Protein AF-E5GBI5-F1 (afdb_monomer_lite)

Secondary structure (DSSP, 8-state):
----PPPPEEEEEEEEPPBTT-S--HHHHHHHHHHHHHHHH---TTEEEEEEEEES--GGGTHHHHHHHHHHHHTT--TT-EEEEEEE---TT-SSEEEE-EEES----SS-BTTS----SS-SSGGG-STTPEEE-SS-HHHHHHHHHHTT--EEEE--TT--S--HHHHHHHHHHTT------TT-------------SS--EEEEGGGGT---EEEEE-HHHHHHHHHHHHTSTTEEEEE-TT-EEE--SEEEE-PPPTT-EEEE-SEEE----GGGS-TTSTTEEEEEES-BS-EEESS-EEE--THHHHHHSTTT-TTS------EEEEEES-EEEEEES-EEES-SS-SEEEES-EEEEEES-EEE--TT-TT--SEEEES-EEEEEES-EEE-SS-SEEE-TTEEEEEEEEEEE-SBS-EEEEEE-GGG-EEEEEEEEEEEEEEESBSEEEEEEE-TT-EEEEEEEEEEEEEEEEESEEEEEETT---SSSPPPP-S---EEEEEEEEEEEEEESSSEEEEEE-BTTB-EEEEEEEEEEEEETTS--EEEEESEEEEEEEEEES--GGGT---------------------------------

Sequence (610 aa):
MGSEGPSGVTIHVTGFKKFHGVAENPTEAIVSDLKAFVEEKGLPAGVTLGSCTVLDAAGDGALPVLHKVLESGISNVTETNKVVWLHLGVNSGSTRFAIEWQAVNEATFRYADELGWQPQKLPIVSEDGEISMIRKTSCSALVILEKLKAKSFNVILSTDAGTFVSDSDIDMIEELESFDIEEEDDDVVYSYTVPAWRSERGSKILMNVDSFDAVGDGVTDDTMAFRKAWETACSTSKSVLLVPKEKRYLVNATTFKGPCKDGMVIQIEGTIVAPDEPELWDPKFPRQWLEFTKLNAATFQGDGVIDGSGEKWWAESCKKNKSRPCKGAPTAFTIDSSSNIRVKGLTIQNSQQMHFTIARSETVRITEVRVSAPGDSPNTDGIHITQSTNVVVQNSKISTGDDCISIVNASSGIKMKGISCGPGHGISIGSLGKDNSTGIVTKVVLDTAFLRETTNGVRIKTWQGGSGYVRSVRFENVRMEDVENPIIIDQFYCDSPTTCETQTSAVKISQIMYRNISGTTTSKNAMKFACSDSVPCSNIILSNVNLEKTDGTVETYCHAAQGFGYGIVHPSADCLTSSDNNFAALDQTQVLELETVQLPTEQHIVHTEL

InterPro domains:
  IPR000743 Glycoside hydrolase, family 28 [PF00295] (236-558)
  IPR000743 Glycoside hydrolase, family 28 [PS00502] (418-431)
  IPR006626 Parallel beta-helix repeat [SM00710] (361-387)
  IPR006626 Parallel beta-helix repeat [SM00710] (388-409)
  IPR006626 Parallel beta-helix repeat [SM00710] (411-431)
  IPR006626 Parallel beta-helix repeat [SM00710] (470-491)
  IPR006626 Parallel beta-helix repeat [SM00710] (537-558)
  IPR011050 Pectin lyase fold/virulence factor [SSF51126] (203-577)
  IPR012334 Pectin lyase fold [G3DSA:2.160.20.10] (196-608)
  IPR036440 Peptidase C15, pyroglutamyl peptidase I-like superfamily [G3DSA:3.40.630.20] (9-168)
  IPR036440 Peptidase C15, pyroglutamyl peptidase I-like superfamily [SSF53182] (10-167)

Foldseek 3Di:
DDPPDAQAEEEEEEEEDDFVPGPDDVSVVCLVCVVVVCVVPPDPPRYHYDYRYYAQADQPSRVVVVVVSVCSQPVPDDPRHHYHYHYDFADPPDPAAEQEFKAFQEAAEPTHGNVRDGDDLDGSDVVQDHRGDMDGDPDDSVVVQVVCVVVVGRYYYDDDHHPGYDDPLVVLVCLLVVLDDPPPPPVVPPDDPDDPDDDDDAPEAEQELVVQVFPQAQPDASANSLQVSLVVQQADANYEYEDDAPGEGEYAADEREDAGHYNYEYEAREEYEYDQDLVPHDPVQFAARYEYAAYEQYEYDYQYEQYQNQPVLQCQACVNPVVHDHDHHYARYEYEHYENYEYPNYEFENRNAEGYEYYLYEQYEAENYEYDDPLCRPRHEYYEYYLYEQYEHEQYEAEYVEEPYEAWANYESYYYENYEYDAYAEHEYDQYCPPLEEGEYESAEYEAYEYENYQEHYEYHYDANYEEAYASEEYENYEYEAHAAYAYYYQHDDPDPDRDDHHLDTHAYESYEYEQYEYEHPYLENAEAHAHLNRAYEAYEYENHYYAYPVRRYHHYHDSAAHDYDDDDPPDDVVNHDPDPDDDDDDDDDDDDDDDDDDDDDDDDDDDDD

pLDDT: mean 83.25, std 20.66, range [22.0, 98.88]

Structure (mmCIF, N/CA/C/O backbone):
data_AF-E5GBI5-F1
#
_entry.id   AF-E5GBI5-F1
#
loop_
_atom_site.group_PDB
_atom_site.id
_atom_site.type_symbol
_atom_site.label_atom_id
_atom_site.label_alt_id
_atom_site.label_comp_id
_atom_site.label_asym_id
_atom_site.label_entity_id
_atom_site.label_seq_id
_atom_site.pdbx_PDB_ins_code
_atom_site.Cartn_x
_atom_site.Cartn_y
_atom_site.Cartn_z
_atom_site.occupancy
_atom_site.B_iso_or_equiv
_atom_site.auth_seq_id
_atom_site.auth_comp_id
_atom_site.auth_asym_id
_atom_site.auth_atom_id
_atom_site.pdbx_PDB_model_num
ATOM 1 N N . MET A 1 1 ? 75.011 -2.127 18.292 1.00 38.94 1 MET A N 1
ATOM 2 C CA . MET A 1 1 ? 73.750 -2.645 17.731 1.00 38.94 1 MET A CA 1
ATOM 3 C C . MET A 1 1 ? 72.882 -1.440 17.431 1.00 38.94 1 MET A C 1
ATOM 5 O O . MET A 1 1 ? 72.286 -0.897 18.350 1.00 38.94 1 MET A O 1
ATOM 9 N N . GLY A 1 2 ? 72.981 -0.913 16.209 1.00 43.03 2 GLY A N 1
ATOM 10 C CA . GLY A 1 2 ? 72.195 0.244 15.785 1.00 43.03 2 GLY A CA 1
ATOM 11 C C . GLY A 1 2 ? 70.780 -0.219 15.474 1.00 43.03 2 GLY A C 1
ATOM 12 O O . GLY A 1 2 ? 70.613 -1.160 14.706 1.00 43.03 2 GLY A O 1
ATOM 13 N N . SER A 1 3 ? 69.781 0.384 16.112 1.00 46.09 3 SER A N 1
ATOM 14 C CA . SER A 1 3 ? 68.392 0.216 15.700 1.00 46.09 3 SER A CA 1
ATOM 15 C C . SER A 1 3 ? 68.229 0.918 14.357 1.00 46.09 3 SER A C 1
ATOM 17 O O . SER A 1 3 ? 68.363 2.143 14.300 1.00 46.09 3 SER A O 1
ATOM 19 N N . GLU A 1 4 ? 67.972 0.167 13.291 1.00 54.66 4 GLU A N 1
ATOM 20 C CA . GLU A 1 4 ? 67.434 0.743 12.061 1.00 54.66 4 GLU A CA 1
ATOM 21 C C . GLU A 1 4 ? 66.151 1.488 12.446 1.00 54.66 4 GLU A C 1
ATOM 23 O O . GLU A 1 4 ? 65.199 0.898 12.962 1.00 54.66 4 GLU A O 1
ATOM 28 N N . GLY A 1 5 ? 66.178 2.816 12.321 1.00 57.22 5 GLY A N 1
ATOM 29 C CA . GLY A 1 5 ? 64.979 3.628 12.479 1.00 57.22 5 GLY A CA 1
ATOM 30 C C . GLY A 1 5 ? 63.943 3.235 11.420 1.00 57.22 5 GLY A C 1
ATOM 31 O O . GLY A 1 5 ? 64.307 2.640 10.404 1.00 57.22 5 GLY A O 1
ATOM 32 N N . PRO A 1 6 ? 62.654 3.540 11.639 1.00 57.00 6 PRO A N 1
ATOM 33 C CA . PRO A 1 6 ? 61.615 3.228 10.664 1.00 57.00 6 PRO A CA 1
ATOM 34 C C . PRO A 1 6 ? 61.964 3.819 9.290 1.00 57.00 6 PRO A C 1
ATOM 36 O O . PRO A 1 6 ? 62.414 4.962 9.202 1.00 57.00 6 PRO A O 1
ATOM 39 N N . SER A 1 7 ? 61.749 3.031 8.231 1.00 67.56 7 SER A N 1
ATOM 40 C CA . SER A 1 7 ? 61.857 3.465 6.832 1.00 67.56 7 SER A CA 1
ATOM 41 C C . SER A 1 7 ? 61.073 4.760 6.624 1.00 67.56 7 SER A C 1
ATOM 43 O O . SER A 1 7 ? 59.889 4.801 6.978 1.00 67.56 7 SER A O 1
ATOM 45 N N . GLY A 1 8 ? 61.704 5.793 6.062 1.00 81.81 8 GLY A N 1
ATOM 46 C CA . GLY A 1 8 ? 61.036 7.065 5.794 1.00 81.81 8 GLY A CA 1
ATOM 47 C C . GLY A 1 8 ? 59.902 6.884 4.785 1.00 81.81 8 GLY A C 1
ATOM 48 O O . GLY A 1 8 ? 60.042 6.126 3.828 1.00 81.81 8 GLY A O 1
ATOM 49 N N . VAL A 1 9 ? 58.770 7.552 4.999 1.00 86.94 9 VAL A N 1
ATOM 50 C CA . VAL A 1 9 ? 57.625 7.562 4.083 1.00 86.94 9 VAL A CA 1
ATOM 51 C C . VAL A 1 9 ? 57.414 8.979 3.574 1.00 86.94 9 VAL A C 1
ATOM 53 O O . VAL A 1 9 ? 57.094 9.868 4.359 1.00 86.94 9 VAL A O 1
ATOM 56 N N . THR A 1 10 ? 57.535 9.179 2.267 1.00 87.69 10 THR A N 1
ATOM 57 C CA . THR A 1 10 ? 57.199 10.449 1.616 1.00 87.69 10 THR A CA 1
ATOM 58 C C . THR A 1 10 ? 55.831 10.329 0.959 1.00 87.69 10 THR A C 1
ATOM 60 O O . THR A 1 10 ? 55.611 9.419 0.161 1.00 87.69 10 THR A O 1
ATOM 63 N N . ILE A 1 11 ? 54.912 11.241 1.275 1.00 88.44 11 ILE A N 1
ATOM 64 C CA . ILE A 1 11 ? 53.566 11.280 0.694 1.00 88.44 11 ILE A CA 1
ATOM 65 C C . ILE A 1 11 ? 53.479 12.447 -0.283 1.00 88.44 11 ILE A C 1
ATOM 67 O O . ILE A 1 11 ? 53.705 13.592 0.103 1.00 88.44 11 ILE A O 1
ATOM 71 N N . HIS A 1 12 ? 53.122 12.170 -1.528 1.00 88.81 12 HIS A N 1
ATOM 72 C CA . HIS A 1 12 ? 52.817 13.183 -2.532 1.00 88.81 12 HIS A CA 1
ATOM 73 C C . HIS A 1 12 ? 51.314 13.204 -2.785 1.00 88.81 12 HIS A C 1
ATOM 75 O O . HIS A 1 12 ? 50.696 12.152 -2.944 1.00 88.81 12 HIS A O 1
ATOM 81 N N . VAL A 1 13 ? 50.731 14.399 -2.817 1.00 90.75 13 VAL A N 1
ATOM 82 C CA . VAL A 1 13 ? 49.287 14.600 -2.901 1.00 90.75 13 VAL A CA 1
ATOM 83 C C . VAL A 1 13 ? 48.934 15.336 -4.184 1.00 90.75 13 VAL A C 1
ATOM 85 O O . VAL A 1 13 ? 49.523 16.367 -4.511 1.00 90.75 13 VAL A O 1
ATOM 88 N N . THR A 1 14 ? 47.954 14.812 -4.907 1.00 88.44 14 THR A N 1
ATOM 89 C CA . THR A 1 14 ? 47.381 15.460 -6.086 1.00 88.44 14 THR A CA 1
ATOM 90 C C . THR A 1 14 ? 45.874 15.606 -5.941 1.00 88.44 14 THR A C 1
ATOM 92 O O . THR A 1 14 ? 45.250 14.898 -5.154 1.00 88.44 14 THR A O 1
ATOM 95 N N . GLY A 1 15 ? 45.284 16.525 -6.693 1.00 87.19 15 GLY A N 1
ATOM 96 C CA . GLY A 1 15 ? 43.836 16.677 -6.795 1.00 87.19 15 GLY A CA 1
ATOM 97 C C . GLY A 1 15 ? 43.475 17.544 -7.989 1.00 87.19 15 GLY A C 1
ATOM 98 O O . GLY A 1 15 ? 44.351 18.177 -8.582 1.00 87.19 15 GLY A O 1
ATOM 99 N N . PHE A 1 16 ? 42.200 17.567 -8.355 1.00 83.56 16 PHE A N 1
ATOM 100 C CA . PHE A 1 16 ? 41.739 18.392 -9.465 1.00 83.56 16 PHE A CA 1
ATOM 101 C C . PHE A 1 16 ? 41.456 19.823 -9.030 1.00 83.56 16 PHE A C 1
ATOM 103 O O . PHE A 1 16 ? 41.075 20.091 -7.885 1.00 83.56 16 PHE A O 1
ATOM 110 N N . LYS A 1 17 ? 41.611 20.731 -9.986 1.00 85.12 17 LYS A N 1
ATOM 111 C CA . LYS A 1 17 ? 41.018 22.062 -9.944 1.00 85.12 17 LYS A CA 1
ATOM 112 C C . LYS A 1 17 ? 39.493 21.979 -10.028 1.00 85.12 17 LYS A C 1
ATOM 114 O O . LYS A 1 17 ? 38.930 20.906 -10.253 1.00 85.12 17 LYS A O 1
ATOM 119 N N . LYS A 1 18 ? 38.797 23.099 -9.834 1.00 81.44 18 LYS A N 1
ATOM 120 C CA . LYS A 1 18 ? 37.369 23.213 -10.178 1.00 81.44 18 LYS A CA 1
ATOM 121 C C . LYS A 1 18 ? 37.047 22.709 -11.596 1.00 81.44 18 LYS A C 1
ATOM 123 O O . LYS A 1 18 ? 37.918 22.656 -12.448 1.00 81.44 18 LYS A O 1
ATOM 128 N N . PHE A 1 19 ? 35.796 22.303 -11.808 1.00 78.25 19 PHE A N 1
ATOM 129 C CA . PHE A 1 19 ? 35.249 21.903 -13.110 1.00 78.25 19 PHE A CA 1
ATOM 130 C C . PHE A 1 19 ? 34.297 22.993 -13.617 1.00 78.25 19 PHE A C 1
ATOM 132 O O . PHE A 1 19 ? 33.725 23.746 -12.820 1.00 78.25 19 PHE A O 1
ATOM 139 N N . HIS A 1 20 ? 34.060 23.059 -14.928 1.00 71.75 20 HIS A N 1
ATOM 140 C CA . HIS A 1 20 ? 33.128 24.034 -15.491 1.00 71.75 20 HIS A CA 1
ATOM 141 C C . HIS A 1 20 ? 31.719 23.872 -14.901 1.00 71.75 20 HIS A C 1
ATOM 143 O O . HIS A 1 20 ? 31.133 22.794 -14.923 1.00 71.75 20 HIS A O 1
ATOM 149 N N . GLY A 1 21 ? 31.151 24.969 -14.390 1.00 65.94 21 GLY A N 1
ATOM 150 C CA . GLY A 1 21 ? 29.827 24.963 -13.754 1.00 65.94 21 GLY A CA 1
ATOM 151 C C . GLY A 1 21 ? 29.819 24.504 -12.291 1.00 65.94 21 GLY A C 1
ATOM 152 O O . GLY A 1 21 ? 28.767 24.549 -11.657 1.00 65.94 21 GLY A O 1
ATOM 153 N N . VAL A 1 22 ? 30.976 24.137 -11.728 1.00 69.25 22 VAL A N 1
ATOM 154 C CA . VAL A 1 22 ? 31.142 23.796 -10.311 1.00 69.25 22 VAL A CA 1
ATOM 155 C C . VAL A 1 22 ? 31.800 24.975 -9.595 1.00 69.25 22 VAL A C 1
ATOM 157 O O . VAL A 1 22 ? 32.955 25.310 -9.850 1.00 69.25 22 VAL A O 1
ATOM 160 N N . ALA A 1 23 ? 31.045 25.639 -8.716 1.00 67.81 23 ALA A N 1
ATOM 161 C CA . ALA A 1 23 ? 31.492 26.872 -8.062 1.00 67.81 23 ALA A CA 1
ATOM 162 C C . ALA A 1 23 ? 32.687 26.658 -7.115 1.00 67.81 23 ALA A C 1
ATOM 164 O O . ALA A 1 23 ? 33.546 27.531 -7.018 1.00 67.81 23 ALA A O 1
ATOM 165 N N . GLU A 1 24 ? 32.751 25.501 -6.452 1.00 74.38 24 GLU A N 1
ATOM 166 C CA . GLU A 1 24 ? 33.803 25.144 -5.499 1.00 74.38 24 GLU A CA 1
ATOM 167 C C . GLU A 1 24 ? 34.201 23.677 -5.679 1.00 74.38 24 GLU A C 1
ATOM 169 O O . GLU A 1 24 ? 33.336 22.802 -5.730 1.00 74.38 24 GLU A O 1
ATOM 174 N N . ASN A 1 25 ? 35.507 23.399 -5.744 1.00 79.12 25 ASN A N 1
ATOM 175 C CA . ASN A 1 25 ? 36.026 22.038 -5.672 1.00 79.12 25 ASN A CA 1
ATOM 176 C C . ASN A 1 25 ? 36.867 21.863 -4.392 1.00 79.12 25 ASN A C 1
ATOM 178 O O . ASN A 1 25 ? 37.960 22.429 -4.298 1.00 79.12 25 ASN A O 1
ATOM 182 N N . PRO A 1 26 ? 36.399 21.074 -3.406 1.00 79.38 26 PRO A N 1
ATOM 183 C CA . PRO A 1 26 ? 37.121 20.863 -2.157 1.00 79.38 26 PRO A CA 1
ATOM 184 C C . PRO A 1 26 ? 38.496 20.213 -2.353 1.00 79.38 26 PRO A C 1
ATOM 186 O O . PRO A 1 26 ? 39.360 20.406 -1.504 1.00 79.38 26 PRO A O 1
ATOM 189 N N . THR A 1 27 ? 38.748 19.482 -3.448 1.00 84.81 27 THR A N 1
ATOM 190 C CA . THR A 1 27 ? 40.076 18.890 -3.686 1.00 84.81 27 THR A CA 1
ATOM 191 C C . THR A 1 27 ? 41.126 19.955 -3.948 1.00 84.81 27 THR A C 1
ATOM 193 O O . THR A 1 27 ? 42.237 19.839 -3.441 1.00 84.81 27 THR A O 1
ATOM 196 N N . GLU A 1 28 ? 40.772 21.014 -4.677 1.00 88.19 28 GLU A N 1
ATOM 197 C CA . GLU A 1 28 ? 41.658 22.155 -4.917 1.00 88.19 28 GLU A CA 1
ATOM 198 C C . GLU A 1 28 ? 42.033 22.818 -3.589 1.00 88.19 28 GLU A C 1
ATOM 200 O O . GLU A 1 28 ? 43.215 22.941 -3.277 1.00 88.19 28 GLU A O 1
ATOM 205 N N . ALA A 1 29 ? 41.032 23.138 -2.761 1.00 87.12 29 ALA A N 1
ATOM 206 C CA . ALA A 1 29 ? 41.246 23.754 -1.453 1.00 87.12 29 ALA A CA 1
ATOM 207 C C . ALA A 1 29 ? 42.113 22.877 -0.534 1.00 87.12 29 ALA A C 1
ATOM 209 O O . ALA A 1 29 ? 43.117 23.339 0.006 1.00 87.12 29 ALA A O 1
ATOM 210 N N . ILE A 1 30 ? 41.779 21.587 -0.405 1.00 88.38 30 ILE A N 1
ATOM 211 C CA . ILE A 1 30 ? 42.531 20.658 0.446 1.00 88.38 30 ILE A CA 1
ATOM 212 C C . ILE A 1 30 ? 43.986 20.569 -0.018 1.00 88.38 30 ILE A C 1
ATOM 214 O O . ILE A 1 30 ? 44.887 20.694 0.806 1.00 88.38 30 ILE A O 1
ATOM 218 N N . VAL A 1 31 ? 44.240 20.367 -1.314 1.00 91.06 31 VAL A N 1
ATOM 219 C CA . VAL A 1 31 ? 45.608 20.204 -1.830 1.00 91.06 31 VAL A CA 1
ATOM 220 C C . VAL A 1 31 ? 46.416 21.493 -1.687 1.00 91.06 31 VAL A C 1
ATOM 222 O O . VAL A 1 31 ? 47.585 21.429 -1.298 1.00 91.06 31 VAL A O 1
ATOM 225 N N . SER A 1 32 ? 45.814 22.654 -1.955 1.00 92.25 32 SER A N 1
ATOM 226 C CA . SER A 1 32 ? 46.475 23.954 -1.816 1.00 92.25 32 SER A CA 1
ATOM 227 C C . SER A 1 32 ? 46.850 24.277 -0.368 1.00 92.25 32 SER A C 1
ATOM 229 O O . SER A 1 32 ? 47.956 24.766 -0.124 1.00 92.25 32 SER A O 1
ATOM 231 N N . ASP A 1 33 ? 45.986 23.943 0.591 1.00 93.38 33 ASP A N 1
ATOM 232 C CA . ASP A 1 33 ? 46.171 24.318 1.997 1.00 93.38 33 ASP A CA 1
ATOM 233 C C . ASP A 1 33 ? 46.928 23.261 2.821 1.00 93.38 33 ASP A C 1
ATOM 235 O O . ASP A 1 33 ? 47.468 23.566 3.892 1.00 93.38 33 ASP A O 1
ATOM 239 N N . LEU A 1 34 ? 47.032 22.020 2.325 1.00 92.12 34 LEU A N 1
ATOM 240 C CA . LEU A 1 34 ? 47.599 20.889 3.069 1.00 92.12 34 LEU A CA 1
ATOM 241 C C . LEU A 1 34 ? 49.022 21.146 3.568 1.00 92.12 34 LEU A C 1
ATOM 243 O O . LEU A 1 34 ? 49.372 20.725 4.671 1.00 92.12 34 LEU A O 1
ATOM 247 N N . LYS A 1 35 ? 49.848 21.845 2.782 1.00 92.00 35 LYS A N 1
ATOM 248 C CA . LYS A 1 35 ? 51.231 22.141 3.171 1.00 92.00 35 LYS A CA 1
ATOM 249 C C . LYS A 1 35 ? 51.289 23.020 4.421 1.00 92.00 35 LYS A C 1
ATOM 251 O O . LYS A 1 35 ? 51.979 22.667 5.374 1.00 92.00 35 LYS A O 1
ATOM 256 N N . ALA A 1 36 ? 50.532 24.116 4.437 1.00 92.38 36 ALA A N 1
ATOM 257 C CA . ALA A 1 36 ? 50.467 25.018 5.584 1.00 92.38 36 ALA A CA 1
ATOM 258 C C . ALA A 1 36 ? 49.881 24.309 6.816 1.00 92.38 36 ALA A C 1
ATOM 260 O O . ALA A 1 36 ? 50.402 24.440 7.922 1.00 92.38 36 ALA A O 1
ATOM 261 N N . PHE A 1 37 ? 48.845 23.487 6.613 1.00 91.81 37 PHE A N 1
ATOM 262 C CA . PHE A 1 37 ? 48.250 22.684 7.680 1.00 91.81 37 PHE A CA 1
ATOM 263 C C . PHE A 1 37 ? 49.256 21.706 8.309 1.00 91.81 37 PHE A C 1
ATOM 265 O O . PHE A 1 37 ? 49.336 21.582 9.532 1.00 91.81 37 PHE A O 1
ATOM 272 N N . VAL A 1 38 ? 50.048 21.020 7.481 1.00 91.75 38 VAL A N 1
ATOM 273 C CA . VAL A 1 38 ? 51.084 20.082 7.931 1.00 91.75 38 VAL A CA 1
ATOM 274 C C . VAL A 1 38 ? 52.228 20.794 8.653 1.00 91.75 38 VAL A C 1
ATOM 276 O O . VAL A 1 38 ? 52.718 20.278 9.657 1.00 91.75 38 VAL A O 1
ATOM 279 N N . GLU A 1 39 ? 52.635 21.976 8.192 1.00 90.25 39 GLU A N 1
ATOM 280 C CA . GLU A 1 39 ? 53.645 22.796 8.872 1.00 90.25 39 GLU A CA 1
ATOM 281 C C . GLU A 1 39 ? 53.180 23.231 10.274 1.00 90.25 39 GLU A C 1
ATOM 283 O O . GLU A 1 39 ? 53.985 23.255 11.205 1.00 90.25 39 GLU A O 1
ATOM 288 N N . GLU A 1 40 ? 51.883 23.503 10.455 1.00 92.88 40 GLU A N 1
ATOM 289 C CA . GLU A 1 40 ? 51.303 23.866 11.754 1.00 92.88 40 GLU A CA 1
ATOM 290 C C . GLU A 1 40 ? 51.126 22.659 12.693 1.00 92.88 40 GLU A C 1
ATOM 292 O O . GLU A 1 40 ? 51.448 22.734 13.881 1.00 92.88 40 GLU A O 1
ATOM 297 N N . LYS A 1 41 ? 50.574 21.547 12.191 1.00 88.75 41 LYS A N 1
ATOM 298 C CA . LYS A 1 41 ? 50.209 20.383 13.022 1.00 88.75 41 LYS A CA 1
ATOM 299 C C . LYS A 1 41 ? 51.343 19.379 13.219 1.00 88.75 41 LYS A C 1
ATOM 301 O O . LYS A 1 41 ? 51.306 18.614 14.185 1.00 88.75 41 LYS A O 1
ATOM 306 N N . GLY A 1 42 ? 52.337 19.389 12.335 1.00 88.25 42 GLY A N 1
ATOM 307 C CA . GLY A 1 42 ? 53.405 18.398 12.280 1.00 88.25 42 GLY A CA 1
ATOM 308 C C . GLY A 1 42 ? 52.943 17.040 11.738 1.00 88.25 42 GLY A C 1
ATOM 309 O O . GLY A 1 42 ? 51.756 16.712 11.711 1.00 88.25 42 GLY A O 1
ATOM 310 N N . LEU A 1 43 ? 53.910 16.224 11.313 1.00 87.31 43 LEU A N 1
ATOM 311 C CA . LEU A 1 43 ? 53.692 14.843 10.874 1.00 87.31 43 LEU A CA 1
ATOM 312 C C . LEU A 1 43 ? 54.273 13.841 11.879 1.00 87.31 43 LEU A C 1
ATOM 314 O O . LEU A 1 43 ? 55.192 14.179 12.631 1.00 87.31 43 LEU A O 1
ATOM 318 N N . PRO A 1 44 ? 53.773 12.591 11.891 1.00 85.81 44 PRO A N 1
ATOM 319 C CA . PRO A 1 44 ? 54.403 11.507 12.633 1.00 85.81 44 PRO A CA 1
ATOM 320 C C . PRO A 1 44 ? 55.882 11.336 12.258 1.00 85.81 44 PRO A C 1
ATOM 322 O O . PRO A 1 44 ? 56.277 11.552 11.112 1.00 85.81 44 PRO A O 1
ATOM 325 N N . ALA A 1 45 ? 56.698 10.899 13.219 1.00 84.31 45 ALA A N 1
ATOM 326 C CA . ALA A 1 45 ? 58.118 10.655 12.987 1.00 84.31 45 ALA A CA 1
ATOM 327 C C . ALA A 1 45 ? 58.330 9.653 11.837 1.00 84.31 45 ALA A C 1
ATOM 329 O O . ALA A 1 45 ? 57.743 8.571 11.834 1.00 84.31 45 ALA A O 1
ATOM 330 N N . GLY A 1 46 ? 59.183 10.021 10.878 1.00 84.00 46 GLY A N 1
ATOM 331 C CA . GLY A 1 46 ? 59.459 9.215 9.688 1.00 84.00 46 GLY A CA 1
ATOM 332 C C . GLY A 1 46 ? 58.489 9.432 8.523 1.00 84.00 46 GLY A C 1
ATOM 333 O O . GLY A 1 46 ? 58.653 8.762 7.512 1.00 84.00 46 GLY A O 1
ATOM 334 N N . VAL A 1 47 ? 57.521 10.353 8.624 1.00 87.94 47 VAL A N 1
ATOM 335 C CA . VAL A 1 47 ? 56.632 10.733 7.512 1.00 87.94 47 VAL A CA 1
ATOM 336 C C . VAL A 1 47 ? 56.931 12.159 7.056 1.00 87.94 47 VAL A C 1
ATOM 338 O O . VAL A 1 47 ? 57.010 13.074 7.875 1.00 87.94 47 VAL A O 1
ATOM 341 N N . THR A 1 48 ? 57.061 12.359 5.749 1.00 89.75 48 THR A N 1
ATOM 342 C CA . THR A 1 48 ? 57.275 13.666 5.122 1.00 89.75 48 THR A CA 1
ATOM 343 C C . THR A 1 48 ? 56.216 13.933 4.057 1.00 89.75 48 THR A C 1
ATOM 345 O O . THR A 1 48 ? 55.808 13.041 3.315 1.00 89.75 48 THR A O 1
ATOM 348 N N . LEU A 1 49 ? 55.761 15.184 3.974 1.00 90.38 49 LEU A N 1
ATOM 349 C CA . LEU A 1 49 ? 54.952 15.657 2.854 1.00 90.38 49 LEU A CA 1
ATOM 350 C C . LEU A 1 49 ? 55.902 16.062 1.722 1.00 90.38 49 LEU A C 1
ATOM 352 O O . LEU A 1 49 ? 56.767 16.914 1.920 1.00 90.38 49 LEU A O 1
ATOM 356 N N . GLY A 1 50 ? 55.757 15.420 0.566 1.00 88.19 50 GLY A N 1
ATOM 357 C CA . GLY A 1 50 ? 56.495 15.717 -0.655 1.00 88.19 50 GLY A CA 1
ATOM 358 C C . GLY A 1 50 ? 55.877 16.905 -1.389 1.00 88.19 50 GLY A C 1
ATOM 359 O O . GLY A 1 50 ? 55.999 18.053 -0.963 1.00 88.19 50 GLY A O 1
ATOM 360 N N . SER A 1 51 ? 55.214 16.635 -2.513 1.00 89.31 51 SER A N 1
ATOM 361 C CA . SER A 1 51 ? 54.519 17.652 -3.308 1.00 89.31 51 SER A CA 1
ATOM 362 C C . SER A 1 51 ? 53.018 17.670 -3.027 1.00 89.31 51 SER A C 1
ATOM 364 O O . SER A 1 51 ? 52.415 16.626 -2.799 1.00 89.31 51 SER A O 1
ATOM 366 N N . CYS A 1 52 ? 52.419 18.857 -3.117 1.00 92.12 52 CYS A N 1
ATOM 367 C CA . CYS A 1 52 ? 50.980 19.047 -3.272 1.00 92.12 52 CYS A CA 1
ATOM 368 C C . CYS A 1 52 ? 50.751 19.689 -4.641 1.00 92.12 52 CYS A C 1
ATOM 370 O O . CYS A 1 52 ? 51.285 20.770 -4.899 1.00 92.12 52 CYS A O 1
ATOM 372 N N . THR A 1 53 ? 50.036 19.022 -5.544 1.00 91.94 53 THR A N 1
ATOM 373 C CA . THR A 1 53 ? 49.858 19.505 -6.922 1.00 91.94 53 THR A CA 1
ATOM 374 C C . THR A 1 53 ? 48.400 19.456 -7.346 1.00 91.94 53 THR A C 1
ATOM 376 O O . THR A 1 53 ? 47.782 18.395 -7.358 1.00 91.94 53 THR A O 1
ATOM 379 N N . VAL A 1 54 ? 47.865 20.616 -7.720 1.00 90.38 54 VAL A N 1
ATOM 380 C CA . VAL A 1 54 ? 46.536 20.739 -8.321 1.00 90.38 54 VAL A CA 1
ATOM 381 C C . VAL A 1 54 ? 46.670 20.572 -9.834 1.00 90.38 54 VAL A C 1
ATOM 383 O O . VAL A 1 54 ? 47.527 21.205 -10.450 1.00 90.38 54 VAL A O 1
ATOM 386 N N . LEU A 1 55 ? 45.851 19.701 -10.417 1.00 86.69 55 LEU A N 1
ATOM 387 C CA . LEU A 1 55 ? 45.796 19.438 -11.851 1.00 86.69 55 LEU A CA 1
ATOM 388 C C . LEU A 1 55 ? 44.704 20.306 -12.486 1.00 86.69 55 LEU A C 1
ATOM 390 O O . LEU A 1 55 ? 43.541 20.229 -12.090 1.00 86.69 55 LEU A O 1
ATOM 394 N N . ASP A 1 56 ? 45.084 21.127 -13.469 1.00 82.00 56 ASP A N 1
ATOM 395 C CA . ASP A 1 56 ? 44.166 22.013 -14.205 1.00 82.00 56 ASP A CA 1
ATOM 396 C C . ASP A 1 56 ? 43.323 21.269 -15.265 1.00 82.00 56 ASP A C 1
ATOM 398 O O . ASP A 1 56 ? 42.364 21.831 -15.789 1.00 82.00 56 ASP A O 1
ATOM 402 N N . ALA A 1 57 ? 43.697 20.029 -15.594 1.00 77.12 57 ALA A N 1
ATOM 403 C CA . ALA A 1 57 ? 43.085 19.204 -16.631 1.00 77.12 57 ALA A CA 1
ATOM 404 C C . ALA A 1 57 ? 42.994 17.737 -16.190 1.00 77.12 57 ALA A C 1
ATOM 406 O O . ALA A 1 57 ? 43.707 17.323 -15.270 1.00 77.12 57 ALA A O 1
ATOM 407 N N . ALA A 1 58 ? 42.155 16.957 -16.868 1.00 73.44 58 ALA A N 1
ATOM 408 C CA . ALA A 1 58 ? 41.996 15.516 -16.693 1.00 73.44 58 ALA A CA 1
ATOM 409 C C . ALA A 1 58 ? 42.373 14.735 -17.975 1.00 73.44 58 ALA A C 1
ATOM 411 O O . ALA A 1 58 ? 42.692 15.323 -19.011 1.00 73.44 58 ALA A O 1
ATOM 412 N N . GLY A 1 59 ? 42.415 13.398 -17.883 1.00 69.50 59 GLY A N 1
ATOM 413 C CA . GLY A 1 59 ? 42.790 12.515 -18.998 1.00 69.50 59 GLY A CA 1
ATOM 414 C C . GLY A 1 59 ? 44.167 12.829 -19.589 1.00 69.50 59 GLY A C 1
ATOM 415 O O . GLY A 1 59 ? 45.111 13.133 -18.856 1.00 69.50 59 GLY A O 1
ATOM 416 N N . ASP A 1 60 ? 44.268 12.817 -20.921 1.00 67.25 60 ASP A N 1
ATOM 417 C CA . ASP A 1 60 ? 45.513 13.102 -21.651 1.00 67.25 60 ASP A CA 1
ATOM 418 C C . ASP A 1 60 ? 46.108 14.478 -21.322 1.00 67.25 60 ASP A C 1
ATOM 420 O O . ASP A 1 60 ? 47.329 14.646 -21.279 1.00 67.25 60 ASP A O 1
ATOM 424 N N . GLY A 1 61 ? 45.254 15.468 -21.037 1.00 72.06 61 GLY A N 1
ATOM 425 C CA . GLY A 1 61 ? 45.682 16.815 -20.660 1.00 72.06 61 GLY A CA 1
ATOM 426 C C . GLY A 1 61 ? 46.438 16.859 -19.328 1.00 72.06 61 GLY A C 1
ATOM 427 O O . GLY A 1 61 ? 47.267 17.747 -19.118 1.00 72.06 61 GLY A O 1
ATOM 428 N N . ALA A 1 62 ? 46.201 15.883 -18.445 1.00 77.81 62 ALA A N 1
ATOM 429 C CA . ALA A 1 62 ? 46.865 15.768 -17.149 1.00 77.81 62 ALA A CA 1
ATOM 430 C C . ALA A 1 62 ? 48.219 15.046 -17.223 1.00 77.81 62 ALA A C 1
ATOM 432 O O . ALA A 1 62 ? 49.080 15.284 -16.369 1.00 77.81 62 ALA A O 1
ATOM 433 N N . LEU A 1 63 ? 48.425 14.185 -18.230 1.00 74.50 63 LEU A N 1
ATOM 434 C CA . LEU A 1 63 ? 49.580 13.282 -18.321 1.00 74.50 63 LEU A CA 1
ATOM 435 C C . LEU A 1 63 ? 50.935 13.992 -18.183 1.00 74.50 63 LEU A C 1
ATOM 437 O O . LEU A 1 63 ? 51.747 13.539 -17.374 1.00 74.50 63 LEU A O 1
ATOM 441 N N . PRO A 1 64 ? 51.214 15.123 -18.869 1.00 80.69 64 PRO A N 1
ATOM 442 C CA . PRO A 1 64 ? 52.527 15.764 -18.775 1.00 80.69 64 PRO A CA 1
ATOM 443 C C . PRO A 1 64 ? 52.849 16.266 -17.362 1.00 80.69 64 PRO A C 1
ATOM 445 O O . PRO A 1 64 ? 53.989 16.180 -16.903 1.00 80.69 64 PRO A O 1
ATOM 448 N N . VAL A 1 65 ? 51.843 16.798 -16.662 1.00 81.88 65 VAL A N 1
ATOM 449 C CA . VAL A 1 65 ? 51.996 17.305 -15.293 1.00 81.88 65 VAL A CA 1
ATOM 450 C C . VAL A 1 65 ? 52.103 16.141 -14.317 1.00 81.88 65 VAL A C 1
ATOM 452 O O . VAL A 1 65 ? 52.963 16.169 -13.438 1.00 81.88 65 VAL A O 1
ATOM 455 N N . LEU A 1 66 ? 51.286 15.102 -14.499 1.00 79.50 66 LEU A N 1
ATOM 456 C CA . LEU A 1 66 ? 51.303 13.915 -13.656 1.00 79.50 66 LEU A CA 1
ATOM 457 C C . LEU A 1 66 ? 52.639 13.173 -13.766 1.00 79.50 66 LEU A C 1
ATOM 459 O O . LEU A 1 66 ? 53.247 12.892 -12.740 1.00 79.50 66 LEU A O 1
ATOM 463 N N . HIS A 1 67 ? 53.158 12.948 -14.975 1.00 81.88 67 HIS A N 1
ATOM 464 C CA . HIS A 1 67 ? 54.479 12.342 -15.179 1.00 81.88 67 HIS A CA 1
ATOM 465 C C . HIS A 1 67 ? 55.576 13.143 -14.483 1.00 81.88 67 HIS A C 1
ATOM 467 O O . HIS A 1 67 ? 56.378 12.580 -13.745 1.00 81.88 67 HIS A O 1
ATOM 473 N N . LYS A 1 68 ? 55.562 14.472 -14.620 1.00 82.81 68 LYS A N 1
ATOM 474 C CA . LYS A 1 68 ? 56.521 15.342 -13.933 1.00 82.81 68 LYS A CA 1
ATOM 475 C C . LYS A 1 68 ? 56.428 15.222 -12.409 1.00 82.81 68 LYS A C 1
ATOM 477 O O . LYS A 1 68 ? 57.454 15.219 -11.729 1.00 82.81 68 LYS A O 1
ATOM 482 N N . VAL A 1 69 ? 55.213 15.144 -11.864 1.00 81.19 69 VAL A N 1
ATOM 483 C CA . VAL A 1 69 ? 54.979 14.940 -10.428 1.00 81.19 69 VAL A CA 1
ATOM 484 C C . VAL A 1 69 ? 55.535 13.584 -9.997 1.00 81.19 69 VAL A C 1
ATOM 486 O O . VAL A 1 69 ? 56.345 13.547 -9.071 1.00 81.19 69 VAL A O 1
ATOM 489 N N . LEU A 1 70 ? 55.192 12.509 -10.711 1.00 81.06 70 LEU A N 1
ATOM 490 C CA . LEU A 1 70 ? 55.657 11.149 -10.441 1.00 81.06 70 LEU A CA 1
ATOM 491 C C . LEU A 1 70 ? 57.191 11.052 -10.487 1.00 81.06 70 LEU A C 1
ATOM 493 O O . LEU A 1 70 ? 57.812 10.625 -9.517 1.00 81.06 70 LEU A O 1
ATOM 497 N N . GLU A 1 71 ? 57.827 11.545 -11.549 1.00 82.94 71 GLU A N 1
ATOM 498 C CA . GLU A 1 71 ? 59.289 11.568 -11.702 1.00 82.94 71 GLU A CA 1
ATOM 499 C C . GLU A 1 71 ? 59.986 12.370 -10.589 1.00 82.94 71 GLU A C 1
ATOM 501 O O . GLU A 1 71 ? 61.042 11.973 -10.079 1.00 82.94 71 GLU A O 1
ATOM 506 N N . SER A 1 72 ? 59.386 13.484 -10.156 1.00 78.31 72 SER A N 1
ATOM 507 C CA . SER A 1 72 ? 59.936 14.313 -9.077 1.00 78.31 72 SER A CA 1
ATOM 508 C C . SER A 1 72 ? 59.914 13.629 -7.704 1.00 78.31 72 SER A C 1
ATOM 510 O O . SER A 1 72 ? 60.756 13.931 -6.860 1.00 78.31 72 SER A O 1
ATOM 512 N N . GLY A 1 73 ? 58.989 12.689 -7.475 1.00 73.25 73 GLY A N 1
ATOM 513 C CA . GLY A 1 73 ? 58.912 11.939 -6.217 1.00 73.25 73 GLY A CA 1
ATOM 514 C C . GLY A 1 73 ? 59.870 10.754 -6.139 1.00 73.25 73 GLY A C 1
ATOM 515 O O . GLY A 1 73 ? 60.177 10.296 -5.042 1.00 73.25 73 GLY A O 1
ATOM 516 N N . ILE A 1 74 ? 60.376 10.276 -7.281 1.00 73.75 74 ILE A N 1
ATOM 517 C CA . ILE A 1 74 ? 61.218 9.070 -7.358 1.00 73.75 74 ILE A CA 1
ATOM 518 C C . ILE A 1 74 ? 62.711 9.426 -7.495 1.00 73.75 74 ILE A C 1
ATOM 520 O O . ILE A 1 74 ? 63.587 8.654 -7.110 1.00 73.75 74 ILE A O 1
ATOM 524 N N . SER A 1 75 ? 63.024 10.634 -7.968 1.00 63.97 75 SER A N 1
ATOM 525 C CA . SER A 1 75 ? 64.388 11.084 -8.294 1.00 63.97 75 SER A CA 1
ATOM 526 C C . SER A 1 75 ? 65.352 11.229 -7.097 1.00 63.97 75 SER A C 1
ATOM 528 O O . SER A 1 75 ? 66.552 11.370 -7.315 1.00 63.97 75 SER A O 1
ATOM 530 N N . ASN A 1 76 ? 64.872 11.126 -5.848 1.00 58.25 76 ASN A N 1
ATOM 531 C CA . ASN A 1 76 ? 65.679 11.185 -4.613 1.00 58.25 76 ASN A CA 1
ATOM 532 C C . ASN A 1 76 ? 65.444 9.997 -3.647 1.00 58.25 76 ASN A C 1
ATOM 534 O O . ASN A 1 76 ? 65.741 10.093 -2.453 1.00 58.25 76 ASN A O 1
ATOM 538 N N . VAL A 1 77 ? 64.886 8.879 -4.123 1.00 60.19 77 VAL A N 1
ATOM 539 C CA . VAL A 1 77 ? 64.530 7.735 -3.264 1.00 60.19 77 VAL A CA 1
ATOM 540 C C . VAL A 1 77 ? 65.740 6.820 -3.039 1.00 60.19 77 VAL A C 1
ATOM 542 O O . VAL A 1 77 ? 66.266 6.222 -3.972 1.00 60.19 77 VAL A O 1
ATOM 545 N N . THR A 1 78 ? 66.183 6.687 -1.787 1.00 60.06 78 THR A N 1
ATOM 546 C CA . THR A 1 78 ? 67.108 5.623 -1.353 1.00 60.06 78 THR A CA 1
ATOM 547 C C . THR A 1 78 ? 66.335 4.320 -1.116 1.00 60.06 78 THR A C 1
ATOM 549 O O . THR A 1 78 ? 65.160 4.384 -0.765 1.00 60.06 78 THR A O 1
ATOM 552 N N . GLU A 1 79 ? 66.974 3.143 -1.218 1.00 59.09 79 GLU A N 1
ATOM 553 C CA . GLU A 1 79 ? 66.333 1.810 -1.048 1.00 59.09 79 GLU A CA 1
ATOM 554 C C . GLU A 1 79 ? 65.520 1.636 0.257 1.00 59.09 79 GLU A C 1
ATOM 556 O O . GLU A 1 79 ? 64.690 0.739 0.374 1.00 59.09 79 GLU A O 1
ATOM 561 N N . THR A 1 80 ? 65.738 2.504 1.244 1.00 59.78 80 THR A N 1
ATOM 562 C CA . THR A 1 80 ? 65.090 2.498 2.558 1.00 59.78 80 THR A CA 1
ATOM 563 C C . THR A 1 80 ? 63.867 3.417 2.689 1.00 59.78 80 THR A C 1
ATOM 565 O O . THR A 1 80 ? 63.238 3.401 3.748 1.00 59.78 80 THR A O 1
ATOM 568 N N . ASN A 1 81 ? 63.505 4.205 1.667 1.00 71.75 81 ASN A N 1
ATOM 569 C CA . ASN A 1 81 ? 62.386 5.156 1.721 1.00 71.75 81 ASN A CA 1
ATOM 570 C C . ASN A 1 81 ? 61.205 4.707 0.846 1.00 71.75 81 ASN A C 1
ATOM 572 O O . ASN A 1 81 ? 61.375 4.368 -0.322 1.00 71.75 81 ASN A O 1
ATOM 576 N N . LYS A 1 82 ? 59.989 4.735 1.401 1.00 83.50 82 LYS A N 1
ATOM 577 C CA . LYS A 1 82 ? 58.740 4.442 0.684 1.00 83.50 82 LYS A CA 1
ATOM 578 C C . LYS A 1 82 ? 58.112 5.731 0.166 1.00 83.50 82 LYS A C 1
ATOM 580 O O . LYS A 1 82 ? 58.030 6.714 0.897 1.00 83.50 82 LYS A O 1
ATOM 585 N N . VAL A 1 83 ? 57.609 5.699 -1.062 1.00 85.19 83 VAL A N 1
ATOM 586 C CA . VAL A 1 83 ? 56.837 6.798 -1.652 1.00 85.19 83 VAL A CA 1
ATOM 587 C C . VAL A 1 83 ? 55.377 6.377 -1.745 1.00 85.19 83 VAL A C 1
ATOM 589 O O . VAL A 1 83 ? 55.083 5.279 -2.211 1.00 85.19 83 VAL A O 1
ATOM 592 N N . VAL A 1 84 ? 54.473 7.234 -1.276 1.00 85.94 84 VAL A N 1
ATOM 593 C CA . VAL A 1 84 ? 53.022 7.048 -1.369 1.00 85.94 84 VAL A CA 1
ATOM 594 C C . VAL A 1 84 ? 52.442 8.180 -2.200 1.00 85.94 84 VAL A C 1
ATOM 596 O O . VAL A 1 84 ? 52.663 9.354 -1.901 1.00 85.94 84 VAL A O 1
ATOM 599 N N . TRP A 1 85 ? 51.671 7.819 -3.218 1.00 84.56 85 TRP A N 1
ATOM 600 C CA . TRP A 1 85 ? 50.901 8.755 -4.024 1.00 84.56 85 TRP A CA 1
ATOM 601 C C . TRP A 1 85 ? 49.458 8.750 -3.537 1.00 84.56 85 TRP A C 1
ATOM 603 O O . TRP A 1 85 ? 48.827 7.700 -3.456 1.00 84.56 85 TRP A O 1
ATOM 613 N N . LEU A 1 86 ? 48.951 9.925 -3.179 1.00 86.31 86 LEU A N 1
ATOM 614 C CA . LEU A 1 86 ? 47.569 10.130 -2.775 1.00 86.31 86 LEU A CA 1
ATOM 615 C C . LEU A 1 86 ? 46.905 11.060 -3.784 1.00 86.31 86 LEU A C 1
ATOM 617 O O . LEU A 1 86 ? 47.309 12.212 -3.932 1.00 86.31 86 LEU A O 1
ATOM 621 N N . HIS A 1 87 ? 45.876 10.572 -4.460 1.00 84.81 87 HIS A N 1
ATOM 622 C CA . HIS A 1 87 ? 45.032 11.403 -5.305 1.00 84.81 87 HIS A CA 1
ATOM 623 C C . HIS A 1 87 ? 43.710 11.693 -4.592 1.00 84.81 87 HIS A C 1
ATOM 625 O O . HIS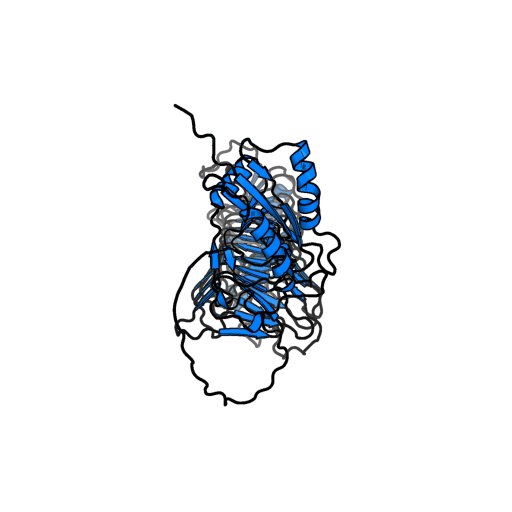 A 1 87 ? 43.082 10.785 -4.049 1.00 84.81 87 HIS A O 1
ATOM 631 N N . LEU A 1 88 ? 43.303 12.961 -4.568 1.00 84.81 88 LEU A N 1
ATOM 632 C CA . LEU A 1 88 ? 42.031 13.409 -4.017 1.00 84.81 88 LEU A CA 1
ATOM 633 C C . LEU A 1 88 ? 41.065 13.715 -5.162 1.00 84.81 88 LEU A C 1
ATOM 635 O O . LEU A 1 88 ? 41.235 14.703 -5.878 1.00 84.81 88 LEU A O 1
ATOM 639 N N . GLY A 1 89 ? 40.044 12.872 -5.296 1.00 77.12 89 GLY A N 1
ATOM 640 C CA . GLY A 1 89 ? 38.893 13.114 -6.161 1.00 77.12 89 GLY A CA 1
ATOM 641 C C . GLY A 1 89 ? 37.754 13.820 -5.420 1.00 77.12 89 GLY A C 1
ATOM 642 O O . GLY A 1 89 ? 37.718 13.859 -4.187 1.00 77.12 89 GLY A O 1
ATOM 643 N N . VAL A 1 90 ? 36.815 14.393 -6.177 1.00 71.12 90 VAL A N 1
ATOM 644 C CA . VAL A 1 90 ? 35.626 15.066 -5.635 1.00 71.12 90 VAL A CA 1
ATOM 645 C C . VAL A 1 90 ? 34.351 14.325 -6.018 1.00 71.12 90 VAL A C 1
ATOM 647 O O . VAL A 1 90 ? 34.062 14.101 -7.192 1.00 71.12 90 VAL A O 1
ATOM 650 N N . ASN A 1 91 ? 33.556 13.986 -5.007 1.00 67.12 91 ASN A N 1
ATOM 651 C CA . ASN A 1 91 ? 32.185 13.527 -5.170 1.00 67.12 91 ASN A CA 1
ATOM 652 C C . ASN A 1 91 ? 31.260 14.582 -4.549 1.00 67.12 91 ASN A C 1
ATOM 654 O O . ASN A 1 91 ? 31.252 14.758 -3.332 1.00 67.12 91 ASN A O 1
ATOM 658 N N . SER A 1 92 ? 30.504 15.300 -5.385 1.00 55.09 92 SER A N 1
ATOM 659 C CA . SER A 1 92 ? 29.662 16.422 -4.949 1.00 55.09 92 SER A CA 1
ATOM 660 C C . SER A 1 92 ? 28.473 16.015 -4.070 1.00 55.09 92 SER A C 1
ATOM 662 O O . SER A 1 92 ? 27.871 16.896 -3.468 1.00 55.09 92 SER A O 1
ATOM 664 N N . GLY A 1 93 ? 28.134 14.721 -4.004 1.00 54.69 93 GLY A N 1
ATOM 665 C CA . GLY A 1 93 ? 27.073 14.177 -3.145 1.00 54.69 93 GLY A CA 1
ATOM 666 C C . GLY A 1 93 ? 27.590 13.495 -1.874 1.00 54.69 93 GLY A C 1
ATOM 667 O O . GLY A 1 93 ? 26.805 13.080 -1.030 1.00 54.69 93 GLY A O 1
ATOM 668 N N . SER A 1 94 ? 28.908 13.362 -1.695 1.00 58.91 94 SER A N 1
ATOM 669 C CA . SER A 1 94 ? 29.436 12.644 -0.535 1.00 58.91 94 SER A CA 1
ATOM 670 C C . SER A 1 94 ? 29.483 13.522 0.716 1.00 58.91 94 SER A C 1
ATOM 672 O O . SER A 1 94 ? 30.132 14.565 0.748 1.00 58.91 94 SER A O 1
ATOM 674 N N . THR A 1 95 ? 28.881 13.041 1.804 1.00 63.97 95 THR A N 1
ATOM 675 C CA . THR A 1 95 ? 28.982 13.635 3.153 1.00 63.97 95 THR A CA 1
ATOM 676 C C . THR A 1 95 ? 30.145 13.064 3.979 1.00 63.97 95 THR A C 1
ATOM 678 O O . THR A 1 95 ? 30.320 13.396 5.156 1.00 63.97 95 THR A O 1
ATOM 681 N N . ARG A 1 96 ? 30.938 12.170 3.377 1.00 73.38 96 ARG A N 1
ATOM 682 C CA . ARG A 1 96 ? 31.989 11.375 4.029 1.00 73.38 96 ARG A CA 1
ATOM 683 C C . ARG A 1 96 ? 33.192 11.154 3.118 1.00 73.38 96 ARG A C 1
ATOM 685 O O . ARG A 1 96 ? 33.104 11.291 1.902 1.00 73.38 96 ARG A O 1
ATOM 692 N N . PHE A 1 97 ? 34.326 10.777 3.698 1.00 80.31 97 PHE A N 1
ATOM 693 C CA . PHE A 1 97 ? 35.482 10.371 2.898 1.00 80.31 97 PHE A CA 1
ATOM 694 C C . PHE A 1 97 ? 35.293 8.935 2.401 1.00 80.31 97 PHE A C 1
ATOM 696 O O . PHE A 1 97 ? 34.923 8.048 3.171 1.00 80.31 97 PHE A O 1
ATOM 703 N N . ALA A 1 98 ? 35.569 8.695 1.125 1.00 79.62 98 ALA A N 1
ATOM 704 C CA . ALA A 1 98 ? 35.609 7.358 0.552 1.00 79.62 98 ALA A CA 1
ATOM 705 C C . ALA A 1 98 ? 37.063 6.968 0.270 1.00 79.62 98 ALA A C 1
ATOM 707 O O . ALA A 1 98 ? 37.846 7.783 -0.216 1.00 79.62 98 ALA A O 1
ATOM 708 N N . ILE A 1 99 ? 37.432 5.737 0.618 1.00 82.94 99 ILE A N 1
ATOM 709 C CA . ILE A 1 99 ? 38.725 5.150 0.265 1.00 82.94 99 ILE A CA 1
ATOM 710 C C . ILE A 1 99 ? 38.485 4.221 -0.913 1.00 82.94 99 ILE A C 1
ATOM 712 O O . ILE A 1 99 ? 37.817 3.196 -0.757 1.00 82.94 99 ILE A O 1
ATOM 716 N N . GLU A 1 100 ? 39.050 4.571 -2.062 1.00 77.06 100 GLU A N 1
ATOM 717 C CA . GLU A 1 100 ? 39.022 3.710 -3.237 1.00 77.06 100 GLU A CA 1
ATOM 718 C C . GLU A 1 100 ? 39.936 2.503 -3.040 1.00 77.06 100 GLU A C 1
ATOM 720 O O . GLU A 1 100 ? 41.103 2.623 -2.658 1.00 77.06 100 GLU A O 1
ATOM 725 N N . TRP A 1 101 ? 39.387 1.316 -3.283 1.00 74.31 101 TRP A N 1
ATOM 726 C CA . TRP A 1 101 ? 40.147 0.062 -3.258 1.00 74.31 101 TRP A CA 1
ATOM 727 C C . TRP A 1 101 ? 40.468 -0.473 -4.661 1.00 74.31 101 TRP A C 1
ATOM 729 O O . TRP A 1 101 ? 41.306 -1.370 -4.800 1.00 74.31 101 TRP A O 1
ATOM 739 N N . GLN A 1 102 ? 39.794 0.066 -5.681 1.00 71.75 102 GLN A N 1
ATOM 740 C CA . GLN A 1 102 ? 39.855 -0.348 -7.076 1.00 71.75 102 GLN A CA 1
ATOM 741 C C . GLN A 1 102 ? 39.866 0.878 -7.991 1.00 71.75 102 GLN A C 1
ATOM 743 O O . GLN A 1 102 ? 39.317 1.916 -7.638 1.00 71.75 102 GLN A O 1
ATOM 748 N N . ALA A 1 103 ? 40.461 0.717 -9.167 1.00 73.25 103 ALA A N 1
ATOM 749 C CA . ALA A 1 103 ? 40.439 1.682 -10.259 1.00 73.25 103 ALA A CA 1
ATOM 750 C C . ALA A 1 103 ? 40.201 0.951 -11.587 1.00 73.25 103 ALA A C 1
ATOM 752 O O . ALA A 1 103 ? 40.532 -0.232 -11.700 1.00 73.25 103 ALA A O 1
ATOM 753 N N . VAL A 1 104 ? 39.615 1.631 -12.569 1.00 69.69 104 VAL A N 1
ATOM 754 C CA . VAL A 1 104 ? 39.363 1.110 -13.922 1.00 69.69 104 VAL A CA 1
ATOM 755 C C . VAL A 1 104 ? 40.011 2.023 -14.951 1.00 69.69 104 VAL A C 1
ATOM 757 O O . VAL A 1 104 ? 40.290 3.188 -14.669 1.00 69.69 104 VAL A O 1
ATOM 760 N N . ASN A 1 105 ? 40.228 1.505 -16.158 1.00 73.81 105 ASN A N 1
ATOM 761 C CA . ASN A 1 105 ? 40.774 2.259 -17.287 1.00 73.81 105 ASN A CA 1
ATOM 762 C C . ASN A 1 105 ? 39.714 3.180 -17.939 1.00 73.81 105 ASN A C 1
ATOM 764 O O . ASN A 1 105 ? 39.584 3.243 -19.163 1.00 73.81 105 ASN A O 1
ATOM 768 N N . GLU A 1 106 ? 38.926 3.859 -17.104 1.00 69.12 106 GLU A N 1
ATOM 769 C CA . GLU A 1 106 ? 37.816 4.742 -17.455 1.00 69.12 106 GLU A CA 1
ATOM 770 C C . GLU A 1 106 ? 37.644 5.811 -16.363 1.00 69.12 106 GLU A C 1
ATOM 772 O O . GLU A 1 106 ? 37.813 5.557 -15.170 1.00 69.12 106 GLU A O 1
ATOM 777 N N . ALA A 1 107 ? 37.286 7.024 -16.775 1.00 63.59 107 ALA A N 1
ATOM 778 C CA . ALA A 1 107 ? 36.868 8.093 -15.882 1.00 63.59 107 ALA A CA 1
ATOM 779 C C . ALA A 1 107 ? 35.654 8.760 -16.516 1.00 63.59 107 ALA A C 1
ATOM 781 O O . ALA A 1 107 ? 35.732 9.191 -17.664 1.00 63.59 107 ALA A O 1
ATOM 782 N N . THR A 1 108 ? 34.545 8.858 -15.784 1.00 59.84 108 THR A N 1
ATOM 783 C CA . THR A 1 108 ? 33.316 9.475 -16.296 1.00 59.84 108 THR A CA 1
ATOM 784 C C . THR A 1 108 ? 33.028 10.757 -15.526 1.00 59.84 108 THR A C 1
ATOM 786 O O . THR A 1 108 ? 32.483 10.726 -14.428 1.00 59.84 108 THR A O 1
ATOM 789 N N . PHE A 1 109 ? 33.382 11.903 -16.114 1.00 63.03 109 PHE A N 1
ATOM 790 C CA . PHE A 1 109 ? 33.084 13.224 -15.559 1.00 63.03 109 PHE A CA 1
ATOM 791 C C . PHE A 1 109 ? 31.790 13.785 -16.167 1.00 63.03 109 PHE A C 1
ATOM 793 O O . PHE A 1 109 ? 31.651 13.896 -17.391 1.00 63.03 109 PHE A O 1
ATOM 800 N N . ARG A 1 110 ? 30.845 14.210 -15.318 1.00 60.28 110 ARG A N 1
ATOM 801 C CA . ARG A 1 110 ? 29.610 14.881 -15.775 1.00 60.28 110 ARG A CA 1
ATOM 802 C C . ARG A 1 110 ? 29.850 16.295 -16.304 1.00 60.28 110 ARG A C 1
ATOM 804 O O . ARG A 1 110 ? 29.093 16.758 -17.155 1.00 60.28 110 ARG A O 1
ATOM 811 N N . TYR A 1 111 ? 30.888 16.968 -15.815 1.00 66.88 111 TYR A N 1
ATOM 812 C CA . TYR A 1 111 ? 31.281 18.307 -16.246 1.00 66.88 111 TYR A CA 1
ATOM 813 C C . TYR A 1 111 ? 32.669 18.272 -16.878 1.00 66.88 111 TYR A C 1
ATOM 815 O O . TYR A 1 111 ? 33.529 17.505 -16.449 1.00 66.88 111 TYR A O 1
ATOM 823 N N . ALA A 1 112 ? 32.884 19.118 -17.883 1.00 72.50 112 ALA A N 1
ATOM 824 C CA . ALA A 1 112 ? 34.205 19.306 -18.462 1.00 72.50 112 ALA A CA 1
ATOM 825 C C . ALA A 1 112 ? 35.169 19.927 -17.437 1.00 72.50 112 ALA A C 1
ATOM 827 O O . ALA A 1 112 ? 34.766 20.769 -16.625 1.00 72.50 112 ALA A O 1
ATOM 828 N N . ASP A 1 113 ? 36.442 19.545 -17.499 1.00 73.25 113 ASP A N 1
ATOM 829 C CA . ASP A 1 113 ? 37.512 20.207 -16.749 1.00 73.25 113 ASP A CA 1
ATOM 830 C C . ASP A 1 113 ? 37.701 21.670 -17.200 1.00 73.25 113 ASP A C 1
ATOM 832 O O . ASP A 1 113 ? 37.051 22.128 -18.142 1.00 73.25 113 ASP A O 1
ATOM 836 N N . GLU A 1 114 ? 38.588 22.429 -16.552 1.00 76.75 114 GLU A N 1
ATOM 837 C CA . GLU A 1 114 ? 38.811 23.857 -16.859 1.00 76.75 114 GLU A CA 1
ATOM 838 C C . GLU A 1 114 ? 39.398 24.113 -18.252 1.00 76.75 114 GLU A C 1
ATOM 840 O O . GLU A 1 114 ? 39.352 25.246 -18.734 1.00 76.75 114 GLU A O 1
ATOM 845 N N . LEU A 1 115 ? 39.917 23.086 -18.927 1.00 78.19 115 LEU A N 1
ATOM 846 C CA . LEU A 1 115 ? 40.366 23.179 -20.316 1.00 78.19 115 LEU A CA 1
ATOM 847 C C . LEU A 1 115 ? 39.286 22.737 -21.316 1.00 78.19 115 LEU A C 1
ATOM 849 O O . LEU A 1 115 ? 39.514 22.781 -22.525 1.00 78.19 115 LEU A O 1
ATOM 853 N N . GLY A 1 116 ? 38.092 22.387 -20.830 1.00 71.94 116 GLY A N 1
ATOM 854 C CA . GLY A 1 116 ? 36.941 22.010 -21.643 1.00 71.94 116 GLY A CA 1
ATOM 855 C C . GLY A 1 116 ? 36.943 20.543 -22.073 1.00 71.94 116 GLY A C 1
ATOM 856 O O . GLY A 1 116 ? 36.136 20.170 -22.925 1.00 71.94 116 GLY A O 1
ATOM 857 N N . TRP A 1 117 ? 37.819 19.711 -21.506 1.00 68.88 117 TRP A N 1
ATOM 858 C CA . TRP A 1 117 ? 37.862 18.283 -21.790 1.00 68.88 117 TRP A CA 1
ATOM 859 C C . TRP A 1 117 ? 36.845 17.532 -20.925 1.00 68.88 117 TRP A C 1
ATOM 861 O O . TRP A 1 117 ? 36.774 17.707 -19.709 1.00 68.88 117 TRP A O 1
ATOM 871 N N . GLN A 1 118 ? 36.039 16.695 -21.576 1.00 69.19 118 GLN A N 1
ATOM 872 C CA . GLN A 1 118 ? 35.064 15.811 -20.949 1.00 69.19 118 GLN A CA 1
ATOM 873 C C . GLN A 1 118 ? 35.264 14.403 -21.524 1.00 69.19 118 GLN A C 1
ATOM 875 O O . GLN A 1 118 ? 35.371 14.266 -22.747 1.00 69.19 118 GLN A O 1
ATOM 880 N N . PRO A 1 119 ? 35.327 13.361 -20.684 1.00 65.12 119 PRO A N 1
ATOM 881 C CA . PRO A 1 119 ? 35.677 12.029 -21.130 1.00 65.12 119 PRO A CA 1
ATOM 882 C C . PRO A 1 119 ? 34.587 11.441 -22.023 1.00 65.12 119 PRO A C 1
ATOM 884 O O . PRO A 1 119 ? 33.389 11.658 -21.836 1.00 65.12 119 PRO A O 1
ATOM 887 N N . GLN A 1 120 ? 35.045 10.682 -23.010 1.00 60.41 120 GLN A N 1
ATOM 888 C CA . GLN A 1 120 ? 34.234 9.866 -23.905 1.00 60.41 120 GLN A CA 1
ATOM 889 C C . GLN A 1 120 ? 34.551 8.401 -23.593 1.00 60.41 120 GLN A C 1
ATOM 891 O O . GLN A 1 120 ? 35.668 8.130 -23.169 1.00 60.41 120 GLN A O 1
ATOM 896 N N . LYS A 1 121 ? 33.591 7.482 -23.787 1.00 65.00 121 LYS A N 1
ATOM 897 C CA . LYS A 1 121 ? 33.682 6.032 -23.490 1.00 65.00 121 LYS A CA 1
ATOM 898 C C . LYS A 1 121 ? 34.806 5.317 -24.268 1.00 65.00 121 LYS A C 1
ATOM 900 O O . LYS A 1 121 ? 34.544 4.527 -25.172 1.00 65.00 121 LYS A O 1
ATOM 905 N N . LEU A 1 122 ? 36.051 5.633 -23.948 1.00 65.88 122 LEU A N 1
ATOM 906 C CA . LEU A 1 122 ? 37.278 5.155 -24.566 1.00 65.88 122 LEU A CA 1
ATOM 907 C C . LEU A 1 122 ? 38.285 4.838 -23.446 1.00 65.88 122 LEU A C 1
ATOM 909 O O . LEU A 1 122 ? 38.283 5.540 -22.433 1.00 65.88 122 LEU A O 1
ATOM 913 N N . PRO A 1 123 ? 39.144 3.816 -23.614 1.00 67.25 123 PRO A N 1
ATOM 914 C CA . PRO A 1 123 ? 40.221 3.530 -22.666 1.00 67.25 123 PRO A CA 1
ATOM 915 C C . PRO A 1 123 ? 41.129 4.747 -22.461 1.00 67.25 123 PRO A C 1
ATOM 917 O O . PRO A 1 123 ? 41.549 5.360 -23.443 1.00 67.25 123 PRO A O 1
ATOM 920 N N . ILE A 1 124 ? 41.454 5.074 -21.204 1.00 65.75 124 ILE A N 1
ATOM 921 C CA . ILE A 1 124 ? 42.358 6.194 -20.875 1.00 65.75 124 ILE A CA 1
ATOM 922 C C . ILE A 1 124 ? 43.785 5.880 -21.340 1.00 65.75 124 ILE A C 1
ATOM 924 O O . ILE A 1 124 ? 44.431 6.711 -21.967 1.00 65.75 124 ILE A O 1
ATOM 928 N N . VAL A 1 125 ? 44.271 4.670 -21.057 1.00 69.56 125 VAL A N 1
ATOM 929 C CA . VAL A 1 125 ? 45.569 4.165 -21.522 1.00 69.56 125 VAL A CA 1
ATOM 930 C C . VAL A 1 125 ? 45.301 2.942 -22.385 1.00 69.56 125 VAL A C 1
ATOM 932 O O . VAL A 1 125 ? 44.886 1.896 -21.892 1.00 69.56 125 VAL A O 1
ATOM 935 N N . SER A 1 126 ? 45.490 3.065 -23.695 1.00 71.62 126 SER A N 1
ATOM 936 C CA . SER A 1 126 ? 45.133 1.993 -24.637 1.00 71.62 126 SER A CA 1
ATOM 937 C C . SER A 1 126 ? 45.960 0.720 -24.414 1.00 71.62 126 SER A C 1
ATOM 939 O O . SER A 1 126 ? 45.475 -0.389 -24.628 1.00 71.62 126 SER A O 1
ATOM 941 N N . GLU A 1 127 ? 47.196 0.868 -23.938 1.00 76.75 127 GLU A N 1
ATOM 942 C CA . GLU A 1 127 ? 48.110 -0.227 -23.605 1.00 76.75 127 GLU A CA 1
ATOM 943 C C . GLU A 1 127 ? 47.671 -1.022 -22.362 1.00 76.75 127 GLU A C 1
ATOM 945 O O . GLU A 1 127 ? 48.077 -2.173 -22.200 1.00 76.75 127 GLU A O 1
ATOM 950 N N . ASP A 1 128 ? 46.816 -0.435 -21.518 1.00 69.62 128 ASP A N 1
ATOM 951 C CA . ASP A 1 128 ? 46.274 -1.046 -20.300 1.00 69.62 128 ASP A CA 1
ATOM 952 C C . ASP A 1 128 ? 45.036 -1.921 -20.561 1.00 69.62 128 ASP A C 1
ATOM 954 O O . ASP A 1 128 ? 44.493 -2.509 -19.629 1.00 69.62 128 ASP A O 1
ATOM 958 N N . GLY A 1 129 ? 44.611 -2.066 -21.819 1.00 75.50 129 GLY A N 1
ATOM 959 C CA . GLY A 1 129 ? 43.530 -2.967 -22.218 1.00 75.50 129 GLY A CA 1
ATOM 960 C C . GLY A 1 129 ? 42.133 -2.342 -22.158 1.00 75.50 129 GLY A C 1
ATOM 961 O O . GLY A 1 129 ? 41.962 -1.132 -22.293 1.00 75.50 129 GLY A O 1
ATOM 962 N N . GLU A 1 130 ? 41.109 -3.191 -22.029 1.00 74.69 130 GLU A N 1
ATOM 963 C CA . GLU A 1 130 ? 39.698 -2.781 -22.066 1.00 74.69 130 GLU A CA 1
ATOM 964 C C . GLU A 1 130 ? 39.322 -1.829 -20.916 1.00 74.69 130 GLU A C 1
ATOM 966 O O . GLU A 1 130 ? 39.894 -1.885 -19.827 1.00 74.69 130 GLU A O 1
ATOM 971 N N . ILE A 1 131 ? 38.293 -1.002 -21.141 1.00 67.94 131 ILE A N 1
ATOM 972 C CA . ILE A 1 131 ? 37.771 -0.019 -20.170 1.00 67.94 131 ILE A CA 1
ATOM 973 C C . ILE A 1 131 ? 37.432 -0.633 -18.800 1.00 67.94 131 ILE A C 1
ATOM 975 O O . ILE A 1 131 ? 37.601 0.013 -17.773 1.00 67.94 131 ILE A O 1
ATOM 979 N N . SER A 1 132 ? 37.020 -1.905 -18.764 1.00 64.56 132 SER A N 1
ATOM 980 C CA . SER A 1 132 ? 36.631 -2.625 -17.546 1.00 64.56 132 SER A CA 1
ATOM 981 C C . SER A 1 132 ? 37.793 -3.308 -16.818 1.00 64.56 132 SER A C 1
ATOM 983 O O . SER A 1 132 ? 37.561 -4.092 -15.894 1.00 64.56 132 SER A O 1
ATOM 985 N N . MET A 1 133 ? 39.043 -3.092 -17.235 1.00 72.06 133 MET A N 1
ATOM 986 C CA . MET A 1 133 ? 40.189 -3.687 -16.555 1.00 72.06 133 MET A CA 1
ATOM 987 C C . MET A 1 133 ? 40.394 -3.038 -15.183 1.00 72.06 133 MET A C 1
ATOM 989 O O . MET A 1 133 ? 40.656 -1.845 -15.080 1.00 72.06 133 MET A O 1
ATOM 993 N N . ILE A 1 134 ? 40.288 -3.847 -14.125 1.00 69.31 134 ILE A N 1
ATOM 994 C CA . ILE A 1 134 ? 40.354 -3.378 -12.738 1.00 69.31 134 ILE A CA 1
ATOM 995 C C . ILE A 1 134 ? 41.775 -3.504 -12.181 1.00 69.31 134 ILE A C 1
ATOM 997 O O . ILE A 1 134 ? 42.350 -4.597 -12.136 1.00 69.31 134 ILE A O 1
ATOM 1001 N N . ARG A 1 135 ? 42.295 -2.403 -11.640 1.00 70.81 135 ARG A N 1
ATOM 1002 C CA . ARG A 1 135 ? 43.498 -2.348 -10.804 1.00 70.81 135 ARG A CA 1
ATOM 1003 C C . ARG A 1 135 ? 43.110 -2.213 -9.331 1.00 70.81 135 ARG A C 1
ATOM 1005 O O . ARG A 1 135 ? 42.005 -1.795 -8.996 1.00 70.81 135 ARG A O 1
ATOM 1012 N N . LYS A 1 136 ? 43.999 -2.635 -8.433 1.00 73.94 136 LYS A N 1
ATOM 1013 C CA . LYS A 1 136 ? 43.828 -2.514 -6.977 1.00 73.94 136 LYS A CA 1
ATOM 1014 C C . LYS A 1 136 ? 44.991 -1.728 -6.414 1.00 73.94 136 LYS A C 1
ATOM 1016 O O . LYS A 1 136 ? 46.113 -1.919 -6.867 1.00 73.94 136 LYS A O 1
ATOM 1021 N N . THR A 1 137 ? 44.719 -0.919 -5.399 1.00 74.38 137 THR A N 1
ATOM 1022 C CA . THR A 1 137 ? 45.776 -0.198 -4.691 1.00 74.38 137 THR A CA 1
ATOM 1023 C C . THR A 1 137 ? 46.746 -1.160 -3.996 1.00 74.38 137 THR A C 1
ATOM 1025 O O . THR A 1 137 ? 46.353 -2.157 -3.382 1.00 74.38 137 THR A O 1
ATOM 1028 N N . SER A 1 138 ? 48.030 -0.821 -4.053 1.00 73.94 138 SER A N 1
ATOM 1029 C CA . SER A 1 138 ? 49.109 -1.456 -3.294 1.00 73.94 138 SER A CA 1
ATOM 1030 C C . SER A 1 138 ? 49.026 -1.192 -1.784 1.00 73.94 138 SER A C 1
ATOM 1032 O O . SER A 1 138 ? 49.592 -1.946 -0.984 1.00 73.94 138 SER A O 1
ATOM 1034 N N . CYS A 1 139 ? 48.308 -0.147 -1.361 1.00 75.19 139 CYS A N 1
ATOM 1035 C CA . CYS A 1 139 ? 48.050 0.148 0.045 1.00 75.19 139 CYS A CA 1
ATOM 1036 C C . CYS A 1 139 ? 46.827 -0.624 0.557 1.00 75.19 139 CYS A C 1
ATOM 1038 O O . CYS A 1 139 ? 45.801 -0.720 -0.106 1.00 75.19 139 CYS A O 1
ATOM 1040 N N . SER A 1 140 ? 46.878 -1.136 1.791 1.00 81.25 140 SER A N 1
ATOM 1041 C CA . SER A 1 140 ? 45.715 -1.822 2.370 1.00 81.25 140 SER A CA 1
ATOM 1042 C C . SER A 1 140 ? 44.608 -0.828 2.741 1.00 81.25 140 SER A C 1
ATOM 1044 O O . SER A 1 140 ? 44.598 -0.267 3.840 1.00 81.25 140 SER A O 1
ATOM 1046 N N . ALA A 1 141 ? 43.653 -0.636 1.828 1.00 79.88 141 ALA A N 1
ATOM 1047 C CA . ALA A 1 141 ? 42.502 0.247 2.009 1.00 79.88 141 ALA A CA 1
ATOM 1048 C C . ALA A 1 141 ? 41.663 -0.118 3.249 1.00 79.88 141 ALA A C 1
ATOM 1050 O O . ALA A 1 141 ? 41.222 0.765 3.985 1.00 79.88 141 ALA A O 1
ATOM 1051 N N . LEU A 1 142 ? 41.525 -1.416 3.551 1.00 77.81 142 LEU A N 1
ATOM 1052 C CA . LEU A 1 142 ? 40.841 -1.904 4.756 1.00 77.81 142 LEU A CA 1
ATOM 1053 C C . LEU A 1 142 ? 41.542 -1.455 6.044 1.00 77.81 142 LEU A C 1
ATOM 1055 O O . LEU A 1 142 ? 40.888 -0.985 6.972 1.00 77.81 142 LEU A O 1
ATOM 1059 N N . VAL A 1 143 ? 42.875 -1.529 6.093 1.00 83.50 143 VAL A N 1
ATOM 1060 C CA . VAL A 1 143 ? 43.639 -1.082 7.269 1.00 83.50 143 VAL A CA 1
ATOM 1061 C C . VAL A 1 143 ? 43.527 0.433 7.445 1.00 83.50 143 VAL A C 1
ATOM 1063 O O . VAL A 1 143 ? 43.398 0.915 8.571 1.00 83.50 143 VAL A O 1
ATOM 1066 N N . ILE A 1 144 ? 43.546 1.199 6.351 1.00 82.62 144 ILE A N 1
ATOM 1067 C CA . ILE A 1 144 ? 43.355 2.657 6.395 1.00 82.62 144 ILE A CA 1
ATOM 1068 C C . ILE A 1 144 ? 41.955 2.987 6.934 1.00 82.62 144 ILE A C 1
ATOM 1070 O O . ILE A 1 144 ? 41.829 3.806 7.848 1.00 82.62 144 ILE A O 1
ATOM 1074 N N . LEU A 1 145 ? 40.922 2.302 6.436 1.00 81.38 145 LEU A N 1
ATOM 1075 C CA . LEU A 1 145 ? 39.540 2.456 6.888 1.00 81.38 145 LEU A CA 1
ATOM 1076 C C . LEU A 1 145 ? 39.403 2.207 8.393 1.00 81.38 145 LEU A C 1
ATOM 1078 O O . LEU A 1 145 ? 38.855 3.042 9.112 1.00 81.38 145 LEU A O 1
ATOM 1082 N N . GLU A 1 146 ? 39.924 1.081 8.883 1.00 83.44 146 GLU A N 1
ATOM 1083 C CA . GLU A 1 146 ? 39.886 0.726 10.304 1.00 83.44 146 GLU A CA 1
ATOM 1084 C C . GLU A 1 146 ? 40.573 1.786 11.172 1.00 83.44 146 GLU A C 1
ATOM 1086 O O . GLU A 1 146 ? 40.038 2.199 12.204 1.00 83.44 146 GLU A O 1
ATOM 1091 N N . LYS A 1 147 ? 41.740 2.283 10.741 1.00 85.69 147 LYS A N 1
ATOM 1092 C CA . LYS A 1 147 ? 42.490 3.320 11.466 1.00 85.69 147 LYS A CA 1
ATOM 1093 C C . LYS A 1 147 ? 41.754 4.657 11.511 1.00 85.69 147 LYS A C 1
ATOM 1095 O O . LYS A 1 147 ? 41.810 5.331 12.541 1.00 85.69 147 LYS A O 1
ATOM 1100 N N . LEU A 1 148 ? 41.081 5.048 10.431 1.00 84.00 148 LEU A N 1
ATOM 1101 C CA . LEU A 1 148 ? 40.310 6.291 10.377 1.00 84.00 148 LEU A CA 1
ATOM 1102 C C . LEU A 1 148 ? 39.012 6.191 11.187 1.00 84.00 148 LEU A C 1
ATOM 1104 O O . LEU A 1 148 ? 38.715 7.100 11.964 1.00 84.00 148 LEU A O 1
ATOM 1108 N N . LYS A 1 149 ? 38.304 5.056 11.119 1.00 82.44 149 LYS A N 1
ATOM 1109 C CA . LYS A 1 149 ? 37.130 4.789 11.966 1.00 82.44 149 LYS A CA 1
ATOM 1110 C C . LYS A 1 149 ? 37.479 4.772 13.452 1.00 82.44 149 LYS A C 1
ATOM 1112 O O . LYS A 1 149 ? 36.765 5.369 14.250 1.00 82.44 149 LYS A O 1
ATOM 1117 N N . ALA A 1 150 ? 38.614 4.181 13.832 1.00 88.31 150 ALA A N 1
ATOM 1118 C CA . ALA A 1 150 ? 39.100 4.209 15.215 1.00 88.31 150 ALA A CA 1
ATOM 1119 C C . ALA A 1 150 ? 39.385 5.636 15.726 1.00 88.31 150 ALA A C 1
ATOM 1121 O O . ALA A 1 150 ? 39.360 5.886 16.929 1.00 88.31 150 ALA A O 1
ATOM 1122 N N . LYS A 1 151 ? 39.634 6.584 14.816 1.00 85.00 151 LYS A N 1
ATOM 1123 C CA . LYS A 1 151 ? 39.787 8.017 15.104 1.00 85.00 151 LYS A CA 1
ATOM 1124 C C . LYS A 1 151 ? 38.471 8.798 14.988 1.00 85.00 151 LYS A C 1
ATOM 1126 O O . LYS A 1 151 ? 38.498 10.021 15.052 1.00 85.00 151 LYS A O 1
ATOM 1131 N N . SER A 1 152 ? 37.335 8.106 14.865 1.00 87.19 152 SER A N 1
ATOM 1132 C CA . SER A 1 152 ? 35.988 8.680 14.718 1.00 87.19 152 SER A CA 1
ATOM 1133 C C . SER A 1 152 ? 35.787 9.526 13.455 1.00 87.19 152 SER A C 1
ATOM 1135 O O . SER A 1 152 ? 34.896 10.371 13.416 1.00 87.19 152 SER A O 1
ATOM 1137 N N . PHE A 1 153 ? 36.589 9.308 12.408 1.00 81.00 153 PHE A N 1
ATOM 1138 C CA . PHE A 1 153 ? 36.332 9.929 11.111 1.00 81.00 153 PHE A CA 1
ATOM 1139 C C . PHE A 1 153 ? 35.219 9.181 10.370 1.00 81.00 153 PHE A C 1
ATOM 1141 O O . PHE A 1 153 ? 35.185 7.948 10.355 1.00 81.00 153 PHE A O 1
ATOM 1148 N N . ASN A 1 154 ? 34.327 9.935 9.726 1.00 81.31 154 ASN A N 1
ATOM 1149 C CA . ASN A 1 154 ? 33.268 9.391 8.882 1.00 81.31 154 ASN A CA 1
ATOM 1150 C C . ASN A 1 154 ? 33.859 8.963 7.527 1.00 81.31 154 ASN A C 1
ATOM 1152 O O . ASN A 1 154 ? 34.064 9.801 6.645 1.00 81.31 154 ASN A O 1
ATOM 1156 N N . VAL A 1 155 ? 34.206 7.674 7.410 1.00 84.25 155 VAL A N 1
ATOM 1157 C CA . VAL A 1 155 ? 34.915 7.105 6.252 1.00 84.25 155 VAL A CA 1
ATOM 1158 C C . VAL A 1 155 ? 34.316 5.760 5.830 1.00 84.25 155 VAL A C 1
ATOM 1160 O O . VAL A 1 155 ? 33.966 4.936 6.683 1.00 84.25 155 VAL A O 1
ATOM 1163 N N . ILE A 1 156 ? 34.234 5.521 4.519 1.00 81.06 156 ILE A N 1
ATOM 1164 C CA . ILE A 1 156 ? 33.767 4.268 3.900 1.00 81.06 156 ILE A CA 1
ATOM 1165 C C . ILE A 1 156 ? 34.780 3.721 2.889 1.00 81.06 156 ILE A C 1
ATOM 1167 O O . ILE A 1 156 ? 35.664 4.444 2.437 1.00 81.06 156 ILE A O 1
ATOM 1171 N N . LEU A 1 157 ? 34.653 2.437 2.547 1.00 78.06 157 LEU A N 1
ATOM 1172 C CA . LEU A 1 157 ? 35.337 1.854 1.393 1.00 78.06 157 LEU A CA 1
ATOM 1173 C C . LEU A 1 157 ? 34.439 2.047 0.169 1.00 78.06 157 LEU A C 1
ATOM 1175 O O . LEU A 1 157 ? 33.255 1.719 0.249 1.00 78.06 157 LEU A O 1
ATOM 1179 N N . SER A 1 158 ? 34.987 2.566 -0.922 1.00 70.94 158 SER A N 1
ATOM 1180 C CA . SER A 1 158 ? 34.299 2.620 -2.212 1.00 70.94 158 SER A CA 1
ATOM 1181 C C . SER A 1 158 ? 34.748 1.444 -3.061 1.00 70.94 158 SER A C 1
ATOM 1183 O O . SER A 1 158 ? 35.930 1.103 -3.056 1.00 70.94 158 SER A O 1
ATOM 1185 N N . THR A 1 159 ? 33.796 0.810 -3.746 1.00 65.81 159 THR A N 1
ATOM 1186 C CA . THR A 1 159 ? 34.061 -0.194 -4.784 1.00 65.81 159 THR A CA 1
ATOM 1187 C C . THR A 1 159 ? 33.756 0.321 -6.183 1.00 65.81 159 THR A C 1
ATOM 1189 O O . THR A 1 159 ? 33.732 -0.469 -7.124 1.00 65.81 159 THR A O 1
ATOM 1192 N N . ASP A 1 160 ? 33.488 1.618 -6.297 1.00 62.28 160 ASP A N 1
ATOM 1193 C CA . ASP A 1 160 ? 33.070 2.284 -7.518 1.00 62.28 160 ASP A CA 1
ATOM 1194 C C . ASP A 1 160 ? 34.250 3.050 -8.119 1.00 62.28 160 ASP A C 1
ATOM 1196 O O . ASP A 1 160 ? 34.454 4.246 -7.912 1.00 62.28 160 ASP A O 1
ATOM 1200 N N . ALA A 1 161 ? 35.078 2.297 -8.831 1.00 57.41 161 ALA A N 1
ATOM 1201 C CA . ALA A 1 161 ? 36.212 2.824 -9.554 1.00 57.41 161 ALA A CA 1
ATOM 1202 C C . ALA A 1 161 ? 35.724 3.709 -10.716 1.00 57.41 161 ALA A C 1
ATOM 1204 O O . ALA A 1 161 ? 35.271 3.184 -11.725 1.00 57.41 161 ALA A O 1
ATOM 1205 N N . GLY A 1 162 ? 35.841 5.035 -10.605 1.00 54.84 162 GLY A N 1
ATOM 1206 C CA . GLY A 1 162 ? 35.723 5.939 -11.763 1.00 54.84 162 GLY A CA 1
ATOM 1207 C C . GLY A 1 162 ? 34.558 6.934 -11.763 1.00 54.84 162 GLY A C 1
ATOM 1208 O O . GLY A 1 162 ? 34.509 7.789 -12.653 1.00 54.84 162 GLY A O 1
ATOM 1209 N N . THR A 1 163 ? 33.678 6.919 -10.761 1.00 53.72 163 THR A N 1
ATOM 1210 C CA . THR A 1 163 ? 32.553 7.870 -10.666 1.00 53.72 163 THR A CA 1
ATOM 1211 C C . THR A 1 163 ? 32.935 9.101 -9.846 1.00 53.72 163 THR A C 1
ATOM 1213 O O . THR A 1 163 ? 32.379 9.389 -8.784 1.00 53.72 163 THR A O 1
ATOM 1216 N N . PHE A 1 164 ? 33.922 9.862 -10.321 1.00 47.09 164 PHE A N 1
ATOM 1217 C CA . PHE A 1 164 ? 34.167 11.193 -9.774 1.00 47.09 164 PHE A CA 1
ATOM 1218 C C . PHE A 1 164 ? 33.384 12.227 -10.593 1.00 47.09 164 PHE A C 1
ATOM 1220 O O . PHE A 1 164 ? 33.542 12.347 -11.799 1.00 47.09 164 PHE A O 1
ATOM 1227 N N . VAL A 1 165 ? 32.587 13.022 -9.878 1.00 40.72 165 VAL A N 1
ATOM 1228 C CA . VAL A 1 165 ? 31.830 14.216 -10.298 1.00 40.72 165 VAL A CA 1
ATOM 1229 C C . VAL A 1 165 ? 30.361 14.032 -10.730 1.00 40.72 165 VAL A C 1
ATOM 1231 O O . VAL A 1 165 ? 30.001 13.904 -11.899 1.00 40.72 165 VAL A O 1
ATOM 1234 N N . SER A 1 166 ? 29.524 14.303 -9.721 1.00 36.44 166 SER A N 1
ATOM 1235 C CA . SER A 1 166 ? 28.127 14.758 -9.703 1.00 36.44 166 SER A CA 1
ATOM 1236 C C . SER A 1 166 ? 27.054 13.803 -10.183 1.00 36.44 166 SER A C 1
ATOM 1238 O O . SER A 1 166 ? 26.576 13.869 -11.314 1.00 36.44 166 SER A O 1
ATOM 1240 N N . ASP A 1 167 ? 26.569 13.011 -9.239 1.00 37.94 167 ASP A N 1
ATOM 1241 C CA . ASP A 1 167 ? 25.430 12.156 -9.466 1.00 37.94 167 ASP A CA 1
ATOM 1242 C C . ASP A 1 167 ? 24.191 12.689 -8.741 1.00 37.94 167 ASP A C 1
ATOM 1244 O O . ASP A 1 167 ? 24.162 12.807 -7.519 1.00 37.94 167 ASP A O 1
ATOM 1248 N N . SER A 1 168 ? 23.166 13.041 -9.514 1.00 37.78 168 SER A N 1
ATOM 1249 C CA . SER A 1 168 ? 21.828 13.307 -8.969 1.00 37.78 168 SER A CA 1
ATOM 1250 C C . SER A 1 168 ? 21.126 12.007 -8.562 1.00 37.78 168 SER A C 1
ATOM 1252 O O . SER A 1 168 ? 20.080 12.058 -7.914 1.00 37.78 168 SER A O 1
ATOM 1254 N N . ASP A 1 169 ? 21.693 10.854 -8.931 1.00 39.28 169 ASP A N 1
ATOM 1255 C CA . ASP A 1 169 ? 21.127 9.547 -8.639 1.00 39.28 169 ASP A CA 1
ATOM 1256 C C . ASP A 1 169 ? 21.526 9.038 -7.241 1.00 39.28 169 ASP A C 1
ATOM 1258 O O . ASP A 1 169 ? 20.747 8.303 -6.635 1.00 39.28 169 ASP A O 1
ATOM 1262 N N . ILE A 1 170 ? 22.638 9.514 -6.652 1.00 40.16 170 ILE A N 1
ATOM 1263 C CA . ILE A 1 170 ? 23.036 9.184 -5.266 1.00 40.16 170 ILE A CA 1
ATOM 1264 C C . ILE A 1 170 ? 22.151 9.890 -4.231 1.00 40.16 170 ILE A C 1
ATOM 1266 O O . ILE A 1 170 ? 21.682 9.217 -3.322 1.00 40.16 170 ILE A O 1
ATOM 1270 N N . ASP A 1 171 ? 21.834 11.184 -4.382 1.00 35.38 171 ASP A N 1
ATOM 1271 C CA . ASP A 1 171 ? 20.888 11.878 -3.480 1.00 35.38 171 ASP A CA 1
ATOM 1272 C C . ASP A 1 171 ? 19.521 11.174 -3.466 1.00 35.38 171 ASP A C 1
ATOM 1274 O O . ASP A 1 171 ? 18.852 11.075 -2.438 1.00 35.38 171 ASP A O 1
ATOM 1278 N N . MET A 1 172 ? 19.111 10.646 -4.622 1.00 49.09 172 MET A N 1
ATOM 1279 C CA . MET A 1 172 ? 17.899 9.850 -4.756 1.00 49.09 172 MET A CA 1
ATOM 1280 C C . MET A 1 172 ? 18.025 8.480 -4.077 1.00 49.09 172 MET A C 1
ATOM 1282 O O . MET A 1 172 ? 17.070 8.050 -3.429 1.00 49.09 172 MET A O 1
ATOM 1286 N N . ILE A 1 173 ? 19.152 7.777 -4.230 1.00 48.09 173 ILE A N 1
ATOM 1287 C CA . ILE A 1 173 ? 19.392 6.502 -3.539 1.00 48.09 173 ILE A CA 1
ATOM 1288 C C . ILE A 1 173 ? 19.443 6.733 -2.025 1.00 48.09 173 ILE A C 1
ATOM 1290 O O . ILE A 1 173 ? 18.737 6.033 -1.311 1.00 48.09 173 ILE A O 1
ATOM 1294 N N . GLU A 1 174 ? 20.161 7.744 -1.530 1.00 50.59 174 GLU A N 1
ATOM 1295 C CA . GLU A 1 174 ? 20.194 8.104 -0.106 1.00 50.59 174 GLU A CA 1
ATOM 1296 C C . GLU A 1 174 ? 18.801 8.489 0.414 1.00 50.59 174 GLU A C 1
ATOM 1298 O O . GLU A 1 174 ? 18.404 8.041 1.491 1.00 50.59 174 GLU A O 1
ATOM 1303 N N . GLU A 1 175 ? 18.010 9.253 -0.355 1.00 55.97 175 GLU A N 1
ATOM 1304 C CA . GLU A 1 175 ? 16.616 9.546 -0.005 1.00 55.97 175 GLU A CA 1
ATOM 1305 C C . GLU A 1 175 ? 15.817 8.240 0.136 1.00 55.97 175 GLU A C 1
ATOM 1307 O O . GLU A 1 175 ? 15.160 8.032 1.156 1.00 55.97 175 GLU A O 1
ATOM 1312 N N . LEU A 1 176 ? 15.916 7.326 -0.836 1.00 56.03 176 LEU A N 1
ATOM 1313 C CA . LEU A 1 176 ? 15.221 6.034 -0.827 1.00 56.03 176 LEU A CA 1
ATOM 1314 C C . LEU A 1 176 ? 15.700 5.091 0.290 1.00 56.03 176 LEU A C 1
ATOM 1316 O O . LEU A 1 176 ? 14.889 4.336 0.841 1.00 56.03 176 LEU A O 1
ATOM 1320 N N . GLU A 1 177 ? 16.982 5.137 0.642 1.00 63.16 177 GLU A N 1
ATOM 1321 C CA . GLU A 1 177 ? 17.596 4.348 1.714 1.00 63.16 177 GLU A CA 1
ATOM 1322 C C . GLU A 1 177 ? 17.263 4.902 3.103 1.00 63.16 177 GLU A C 1
ATOM 1324 O O . GLU A 1 177 ? 17.013 4.129 4.022 1.00 63.16 177 GLU A O 1
ATOM 1329 N N . SER A 1 178 ? 17.106 6.220 3.256 1.00 62.84 178 SER A N 1
ATOM 1330 C CA . SER A 1 178 ? 16.766 6.863 4.538 1.00 62.84 178 SER A CA 1
ATOM 1331 C C . SER A 1 178 ? 15.393 6.477 5.111 1.00 62.84 178 SER A C 1
ATOM 1333 O O . SER A 1 178 ? 15.070 6.801 6.256 1.00 62.84 178 SER A O 1
ATOM 1335 N N . PHE A 1 179 ? 14.556 5.790 4.328 1.00 61.44 179 PHE A N 1
ATOM 1336 C CA . PHE A 1 179 ? 13.197 5.410 4.713 1.00 61.44 179 PHE A CA 1
ATOM 1337 C C . PHE A 1 179 ? 13.079 4.082 5.463 1.00 61.44 179 PHE A C 1
ATOM 1339 O O . PHE A 1 179 ? 11.956 3.589 5.622 1.00 61.44 179 PHE A O 1
ATOM 1346 N N . ASP A 1 180 ? 14.189 3.523 5.945 1.00 64.56 180 ASP A N 1
ATOM 1347 C CA . ASP A 1 180 ? 14.188 2.247 6.654 1.00 64.56 180 ASP A CA 1
ATOM 1348 C C . ASP A 1 180 ? 13.171 2.207 7.802 1.00 64.56 180 ASP A C 1
ATOM 1350 O O . ASP A 1 180 ? 12.796 3.203 8.438 1.00 64.56 180 ASP A O 1
ATOM 1354 N N . ILE A 1 181 ? 12.616 1.018 7.993 1.00 59.75 181 ILE A N 1
ATOM 1355 C CA . ILE A 1 181 ? 11.636 0.745 9.033 1.00 59.75 181 ILE A CA 1
ATOM 1356 C C . ILE A 1 181 ? 12.435 0.611 10.324 1.00 59.75 181 ILE A C 1
ATOM 1358 O O . ILE A 1 181 ? 13.161 -0.366 10.476 1.00 59.75 181 ILE A O 1
ATOM 1362 N N . GLU A 1 182 ? 12.324 1.589 11.228 1.00 55.75 182 GLU A N 1
ATOM 1363 C CA . GLU A 1 182 ? 12.847 1.424 12.583 1.00 55.75 182 GLU A CA 1
ATOM 1364 C C . GLU A 1 182 ? 12.231 0.146 13.155 1.00 55.75 182 GLU A C 1
ATOM 1366 O O . GLU A 1 182 ? 11.003 -0.005 13.182 1.00 55.75 182 GLU A O 1
ATOM 1371 N N . GLU A 1 183 ? 13.085 -0.803 13.537 1.00 50.47 183 GLU A N 1
ATOM 1372 C CA . GLU A 1 183 ? 12.662 -1.916 14.371 1.00 50.47 183 GLU A CA 1
ATOM 1373 C C . GLU A 1 183 ? 12.266 -1.287 15.702 1.00 50.47 183 GLU A C 1
ATOM 1375 O O . GLU A 1 183 ? 13.107 -0.960 16.535 1.00 50.47 183 GLU A O 1
ATOM 1380 N N . GLU A 1 184 ? 10.974 -1.001 15.867 1.00 47.28 184 GLU A N 1
ATOM 1381 C CA . GLU A 1 184 ? 10.449 -0.815 17.207 1.00 47.28 184 GLU A CA 1
ATOM 1382 C C . GLU A 1 184 ? 10.707 -2.144 17.909 1.00 47.28 184 GLU A C 1
ATOM 1384 O O . GLU A 1 184 ? 10.091 -3.157 17.571 1.00 47.28 184 GLU A O 1
ATOM 1389 N N . ASP A 1 185 ? 11.674 -2.129 18.829 1.00 36.66 185 ASP A N 1
ATOM 1390 C CA . ASP A 1 185 ? 11.807 -3.112 19.889 1.00 36.66 185 ASP A CA 1
ATOM 1391 C C . ASP A 1 185 ? 10.422 -3.246 20.533 1.00 36.66 185 ASP A C 1
ATOM 1393 O O . ASP A 1 185 ? 10.051 -2.522 21.462 1.00 36.66 185 ASP A O 1
ATOM 1397 N N . ASP A 1 186 ? 9.640 -4.205 20.044 1.00 40.44 186 ASP A N 1
ATOM 1398 C CA . ASP A 1 186 ? 8.420 -4.670 20.692 1.00 40.44 186 ASP A CA 1
ATOM 1399 C C . ASP A 1 186 ? 8.756 -5.309 22.061 1.00 40.44 186 ASP A C 1
ATOM 1401 O O . ASP A 1 186 ? 7.853 -5.730 22.771 1.00 40.44 186 ASP A O 1
ATOM 1405 N N . ASP A 1 187 ? 10.026 -5.301 22.497 1.00 32.59 187 ASP A N 1
ATOM 1406 C CA . ASP A 1 187 ? 10.557 -5.734 23.797 1.00 32.59 187 ASP A CA 1
ATOM 1407 C C . ASP A 1 187 ? 10.182 -4.844 25.001 1.00 32.59 187 ASP A C 1
ATOM 1409 O O . ASP A 1 187 ? 10.650 -5.062 26.121 1.00 32.59 187 ASP A O 1
ATOM 1413 N N . VAL A 1 188 ? 9.209 -3.941 24.848 1.00 34.84 188 VAL A N 1
ATOM 1414 C CA . VAL A 1 188 ? 8.301 -3.618 25.967 1.00 34.84 188 VAL A CA 1
ATOM 1415 C C . VAL A 1 188 ? 7.003 -4.417 25.824 1.0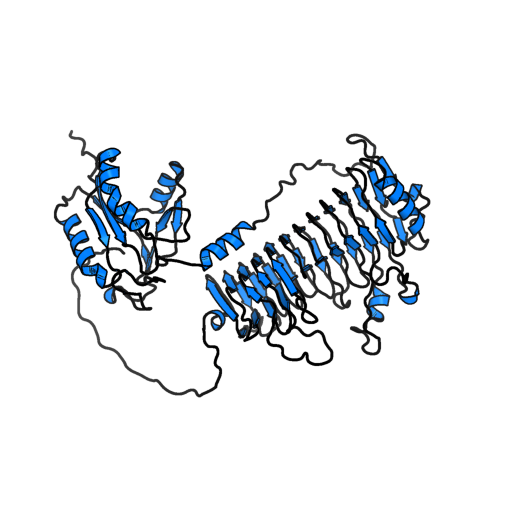0 34.84 188 VAL A C 1
ATOM 1417 O O . VAL A 1 188 ? 5.890 -3.911 25.984 1.00 34.84 188 VAL A O 1
ATOM 1420 N N . VAL A 1 189 ? 7.145 -5.721 25.566 1.00 33.62 189 VAL A N 1
ATOM 1421 C CA . VAL A 1 189 ? 6.100 -6.707 25.809 1.00 33.62 189 VAL A CA 1
ATOM 1422 C C . VAL A 1 189 ? 5.797 -6.648 27.309 1.00 33.62 189 VAL A C 1
ATOM 1424 O O . VAL A 1 189 ? 6.551 -7.139 28.149 1.00 33.62 189 VAL A O 1
ATOM 1427 N N . TYR A 1 190 ? 4.628 -6.121 27.673 1.00 32.97 190 TYR A N 1
ATOM 1428 C CA . TYR A 1 190 ? 3.906 -6.716 28.792 1.00 32.97 190 TYR A CA 1
ATOM 1429 C C . TYR A 1 190 ? 3.599 -8.152 28.378 1.00 32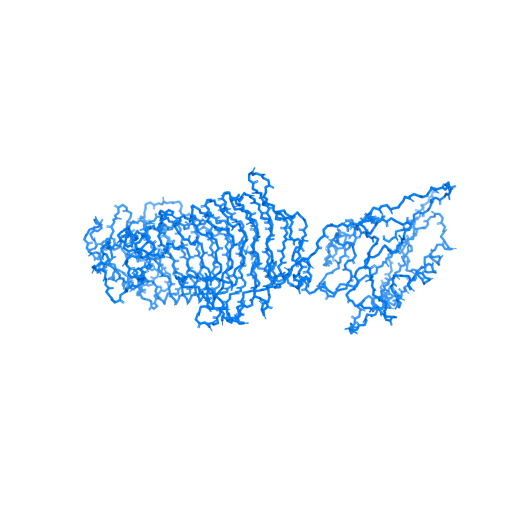.97 190 TYR A C 1
ATOM 1431 O O . TYR A 1 190 ? 2.572 -8.419 27.754 1.00 32.97 190 TYR A O 1
ATOM 1439 N N . SER A 1 191 ? 4.536 -9.061 28.655 1.00 27.05 191 SER A N 1
ATOM 1440 C CA . SER A 1 191 ? 4.380 -10.487 28.416 1.00 27.05 191 SER A CA 1
ATOM 1441 C C . SER A 1 191 ? 3.248 -10.980 29.311 1.00 27.05 191 SER A C 1
ATOM 1443 O O . SER A 1 191 ? 3.459 -11.366 30.460 1.00 27.05 191 SER A O 1
ATOM 1445 N N . TYR A 1 192 ? 2.025 -10.936 28.806 1.00 32.38 192 TYR A N 1
ATOM 1446 C CA . TYR A 1 192 ? 0.949 -11.752 29.328 1.00 32.38 192 TYR A CA 1
ATOM 1447 C C . TYR A 1 192 ? 0.763 -12.898 28.349 1.00 32.38 192 TYR A C 1
ATOM 1449 O O . TYR A 1 192 ? 0.012 -12.824 27.382 1.00 32.38 192 TYR A O 1
ATOM 1457 N N . THR A 1 193 ? 1.481 -13.982 28.635 1.00 30.30 193 THR A N 1
ATOM 1458 C CA . THR A 1 193 ? 0.943 -15.324 28.438 1.00 30.30 193 THR A CA 1
ATOM 1459 C C . THR A 1 193 ? -0.502 -15.324 28.911 1.00 30.30 193 THR A C 1
ATOM 1461 O O . THR A 1 193 ? -0.735 -14.977 30.063 1.00 30.30 193 THR A O 1
ATOM 1464 N N . VAL A 1 194 ? -1.444 -15.665 28.026 1.00 41.28 194 VAL A N 1
ATOM 1465 C CA . VAL A 1 194 ? -2.896 -15.711 28.266 1.00 41.28 194 VAL A CA 1
ATOM 1466 C C . VAL A 1 194 ? -3.214 -16.247 29.670 1.00 41.28 194 VAL A C 1
ATOM 1468 O O . VAL A 1 194 ? -3.155 -17.462 29.879 1.00 41.28 194 VAL A O 1
ATOM 1471 N N . PRO A 1 195 ? -3.597 -15.397 30.641 1.00 30.38 195 PRO A N 1
ATOM 1472 C CA . PRO A 1 195 ? -4.262 -15.863 31.836 1.00 30.38 195 PRO A CA 1
ATOM 1473 C C . PRO A 1 195 ? -5.756 -15.647 31.605 1.00 30.38 195 PRO A C 1
ATOM 1475 O O . PRO A 1 195 ? -6.183 -14.593 31.134 1.00 30.38 195 PRO A O 1
ATOM 1478 N N . ALA A 1 196 ? -6.576 -16.631 31.961 1.00 34.91 196 ALA A N 1
ATOM 1479 C CA . ALA A 1 196 ? -8.000 -16.397 32.161 1.00 34.91 196 ALA A CA 1
ATOM 1480 C C . ALA A 1 196 ? -8.169 -15.085 32.949 1.00 34.91 196 ALA A C 1
ATOM 1482 O O . ALA A 1 196 ? -7.622 -14.976 34.047 1.00 34.91 196 ALA A O 1
ATOM 1483 N N . TRP A 1 197 ? -8.833 -14.088 32.349 1.00 41.81 197 TRP A N 1
ATOM 1484 C CA . TRP A 1 197 ? -8.930 -12.717 32.850 1.00 41.81 197 TRP A CA 1
ATOM 1485 C C . TRP A 1 197 ? -9.474 -12.694 34.285 1.00 41.81 197 TRP A C 1
ATOM 1487 O O . TRP A 1 197 ? -10.675 -12.602 34.529 1.00 41.81 197 TRP A O 1
ATOM 1497 N N . ARG A 1 198 ? -8.570 -12.765 35.260 1.00 33.72 198 ARG A N 1
ATOM 1498 C CA . ARG A 1 198 ? -8.774 -12.291 36.620 1.00 33.72 198 ARG A CA 1
ATOM 1499 C C . ARG A 1 198 ? -7.874 -11.080 36.768 1.00 33.72 198 ARG A C 1
ATOM 1501 O O . ARG A 1 198 ? -6.658 -11.188 36.669 1.00 33.72 198 ARG A O 1
ATOM 1508 N N . SER A 1 199 ? -8.537 -9.935 36.907 1.00 44.66 199 SER A N 1
ATOM 1509 C CA . SER A 1 199 ? -8.001 -8.645 37.334 1.00 44.66 199 SER A CA 1
ATOM 1510 C C . SER A 1 199 ? -6.716 -8.788 38.145 1.00 44.66 199 SER A C 1
ATOM 1512 O O . SER A 1 199 ? -6.781 -9.369 39.220 1.00 44.66 199 SER A O 1
ATOM 1514 N N . GLU A 1 200 ? -5.610 -8.220 37.653 1.00 43.78 200 GLU A N 1
ATOM 1515 C CA . GLU A 1 200 ? -4.632 -7.446 38.436 1.00 43.78 200 GLU A CA 1
ATOM 1516 C C . GLU A 1 200 ? -3.385 -7.132 37.593 1.00 43.78 200 GLU A C 1
ATOM 1518 O O . GLU A 1 200 ? -2.479 -7.954 37.492 1.00 43.78 200 GLU A O 1
ATOM 1523 N N . ARG A 1 201 ? -3.354 -5.928 36.992 1.00 40.53 201 ARG A N 1
ATOM 1524 C CA . ARG A 1 201 ? -2.184 -5.026 36.780 1.00 40.53 201 ARG A CA 1
ATOM 1525 C C . ARG A 1 201 ? -2.476 -4.024 35.658 1.00 40.53 201 ARG A C 1
ATOM 1527 O O . ARG A 1 201 ? -1.872 -4.015 34.592 1.00 40.53 201 ARG A O 1
ATOM 1534 N N . GLY A 1 202 ? -3.455 -3.173 35.942 1.00 49.59 202 GLY A N 1
ATOM 1535 C CA . GLY A 1 202 ? -3.967 -2.128 35.066 1.00 49.59 202 GLY A CA 1
ATOM 1536 C C . GLY A 1 202 ? -5.472 -2.055 35.258 1.00 49.59 202 GLY A C 1
ATOM 1537 O O . GLY A 1 202 ? -6.179 -2.959 34.832 1.00 49.59 202 GLY A O 1
ATOM 1538 N N . SER A 1 203 ? -5.959 -1.021 35.946 1.00 67.25 203 SER A N 1
ATOM 1539 C CA . SER A 1 203 ? -7.394 -0.757 36.127 1.00 67.25 203 SER A CA 1
ATOM 1540 C C . SER A 1 203 ? -8.019 -0.374 34.779 1.00 67.25 203 SER A C 1
ATOM 1542 O O . SER A 1 203 ? -8.298 0.800 34.532 1.00 67.25 203 SER A O 1
ATOM 1544 N N . LYS A 1 204 ? -8.163 -1.343 33.874 1.00 83.50 204 LYS A N 1
ATOM 1545 C CA . LYS A 1 204 ? -8.943 -1.188 32.653 1.00 83.50 204 LYS A CA 1
ATOM 1546 C C . LYS A 1 204 ? -10.403 -1.517 32.954 1.00 83.50 204 LYS A C 1
ATOM 1548 O O . LYS A 1 204 ? -10.677 -2.486 33.659 1.00 83.50 204 LYS A O 1
ATOM 1553 N N . ILE A 1 205 ? -11.326 -0.706 32.445 1.00 92.12 205 ILE A N 1
ATOM 1554 C CA . ILE A 1 205 ? -12.764 -0.881 32.686 1.00 92.12 205 ILE A CA 1
ATOM 1555 C C . ILE A 1 205 ? -13.357 -1.680 31.529 1.00 92.12 205 ILE A C 1
ATOM 1557 O O . ILE A 1 205 ? -13.390 -1.213 30.393 1.00 92.12 205 ILE A O 1
ATOM 1561 N N . LEU A 1 206 ? -13.803 -2.898 31.822 1.00 95.69 206 LEU A N 1
ATOM 1562 C CA . LEU A 1 206 ? -14.324 -3.822 30.824 1.00 95.69 206 LEU A CA 1
ATOM 1563 C C . LEU A 1 206 ? -15.787 -3.510 30.485 1.00 95.69 206 LEU A C 1
ATOM 1565 O O . LEU A 1 206 ? -16.649 -3.547 31.358 1.00 95.69 206 LEU A O 1
ATOM 1569 N N . MET A 1 207 ? -16.059 -3.284 29.205 1.00 96.81 207 MET A N 1
ATOM 1570 C CA . MET A 1 207 ? -17.387 -3.184 28.606 1.00 96.81 207 MET A CA 1
ATOM 1571 C C . MET A 1 207 ? -17.583 -4.406 27.704 1.00 96.81 207 MET A C 1
ATOM 1573 O O . MET A 1 207 ? -17.194 -4.402 26.538 1.00 96.81 207 MET A O 1
ATOM 1577 N N . ASN A 1 208 ? -18.129 -5.488 28.257 1.00 97.88 208 ASN A N 1
ATOM 1578 C CA . ASN A 1 208 ? -18.465 -6.680 27.479 1.00 97.88 208 ASN A CA 1
ATOM 1579 C C . ASN A 1 208 ? -19.792 -6.445 26.743 1.00 97.88 208 ASN A C 1
ATOM 1581 O O . ASN A 1 208 ? -20.773 -6.094 27.396 1.00 97.88 208 ASN A O 1
ATOM 1585 N N . VAL A 1 209 ? -19.841 -6.661 25.425 1.00 98.25 209 VAL A N 1
ATOM 1586 C CA . VAL A 1 209 ? -21.071 -6.500 24.621 1.00 98.25 209 VAL A CA 1
ATOM 1587 C C . VAL A 1 209 ? -22.253 -7.325 25.149 1.00 98.25 209 VAL A C 1
ATOM 1589 O O . VAL A 1 209 ? -23.385 -6.851 25.098 1.00 98.25 209 VAL A O 1
ATOM 1592 N N . ASP A 1 210 ? -22.004 -8.484 25.769 1.00 97.94 210 ASP A N 1
ATOM 1593 C CA . ASP A 1 210 ? -23.036 -9.311 26.420 1.00 97.94 210 ASP A CA 1
ATOM 1594 C C . ASP A 1 210 ? -23.756 -8.573 27.558 1.00 97.94 210 ASP A C 1
ATOM 1596 O O . ASP A 1 210 ? -24.932 -8.800 27.824 1.00 97.94 210 ASP A O 1
ATOM 1600 N N . SER A 1 211 ? -23.052 -7.669 28.249 1.00 97.88 211 SER A N 1
ATOM 1601 C CA . SER A 1 211 ? -23.624 -6.855 29.332 1.00 97.88 211 SER A CA 1
ATOM 1602 C C . SER A 1 211 ? -24.551 -5.747 28.820 1.00 97.88 211 SER A C 1
ATOM 1604 O O . SER A 1 211 ? -25.165 -5.051 29.624 1.00 97.88 211 SER A O 1
ATOM 1606 N N . PHE A 1 212 ? -24.645 -5.584 27.498 1.00 97.94 212 PHE A N 1
ATOM 1607 C CA . PHE A 1 212 ? -25.524 -4.639 26.811 1.00 97.94 212 PHE A CA 1
ATOM 1608 C C . PHE A 1 212 ? -26.599 -5.356 25.981 1.00 97.94 212 PHE A C 1
ATOM 1610 O O . PHE A 1 212 ? -27.104 -4.783 25.016 1.00 97.94 212 PHE A O 1
ATOM 1617 N N . ASP A 1 213 ? -26.957 -6.579 26.387 1.00 97.62 213 ASP A N 1
ATOM 1618 C CA . ASP A 1 213 ? -27.999 -7.428 25.794 1.00 97.62 213 ASP A CA 1
ATOM 1619 C C . ASP A 1 213 ? -27.644 -8.034 24.422 1.00 97.62 213 ASP A C 1
ATOM 1621 O O . ASP A 1 213 ? -28.543 -8.405 23.669 1.00 97.62 213 ASP A O 1
ATOM 1625 N N . ALA A 1 214 ? -26.353 -8.154 24.084 1.00 98.25 214 ALA A N 1
ATOM 1626 C CA . ALA A 1 214 ? -25.939 -8.912 22.902 1.00 98.25 214 ALA A CA 1
ATOM 1627 C C . ALA A 1 214 ? -26.192 -10.418 23.107 1.00 98.25 214 ALA A C 1
ATOM 1629 O O . ALA A 1 214 ? -25.834 -10.981 24.145 1.00 98.25 214 ALA A O 1
ATOM 1630 N N . VAL A 1 215 ? -26.785 -11.076 22.111 1.00 98.31 215 VAL A N 1
ATOM 1631 C CA . VAL A 1 215 ? -27.112 -12.507 22.137 1.00 98.31 215 VAL A CA 1
ATOM 1632 C C . VAL A 1 215 ? -25.916 -13.345 21.692 1.00 98.31 215 VAL A C 1
ATOM 1634 O O . VAL A 1 215 ? -25.559 -14.311 22.373 1.00 98.31 215 VAL A O 1
ATOM 1637 N N . GLY A 1 216 ? -25.258 -12.969 20.590 1.00 98.00 216 GLY A N 1
ATOM 1638 C CA . GLY A 1 216 ? -24.054 -13.653 20.120 1.00 98.00 216 GLY A CA 1
ATOM 1639 C C . GLY A 1 216 ? -24.295 -15.028 19.480 1.00 98.00 216 GLY A C 1
ATOM 1640 O O . GLY A 1 216 ? -23.413 -15.890 19.549 1.00 98.00 216 GLY A O 1
ATOM 1641 N N . ASP A 1 217 ? -25.463 -15.231 18.859 1.00 98.00 217 ASP A N 1
ATOM 1642 C CA . ASP A 1 217 ? -25.859 -16.450 18.128 1.00 98.00 217 ASP A CA 1
ATOM 1643 C C . ASP A 1 217 ? -25.598 -16.393 16.604 1.00 98.00 217 ASP A C 1
ATOM 1645 O O . ASP A 1 217 ? -25.756 -17.389 15.897 1.00 98.00 217 ASP A O 1
ATOM 1649 N N . GLY A 1 218 ? -25.184 -15.236 16.088 1.00 97.19 218 GLY A N 1
ATOM 1650 C CA . GLY A 1 218 ? -24.889 -14.972 14.682 1.00 97.19 218 GLY A CA 1
ATOM 1651 C C . GLY A 1 218 ? -26.121 -14.735 13.810 1.00 97.19 218 GLY A C 1
ATOM 1652 O O . GLY A 1 218 ? -25.968 -14.687 12.590 1.00 97.19 218 GLY A O 1
ATOM 1653 N N . VAL A 1 219 ? -27.307 -14.608 14.412 1.00 96.88 219 VAL A N 1
ATOM 1654 C CA . VAL A 1 219 ? -28.603 -14.468 13.725 1.00 96.88 219 VAL A CA 1
ATOM 1655 C C . VAL A 1 219 ? -29.410 -13.297 14.283 1.00 96.88 219 VAL A C 1
ATOM 1657 O O . VAL A 1 219 ? -30.040 -12.564 13.522 1.00 96.88 219 VAL A O 1
ATOM 1660 N N . THR A 1 220 ? -29.406 -13.110 15.600 1.00 97.88 220 THR A N 1
ATOM 1661 C CA . THR A 1 220 ? -30.080 -11.998 16.264 1.00 97.88 220 THR A CA 1
ATOM 1662 C C . THR A 1 220 ? -29.307 -10.702 16.026 1.00 97.88 220 THR A C 1
ATOM 1664 O O . THR A 1 220 ? -28.086 -10.670 16.148 1.00 97.88 220 THR A O 1
ATOM 1667 N N . ASP A 1 221 ? -30.016 -9.623 15.681 1.00 98.00 221 ASP A N 1
ATOM 1668 C CA . ASP A 1 221 ? -29.403 -8.310 15.467 1.00 98.00 221 ASP A CA 1
ATOM 1669 C C . ASP A 1 221 ? -28.863 -7.719 16.782 1.00 98.00 221 ASP A C 1
ATOM 1671 O O . ASP A 1 221 ? -29.608 -7.172 17.599 1.00 98.00 221 ASP A O 1
ATOM 1675 N N . ASP A 1 222 ? -27.543 -7.778 16.943 1.00 98.75 222 ASP A N 1
ATOM 1676 C CA . ASP A 1 222 ? -26.804 -7.304 18.112 1.00 98.75 222 ASP A CA 1
ATOM 1677 C C . ASP A 1 222 ? -26.323 -5.847 17.965 1.00 98.75 222 ASP A C 1
ATOM 1679 O O . ASP A 1 222 ? -25.621 -5.309 18.829 1.00 98.75 222 ASP A O 1
ATOM 1683 N N . THR A 1 223 ? -26.717 -5.150 16.893 1.00 98.31 223 THR A N 1
ATOM 1684 C CA . THR A 1 223 ? -26.225 -3.798 16.569 1.00 98.31 223 THR A CA 1
ATOM 1685 C C . THR A 1 223 ? -26.439 -2.802 17.704 1.00 98.31 223 THR A C 1
ATOM 1687 O O . THR A 1 223 ? -25.553 -2.004 18.024 1.00 98.31 223 THR A O 1
ATOM 1690 N N . MET A 1 224 ? -27.614 -2.828 18.337 1.00 98.44 224 MET A N 1
ATOM 1691 C CA . MET A 1 224 ? -27.924 -1.898 19.425 1.00 98.44 224 MET A CA 1
ATOM 1692 C C . MET A 1 224 ? -27.113 -2.182 20.689 1.00 98.44 224 MET A C 1
ATOM 1694 O O . MET A 1 224 ? -26.748 -1.234 21.386 1.00 98.44 224 MET A O 1
ATOM 1698 N N . ALA A 1 225 ? -26.794 -3.448 20.965 1.00 98.62 225 ALA A N 1
ATOM 1699 C CA . ALA A 1 225 ? -25.922 -3.818 22.072 1.00 98.62 225 ALA A CA 1
ATOM 1700 C C . ALA A 1 225 ? -24.502 -3.284 21.841 1.00 98.62 225 ALA A C 1
ATOM 1702 O O . ALA A 1 225 ? -23.941 -2.613 22.709 1.00 98.62 225 ALA A O 1
ATOM 1703 N N . PHE A 1 226 ? -23.966 -3.465 20.628 1.00 98.69 226 PHE A N 1
ATOM 1704 C CA . PHE A 1 226 ? -22.659 -2.932 20.234 1.00 98.69 226 PHE A CA 1
ATOM 1705 C C . PHE A 1 226 ? -22.594 -1.405 20.325 1.00 98.69 226 PHE A C 1
ATOM 1707 O O . PHE A 1 226 ? -21.620 -0.868 20.850 1.00 98.69 226 PHE A O 1
ATOM 1714 N N . ARG A 1 227 ? -23.628 -0.688 19.862 1.00 98.56 227 ARG A N 1
ATOM 1715 C CA . ARG A 1 227 ? -23.680 0.784 19.952 1.00 98.56 227 ARG A CA 1
ATOM 1716 C C . ARG A 1 227 ? -23.659 1.271 21.401 1.00 98.56 227 ARG A C 1
ATOM 1718 O O . ARG A 1 227 ? -22.847 2.130 21.731 1.00 98.56 227 ARG A O 1
ATOM 1725 N N . LYS A 1 228 ? -24.478 0.687 22.283 1.00 98.56 228 LYS A N 1
ATOM 1726 C CA . LYS A 1 228 ? -24.500 1.047 23.714 1.00 98.56 228 LYS A CA 1
ATOM 1727 C C . LYS A 1 228 ? -23.172 0.727 24.410 1.00 98.56 228 LYS A C 1
ATOM 1729 O O . LYS A 1 228 ? -22.663 1.545 25.183 1.00 98.56 228 LYS A O 1
ATOM 1734 N N . ALA A 1 229 ? -22.603 -0.445 24.125 1.00 98.56 229 ALA A N 1
ATOM 1735 C CA . ALA A 1 229 ? -21.311 -0.854 24.664 1.00 98.56 229 ALA A CA 1
ATOM 1736 C C . ALA A 1 229 ? -20.198 0.101 24.209 1.00 98.56 229 ALA A C 1
ATOM 1738 O O . ALA A 1 229 ? -19.392 0.543 25.029 1.00 98.56 229 ALA A O 1
ATOM 1739 N N . TRP A 1 230 ? -20.198 0.486 22.928 1.00 98.56 230 TRP A N 1
ATOM 1740 C CA . TRP A 1 230 ? -19.272 1.467 22.371 1.00 98.56 230 TRP A CA 1
ATOM 1741 C C . TRP A 1 230 ? -19.415 2.842 23.021 1.00 98.56 230 TRP A C 1
ATOM 1743 O O . TRP A 1 230 ? -18.416 3.403 23.457 1.00 98.56 230 TRP A O 1
ATOM 1753 N N . GLU A 1 231 ? -20.628 3.390 23.117 1.00 98.12 231 GLU A N 1
ATOM 1754 C CA . GLU A 1 231 ? -20.871 4.704 23.732 1.00 98.12 231 GLU A CA 1
ATOM 1755 C C . GLU A 1 231 ? -20.350 4.753 25.175 1.00 98.12 231 GLU A C 1
ATOM 1757 O O . GLU A 1 231 ? -19.678 5.708 25.584 1.00 98.12 231 GLU A O 1
ATOM 1762 N N . THR A 1 232 ? -20.591 3.682 25.933 1.00 98.00 232 THR A N 1
ATOM 1763 C CA . THR A 1 232 ? -20.131 3.562 27.321 1.00 98.00 232 THR A CA 1
ATOM 1764 C C . THR A 1 232 ? -18.610 3.406 27.396 1.00 98.00 232 THR A C 1
ATOM 1766 O O . THR A 1 232 ? -17.956 4.087 28.186 1.00 98.00 232 THR A O 1
ATOM 1769 N N . ALA A 1 233 ? -18.014 2.561 26.550 1.00 97.81 233 ALA A N 1
ATOM 1770 C CA . ALA A 1 233 ? -16.566 2.372 26.501 1.00 97.81 233 ALA A CA 1
ATOM 1771 C C . ALA A 1 233 ? -15.845 3.657 26.072 1.00 97.81 233 ALA A C 1
ATOM 1773 O O . ALA A 1 233 ? -14.942 4.123 26.760 1.00 97.81 233 ALA A O 1
ATOM 1774 N N . CYS A 1 234 ? -16.286 4.282 24.985 1.00 97.88 234 CYS A N 1
ATOM 1775 C CA . CYS A 1 234 ? -15.672 5.470 24.402 1.00 97.88 234 CYS A CA 1
ATOM 1776 C C . CYS A 1 234 ? -15.728 6.685 25.347 1.00 97.88 234 CYS A C 1
ATOM 1778 O O . CYS A 1 234 ? -14.804 7.499 25.374 1.00 97.88 234 CYS A O 1
ATOM 1780 N N . SER A 1 235 ? -16.766 6.792 26.182 1.00 97.38 235 SER A N 1
ATOM 1781 C CA . SER A 1 235 ? -16.880 7.841 27.209 1.00 97.38 235 SER A CA 1
ATOM 1782 C C . SER A 1 235 ? -16.101 7.548 28.502 1.00 97.38 235 SER A C 1
ATOM 1784 O O . SER A 1 235 ? -15.996 8.424 29.365 1.00 97.38 235 SER A O 1
ATOM 1786 N N . THR A 1 236 ? -15.497 6.363 28.621 1.00 96.50 236 THR A N 1
ATOM 1787 C CA . THR A 1 236 ? -14.799 5.882 29.819 1.00 96.50 236 THR A CA 1
ATOM 1788 C C . THR A 1 236 ? -13.288 5.809 29.588 1.00 96.50 236 THR A C 1
ATOM 1790 O O . THR A 1 236 ? -12.823 5.236 28.610 1.00 96.50 236 THR A O 1
ATOM 1793 N N . SER A 1 237 ? -12.489 6.375 30.498 1.00 94.62 237 SER A N 1
ATOM 1794 C CA . SER A 1 237 ? -11.021 6.300 30.406 1.00 94.62 237 SER A CA 1
ATOM 1795 C C . SER A 1 237 ? -10.517 4.879 30.676 1.00 94.62 237 SER A C 1
ATOM 1797 O O . SER A 1 237 ? -11.018 4.202 31.574 1.00 94.62 237 SER A O 1
ATOM 1799 N N . LYS A 1 238 ? -9.495 4.450 29.923 1.00 93.31 238 LYS A N 1
ATOM 1800 C CA . LYS A 1 238 ? -8.858 3.125 30.013 1.00 93.31 238 LYS A CA 1
ATOM 1801 C C . LYS A 1 238 ? -9.861 1.979 29.856 1.00 93.31 238 LYS A C 1
ATOM 1803 O O . LYS A 1 238 ? -9.779 0.973 30.561 1.00 93.31 238 LYS A O 1
ATOM 1808 N N . SER A 1 239 ? -10.842 2.141 28.979 1.00 95.94 239 SER A N 1
ATOM 1809 C CA . SER A 1 239 ? -11.876 1.140 28.747 1.00 95.94 239 SER A CA 1
ATOM 1810 C C . SER A 1 239 ? -11.430 0.051 27.769 1.00 95.94 239 SER A C 1
ATOM 1812 O O . SER A 1 239 ? -10.539 0.238 26.937 1.00 95.94 239 SER A O 1
ATOM 1814 N N . VAL A 1 240 ? -12.061 -1.114 27.893 1.00 97.94 240 VAL A N 1
ATOM 1815 C CA . VAL A 1 240 ? -11.926 -2.242 26.971 1.00 97.94 240 VAL A CA 1
ATOM 1816 C C . VAL A 1 240 ? -13.318 -2.594 26.473 1.00 97.94 240 VAL A C 1
ATOM 1818 O O . VAL A 1 240 ? -14.128 -3.078 27.257 1.00 97.94 240 VAL A O 1
ATOM 1821 N N . LEU A 1 241 ? -13.603 -2.380 25.192 1.00 98.50 241 LEU A N 1
ATOM 1822 C CA . LEU A 1 241 ? -14.768 -2.976 24.545 1.00 98.50 241 LEU A CA 1
ATOM 1823 C C . LEU A 1 241 ? -14.425 -4.424 24.189 1.00 98.50 241 LEU A C 1
ATOM 1825 O O . LEU A 1 241 ? -13.536 -4.646 23.373 1.00 98.50 241 LEU A O 1
ATOM 1829 N N . LEU A 1 242 ? -15.099 -5.393 24.806 1.00 98.62 242 LEU A N 1
ATOM 1830 C CA . LEU A 1 242 ? -14.844 -6.817 24.594 1.00 98.62 242 LEU A CA 1
ATOM 1831 C C . LEU A 1 242 ? -15.945 -7.448 23.744 1.00 98.62 242 LEU A C 1
ATOM 1833 O O . LEU A 1 242 ? -17.113 -7.398 24.127 1.00 98.62 242 LEU A O 1
ATOM 1837 N N . VAL A 1 243 ? -15.536 -8.110 22.660 1.00 98.62 243 VAL A N 1
ATOM 1838 C CA . VAL A 1 243 ? -16.328 -9.077 21.890 1.00 98.62 243 VAL A CA 1
ATOM 1839 C C . VAL A 1 243 ? -15.871 -10.489 22.290 1.00 98.62 243 VAL A C 1
ATOM 1841 O O . VAL A 1 243 ? -14.788 -10.906 21.874 1.00 98.62 243 VAL A O 1
ATOM 1844 N N . PRO A 1 244 ? -16.638 -11.209 23.128 1.00 98.12 244 PRO A N 1
ATOM 1845 C CA . PRO A 1 244 ? -16.262 -12.503 23.700 1.00 98.12 244 PRO A CA 1
ATOM 1846 C C . PRO A 1 244 ? -15.934 -13.595 22.686 1.00 98.12 244 PRO A C 1
ATOM 1848 O O . PRO A 1 244 ? -16.602 -13.720 21.662 1.00 98.12 244 PRO A O 1
ATOM 1851 N N . LYS A 1 245 ? -14.968 -14.445 23.050 1.00 97.25 245 LYS A N 1
ATOM 1852 C CA . LYS A 1 245 ? -14.601 -15.661 22.315 1.00 97.25 245 LYS A CA 1
ATOM 1853 C C . LYS A 1 245 ? -15.792 -16.616 22.199 1.00 97.25 245 LYS A C 1
ATOM 1855 O O . LYS A 1 245 ? -16.673 -16.608 23.053 1.00 97.25 245 LYS A O 1
ATOM 1860 N N . GLU A 1 246 ? -15.783 -17.457 21.165 1.00 94.38 246 GLU A N 1
ATOM 1861 C CA . GLU A 1 246 ? -16.775 -18.527 20.922 1.00 94.38 246 GLU A CA 1
ATOM 1862 C C . GLU A 1 246 ? -18.207 -18.040 20.637 1.00 94.38 246 GLU A C 1
ATOM 1864 O O . GLU A 1 246 ? -19.102 -18.854 20.429 1.00 94.38 246 GLU A O 1
ATOM 1869 N N . LYS A 1 247 ? -18.420 -16.723 20.561 1.00 97.81 247 LYS A N 1
ATOM 1870 C CA . LYS A 1 247 ? -19.689 -16.109 20.169 1.00 97.81 247 LYS A CA 1
ATOM 1871 C C . LYS A 1 247 ? -19.594 -15.442 18.804 1.00 97.81 247 LYS A C 1
ATOM 1873 O O . LYS A 1 247 ? -18.513 -15.025 18.374 1.00 97.81 247 LYS A O 1
ATOM 1878 N N . ARG A 1 248 ? -20.740 -15.333 18.132 1.00 98.56 248 ARG A N 1
ATOM 1879 C CA . ARG A 1 248 ? -20.870 -14.737 16.799 1.00 98.56 248 ARG A CA 1
ATOM 1880 C C . ARG A 1 248 ? -21.958 -13.669 16.833 1.00 98.56 248 ARG A C 1
ATOM 1882 O O . ARG A 1 248 ? -23.074 -13.981 17.191 1.00 98.56 248 ARG A O 1
ATOM 1889 N N . TYR A 1 249 ? -21.667 -12.427 16.477 1.00 98.81 249 TYR A N 1
ATOM 1890 C CA . TYR A 1 249 ? -22.610 -11.313 16.635 1.00 98.81 249 TYR A CA 1
ATOM 1891 C C . TYR A 1 249 ? -23.003 -10.762 15.274 1.00 98.81 249 TYR A C 1
ATOM 1893 O O . TYR A 1 249 ? -22.128 -10.297 14.539 1.00 98.81 249 TYR A O 1
ATOM 1901 N N . LEU A 1 250 ? -24.293 -10.813 14.933 1.00 98.69 250 LEU A N 1
ATOM 1902 C CA . LEU A 1 250 ? -24.792 -10.179 13.715 1.00 98.69 250 LEU A CA 1
ATOM 1903 C C . LEU A 1 250 ? -24.915 -8.677 13.961 1.00 98.69 250 LEU A C 1
ATOM 1905 O O . LEU A 1 250 ? -25.709 -8.238 14.789 1.00 98.69 250 LEU A O 1
ATOM 1909 N N . VAL A 1 251 ? -24.118 -7.888 13.244 1.00 98.50 251 VAL A N 1
ATOM 1910 C CA . VAL A 1 251 ? -24.079 -6.430 13.397 1.00 98.50 251 VAL A CA 1
ATOM 1911 C C . VAL A 1 251 ? -24.359 -5.787 12.046 1.00 98.50 251 VAL A C 1
ATOM 1913 O O . VAL A 1 251 ? -23.625 -5.993 11.087 1.00 98.50 251 VAL A O 1
ATOM 1916 N N . ASN A 1 252 ? -25.412 -4.981 11.964 1.00 98.00 252 ASN A N 1
ATOM 1917 C CA . ASN A 1 252 ? -25.740 -4.159 10.805 1.00 98.00 252 ASN A CA 1
ATOM 1918 C C . ASN A 1 252 ? -24.756 -2.991 10.644 1.00 98.00 252 ASN A C 1
ATOM 1920 O O . ASN A 1 252 ? -24.094 -2.569 11.599 1.00 98.00 252 ASN A O 1
ATOM 1924 N N . ALA A 1 253 ? -24.714 -2.420 9.435 1.00 97.69 253 ALA A N 1
ATOM 1925 C CA . ALA A 1 253 ? -23.896 -1.253 9.108 1.00 97.69 253 ALA A CA 1
ATOM 1926 C C . ALA A 1 253 ? -23.977 -0.156 10.183 1.00 97.69 253 ALA A C 1
ATOM 1928 O O . ALA A 1 253 ? -25.059 0.298 10.571 1.00 97.69 253 ALA A O 1
ATOM 1929 N N . THR A 1 254 ? -22.816 0.219 10.721 1.00 97.12 254 THR A N 1
ATOM 1930 C CA . THR A 1 254 ? -22.701 1.105 11.879 1.00 97.12 254 THR A CA 1
ATOM 1931 C C . THR A 1 254 ? -21.384 1.868 11.871 1.00 97.12 254 THR A C 1
ATOM 1933 O O . THR A 1 254 ? -20.307 1.304 11.681 1.00 97.12 254 THR A O 1
ATOM 1936 N N . THR A 1 255 ? -21.489 3.154 12.200 1.00 98.00 255 THR A N 1
ATOM 1937 C CA . THR A 1 255 ? -20.353 4.015 12.524 1.00 98.00 255 THR A CA 1
ATOM 1938 C C . THR A 1 255 ? -20.178 4.127 14.039 1.00 98.00 255 THR A C 1
ATOM 1940 O O . THR A 1 255 ? -21.055 4.615 14.754 1.00 98.00 255 THR A O 1
ATOM 1943 N N . PHE A 1 256 ? -19.001 3.746 14.515 1.00 98.38 256 PHE A N 1
ATOM 1944 C CA . PHE A 1 256 ? -18.498 3.924 15.868 1.00 98.38 256 PHE A CA 1
ATOM 1945 C C . PHE A 1 256 ? -17.641 5.189 15.929 1.00 98.38 256 PHE A C 1
ATOM 1947 O O . PHE A 1 256 ? -16.530 5.265 15.402 1.00 98.38 256 PHE A O 1
ATOM 1954 N N . LYS A 1 257 ? -18.193 6.233 16.544 1.00 98.25 257 LYS A N 1
ATOM 1955 C CA . LYS A 1 257 ? -17.635 7.585 16.482 1.00 98.25 257 LYS A CA 1
ATOM 1956 C C . LYS A 1 257 ? -16.956 7.987 17.790 1.00 98.25 257 LYS A C 1
ATOM 1958 O O . LYS A 1 257 ? -17.528 7.798 18.862 1.00 98.25 257 LYS A O 1
ATOM 1963 N N . GLY A 1 258 ? -15.768 8.579 17.674 1.00 97.25 258 GLY A N 1
ATOM 1964 C CA . GLY A 1 258 ? -15.061 9.287 18.742 1.00 97.25 258 GLY A CA 1
ATOM 1965 C C . GLY A 1 258 ? -15.341 10.805 18.773 1.00 97.25 258 GLY A C 1
ATOM 1966 O O . GLY A 1 258 ? -16.251 11.298 18.095 1.00 97.25 258 GLY A O 1
ATOM 1967 N N . PRO A 1 259 ? -14.554 11.588 19.532 1.00 96.75 259 PRO A N 1
ATOM 1968 C CA . PRO A 1 259 ? -13.348 11.178 20.251 1.00 96.75 259 PRO A CA 1
ATOM 1969 C C . PRO A 1 259 ? -13.664 10.346 21.495 1.00 96.75 259 PRO A C 1
ATOM 1971 O O . PRO A 1 259 ? -14.592 10.661 22.240 1.00 96.75 259 PRO A O 1
ATOM 1974 N N . CYS A 1 260 ? -12.862 9.310 21.731 1.00 96.75 260 CYS A N 1
ATOM 1975 C CA . CYS A 1 260 ? -12.932 8.518 22.955 1.00 96.75 260 CYS A CA 1
ATOM 1976 C C . CYS A 1 260 ? -11.959 9.042 24.011 1.00 96.75 260 CYS A C 1
ATOM 1978 O O . CYS A 1 260 ? -10.994 9.741 23.700 1.00 96.75 260 CYS A O 1
ATOM 1980 N N . LYS A 1 261 ? -12.217 8.695 25.272 1.00 94.50 261 LYS A N 1
ATOM 1981 C CA . LYS A 1 261 ? -11.270 8.907 26.367 1.00 94.50 261 LYS A CA 1
ATOM 1982 C C . LYS A 1 261 ? -10.026 8.033 26.195 1.00 94.50 261 LYS A C 1
ATOM 1984 O O . LYS A 1 261 ? -10.044 6.996 25.537 1.00 94.50 261 LYS A O 1
ATOM 1989 N N . ASP A 1 262 ? -8.945 8.479 26.819 1.00 90.56 262 ASP A N 1
ATOM 1990 C CA . ASP A 1 262 ? -7.602 7.927 26.663 1.00 90.56 262 ASP A CA 1
ATOM 1991 C C . ASP A 1 262 ? -7.532 6.444 27.059 1.00 90.56 262 ASP A C 1
ATOM 1993 O O . ASP A 1 262 ? -8.099 6.033 28.076 1.00 90.56 262 ASP A O 1
ATOM 1997 N N . GLY A 1 263 ? -6.775 5.655 26.289 1.00 86.50 263 GLY A N 1
ATOM 1998 C CA . GLY A 1 263 ? -6.514 4.242 26.580 1.00 86.50 263 GLY A CA 1
ATOM 1999 C C . GLY A 1 263 ? -7.618 3.278 26.140 1.00 86.50 263 GLY A C 1
ATOM 2000 O O . GLY A 1 263 ? -7.778 2.237 26.777 1.00 86.50 263 GLY A O 1
ATOM 2001 N N . MET A 1 264 ? -8.367 3.622 25.089 1.00 95.00 264 MET A N 1
ATOM 2002 C CA . MET A 1 264 ? -9.410 2.777 24.502 1.00 95.00 264 MET A CA 1
ATOM 2003 C C . MET A 1 264 ? -8.813 1.527 23.841 1.00 95.00 264 MET A C 1
ATOM 2005 O O . MET A 1 264 ? -7.972 1.621 22.940 1.00 95.00 264 MET A O 1
ATOM 2009 N N . VAL A 1 265 ? -9.290 0.356 24.258 1.00 98.12 265 VAL A N 1
ATOM 2010 C CA . VAL A 1 265 ? -8.966 -0.933 23.636 1.00 98.12 265 VAL A CA 1
ATOM 2011 C C . VAL A 1 265 ? -10.236 -1.585 23.105 1.00 98.12 265 VAL A C 1
ATOM 2013 O O . VAL A 1 265 ? -11.229 -1.700 23.816 1.00 98.12 265 VAL A O 1
ATOM 2016 N N . ILE A 1 266 ? -10.190 -2.042 21.862 1.00 98.62 266 ILE A N 1
ATOM 2017 C CA . ILE A 1 266 ? -11.214 -2.857 21.224 1.00 98.62 266 ILE A CA 1
ATOM 2018 C C . ILE A 1 266 ? -10.655 -4.282 21.171 1.00 98.62 266 ILE A C 1
ATOM 2020 O O . ILE A 1 266 ? -9.785 -4.583 20.356 1.00 98.62 266 ILE A O 1
ATOM 2024 N N . GLN A 1 267 ? -11.112 -5.132 22.088 1.00 98.62 267 GLN A N 1
ATOM 2025 C CA . GLN A 1 267 ? -10.715 -6.533 22.207 1.00 98.62 267 GLN A CA 1
ATOM 2026 C C . GLN A 1 267 ? -11.720 -7.411 21.458 1.00 98.62 267 GLN A C 1
ATOM 2028 O O . GLN A 1 267 ? -12.841 -7.604 21.930 1.00 98.62 267 GLN A O 1
ATOM 2033 N N . ILE A 1 268 ? -11.325 -7.962 20.312 1.00 98.69 268 ILE A N 1
ATOM 2034 C CA . ILE A 1 268 ? -12.170 -8.847 19.507 1.00 98.69 268 ILE A CA 1
ATOM 2035 C C . ILE A 1 268 ? -11.629 -10.272 19.610 1.00 98.69 268 ILE A C 1
ATOM 2037 O O . ILE A 1 268 ? -10.621 -10.601 19.000 1.00 98.69 268 ILE A O 1
ATOM 2041 N N . GLU A 1 269 ? -12.305 -11.110 20.394 1.00 98.44 269 GLU A N 1
ATOM 2042 C CA . GLU A 1 269 ? -11.998 -12.543 20.548 1.00 98.44 269 GLU A CA 1
ATOM 2043 C C . GLU A 1 269 ? -13.004 -13.433 19.803 1.00 98.44 269 GLU A C 1
ATOM 2045 O O . GLU A 1 269 ? -12.709 -14.573 19.448 1.00 98.44 269 GLU A O 1
ATOM 2050 N N . GLY A 1 270 ? -14.231 -12.935 19.633 1.00 98.31 270 GLY A N 1
ATOM 2051 C CA . GLY A 1 270 ? -15.318 -13.615 18.935 1.00 98.31 270 GLY A CA 1
ATOM 2052 C C . GLY A 1 270 ? -15.367 -13.313 17.445 1.00 98.31 270 GLY A C 1
ATOM 2053 O O . GLY A 1 270 ? -14.423 -12.798 16.851 1.00 98.31 270 GLY A O 1
ATOM 2054 N N . THR A 1 271 ? -16.512 -13.616 16.840 1.00 98.88 271 THR A N 1
ATOM 2055 C CA . THR A 1 271 ? -16.809 -13.277 15.445 1.00 98.88 271 THR A CA 1
ATOM 2056 C C . THR A 1 271 ? -17.847 -12.162 15.381 1.00 98.88 271 THR A C 1
ATOM 2058 O O . THR A 1 271 ? -18.901 -12.264 15.999 1.00 98.88 271 THR A O 1
ATOM 2061 N N . ILE A 1 272 ? -17.588 -11.115 14.606 1.00 98.88 272 ILE A N 1
ATOM 2062 C CA . ILE A 1 272 ? -18.595 -10.139 14.181 1.00 98.88 272 ILE A CA 1
ATOM 2063 C C . ILE A 1 272 ? -18.957 -10.499 12.741 1.00 98.88 272 ILE A C 1
ATOM 2065 O O . ILE A 1 272 ? -18.060 -10.647 11.915 1.00 98.88 272 ILE A O 1
ATOM 2069 N N . VAL A 1 273 ? -20.242 -10.675 12.440 1.00 98.75 273 VAL A N 1
ATOM 2070 C CA . VAL A 1 273 ? -20.731 -11.072 11.112 1.00 98.75 273 VAL A CA 1
ATOM 2071 C C . VAL A 1 273 ? -21.664 -10.014 10.529 1.00 98.75 273 VAL A C 1
ATOM 2073 O O . VAL A 1 273 ? -22.485 -9.436 11.244 1.00 98.75 273 VAL A O 1
ATOM 2076 N N . ALA A 1 274 ? -21.535 -9.761 9.227 1.00 98.38 274 ALA A N 1
ATOM 2077 C CA . ALA A 1 274 ? -22.409 -8.866 8.484 1.00 98.38 274 ALA A CA 1
ATOM 2078 C C . ALA A 1 274 ? -23.701 -9.565 8.026 1.00 98.38 274 ALA A C 1
ATOM 2080 O O . ALA A 1 274 ? -23.673 -10.763 7.717 1.00 98.38 274 ALA A O 1
ATOM 2081 N N . PRO A 1 275 ? -24.805 -8.816 7.867 1.00 97.12 275 PRO A N 1
ATOM 2082 C CA . PRO A 1 275 ? -25.934 -9.253 7.054 1.00 97.12 275 PRO A CA 1
ATOM 2083 C C . PRO A 1 275 ? -25.464 -9.650 5.652 1.00 97.12 275 PRO A C 1
ATOM 2085 O O . PRO A 1 275 ? -24.660 -8.949 5.034 1.00 97.12 275 PRO A O 1
ATOM 2088 N N . ASP A 1 276 ? -25.964 -10.775 5.155 1.00 94.75 276 ASP A N 1
ATOM 2089 C CA . ASP A 1 276 ? -25.547 -11.352 3.877 1.00 94.75 276 ASP A CA 1
ATOM 2090 C C . ASP A 1 276 ? -26.384 -10.848 2.691 1.00 94.75 276 ASP A C 1
ATOM 2092 O O . ASP A 1 276 ? -25.908 -10.883 1.561 1.00 94.75 276 ASP A O 1
ATOM 2096 N N . GLU A 1 277 ? -27.612 -10.377 2.931 1.00 95.69 277 GLU A N 1
ATOM 2097 C CA . GLU A 1 277 ? -28.583 -10.015 1.892 1.00 95.69 277 GLU A CA 1
ATOM 2098 C C . GLU A 1 277 ? -28.390 -8.579 1.356 1.00 95.69 277 GLU A C 1
ATOM 2100 O O . GLU A 1 277 ? -28.708 -7.618 2.069 1.00 95.69 277 GLU A O 1
ATOM 2105 N N . PRO A 1 278 ? -27.931 -8.389 0.097 1.00 94.31 278 PRO A N 1
ATOM 2106 C CA . PRO A 1 278 ? -27.666 -7.059 -0.454 1.00 94.31 278 PRO A CA 1
ATOM 2107 C C . PRO A 1 278 ? -28.903 -6.160 -0.524 1.00 94.31 278 PRO A C 1
ATOM 2109 O O . PRO A 1 278 ? -28.805 -4.950 -0.315 1.00 94.31 278 PRO A O 1
ATOM 2112 N N . GLU A 1 279 ? -30.079 -6.740 -0.782 1.00 92.56 279 GLU A N 1
ATOM 2113 C CA . GLU A 1 279 ? -31.345 -6.001 -0.878 1.00 92.56 279 GLU A CA 1
ATOM 2114 C C . GLU A 1 279 ? -31.806 -5.413 0.463 1.00 92.56 279 GLU A C 1
ATOM 2116 O O . GLU A 1 279 ? -32.546 -4.427 0.485 1.00 92.56 279 GLU A O 1
ATOM 2121 N N . LEU A 1 280 ? -31.361 -5.998 1.580 1.00 92.31 280 LEU A N 1
ATOM 2122 C CA . LEU A 1 280 ? -31.702 -5.558 2.934 1.00 92.31 280 LEU A CA 1
ATOM 2123 C C . LEU A 1 280 ? -30.640 -4.633 3.543 1.00 92.31 280 LEU A C 1
ATOM 2125 O O . LEU A 1 280 ? -30.795 -4.196 4.685 1.00 92.31 280 LEU A O 1
ATOM 2129 N N . TRP A 1 281 ? -29.570 -4.323 2.804 1.00 95.62 281 TRP A N 1
ATOM 2130 C CA . TRP A 1 281 ? -28.501 -3.464 3.298 1.00 95.62 281 TRP A CA 1
ATOM 2131 C C . TRP A 1 281 ? -28.987 -2.034 3.546 1.00 95.62 281 TRP A C 1
ATOM 2133 O O . TRP A 1 281 ? -29.719 -1.467 2.732 1.00 95.62 281 TRP A O 1
ATOM 2143 N N . ASP A 1 282 ? -28.550 -1.416 4.650 1.00 93.56 282 ASP A N 1
ATOM 2144 C CA . ASP A 1 282 ? -28.974 -0.057 4.998 1.00 93.56 282 ASP A CA 1
ATOM 2145 C C . ASP A 1 282 ? -28.534 0.939 3.903 1.00 93.56 282 ASP A C 1
ATOM 2147 O O . ASP A 1 282 ? -27.331 1.169 3.713 1.00 93.56 282 ASP A O 1
ATOM 2151 N N . PRO A 1 283 ? -29.478 1.592 3.196 1.00 92.94 283 PRO A N 1
ATOM 2152 C CA . PRO A 1 283 ? -29.155 2.524 2.120 1.00 92.94 283 PRO A CA 1
ATOM 2153 C C . PRO A 1 283 ? -28.439 3.790 2.608 1.00 92.94 283 PRO A C 1
ATOM 2155 O O . PRO A 1 283 ? -27.917 4.542 1.785 1.00 92.94 283 PRO A O 1
ATOM 2158 N N . LYS A 1 284 ? -28.399 4.052 3.923 1.00 93.31 284 LYS A N 1
ATOM 2159 C CA . LYS A 1 284 ? -27.598 5.137 4.512 1.00 93.31 284 LYS A CA 1
ATOM 2160 C C . LYS A 1 284 ? -26.105 4.822 4.526 1.00 93.31 284 LYS A C 1
ATOM 2162 O O . LYS A 1 284 ? -25.304 5.753 4.533 1.00 93.31 284 LYS A O 1
ATOM 2167 N N . PHE A 1 285 ? -25.738 3.542 4.486 1.00 94.31 285 PHE A N 1
ATOM 2168 C CA . PHE A 1 285 ? -24.354 3.067 4.521 1.00 94.31 285 PHE A CA 1
ATOM 2169 C C . PHE A 1 285 ? -24.033 2.188 3.301 1.00 94.31 285 PHE A C 1
ATOM 2171 O O . PHE A 1 285 ? -23.537 1.072 3.443 1.00 94.31 285 PHE A O 1
ATOM 2178 N N . PRO A 1 286 ? -24.264 2.667 2.064 1.00 93.50 286 PRO A N 1
ATOM 2179 C CA . PRO A 1 286 ? -24.231 1.819 0.869 1.00 93.50 286 PRO A CA 1
ATOM 2180 C C . PRO A 1 286 ? -22.838 1.257 0.544 1.00 93.50 286 PRO A C 1
ATOM 2182 O O . PRO A 1 286 ? -22.707 0.363 -0.285 1.00 93.50 286 PRO A O 1
ATOM 2185 N N . ARG A 1 287 ? -21.783 1.818 1.147 1.00 95.38 287 ARG A N 1
ATOM 2186 C CA . ARG A 1 287 ? -20.374 1.474 0.899 1.00 95.38 287 ARG A CA 1
ATOM 2187 C C . ARG A 1 287 ? -19.616 1.107 2.173 1.00 95.38 287 ARG A C 1
ATOM 2189 O O . ARG A 1 287 ? -18.395 1.018 2.146 1.00 95.38 287 ARG A O 1
ATOM 2196 N N . GLN A 1 288 ? -20.315 0.884 3.281 1.00 95.62 288 GLN A N 1
ATOM 2197 C CA . GLN A 1 288 ? -19.684 0.774 4.589 1.00 95.62 288 GLN A CA 1
ATOM 2198 C C . GLN A 1 288 ? -20.418 -0.197 5.500 1.00 95.62 288 GLN A C 1
ATOM 2200 O O . GLN A 1 288 ? -21.639 -0.128 5.610 1.00 95.62 288 GLN A O 1
ATOM 2205 N N . TRP A 1 289 ? -19.656 -1.054 6.180 1.00 98.44 289 TRP A N 1
ATOM 2206 C CA . TRP A 1 289 ? -20.161 -1.916 7.238 1.00 98.44 289 TRP A CA 1
ATOM 2207 C C . TRP A 1 289 ? -19.736 -1.439 8.633 1.00 98.44 289 TRP A C 1
ATOM 2209 O O . TRP A 1 289 ? -20.534 -0.776 9.293 1.00 98.44 289 TRP A O 1
ATOM 2219 N N . LEU A 1 290 ? -18.513 -1.744 9.086 1.00 98.69 290 LEU A N 1
ATOM 2220 C CA . LEU A 1 290 ? -18.003 -1.305 10.390 1.00 98.69 290 LEU A CA 1
ATOM 2221 C C . LEU A 1 290 ? -17.014 -0.158 10.202 1.00 98.69 290 LEU A C 1
ATOM 2223 O O . LEU A 1 290 ? -15.886 -0.357 9.749 1.00 98.69 290 LEU A O 1
ATOM 2227 N N . GLU A 1 291 ? -17.427 1.049 10.574 1.00 98.62 291 GLU A N 1
ATOM 2228 C CA . GLU A 1 291 ? -16.559 2.226 10.551 1.00 98.62 291 GLU A CA 1
ATOM 2229 C C . GLU A 1 291 ? -16.208 2.684 11.949 1.00 98.62 291 GLU A C 1
ATOM 2231 O O . GLU A 1 291 ? -17.083 2.878 12.784 1.00 98.62 291 GLU A O 1
ATOM 2236 N N . PHE A 1 292 ? -14.929 2.949 12.169 1.00 98.75 292 PHE A N 1
ATOM 2237 C CA . PHE A 1 292 ? -14.430 3.602 13.361 1.00 98.75 292 PHE A CA 1
ATOM 2238 C C . PHE A 1 292 ? -13.820 4.933 12.956 1.00 98.75 292 PHE A C 1
ATOM 2240 O O . PHE A 1 292 ? -12.861 4.975 12.184 1.00 98.75 292 PHE A O 1
ATOM 2247 N N . THR A 1 293 ? -14.391 6.026 13.457 1.00 98.69 293 THR A N 1
ATOM 2248 C CA . THR A 1 293 ? -14.023 7.373 13.010 1.00 98.69 293 THR A CA 1
ATOM 2249 C C . THR A 1 293 ? -13.708 8.314 14.161 1.00 98.69 293 THR A C 1
ATOM 2251 O O . THR A 1 293 ? -14.337 8.255 15.223 1.00 98.69 293 THR A O 1
ATOM 2254 N N . LYS A 1 294 ? -12.763 9.235 13.934 1.00 98.31 294 LYS A N 1
ATOM 2255 C CA . LYS A 1 294 ? -12.331 10.256 14.906 1.00 98.31 294 LYS A CA 1
ATOM 2256 C C . LYS A 1 294 ? -11.757 9.661 16.189 1.00 98.31 294 LYS A C 1
ATOM 2258 O O . LYS A 1 294 ? -12.005 10.175 17.282 1.00 98.31 294 LYS A O 1
ATOM 2263 N N . LEU A 1 295 ? -11.019 8.563 16.061 1.00 98.12 295 LEU A N 1
ATOM 2264 C CA . LEU A 1 295 ? -10.302 7.953 17.171 1.00 98.12 295 LEU A CA 1
ATOM 2265 C C . LEU A 1 295 ? -8.919 8.581 17.322 1.00 98.12 295 LEU A C 1
ATOM 2267 O O . LEU A 1 295 ? -8.283 8.965 16.344 1.00 98.12 295 LEU A O 1
ATOM 2271 N N . ASN A 1 296 ? -8.444 8.647 18.560 1.00 96.69 296 ASN A N 1
ATOM 2272 C CA . ASN A 1 296 ? -7.066 8.990 18.871 1.00 96.69 296 ASN A CA 1
ATOM 2273 C C . ASN A 1 296 ? -6.532 7.991 19.898 1.00 96.69 296 ASN A C 1
ATOM 2275 O O . ASN A 1 296 ? -7.181 7.779 20.922 1.00 96.69 296 ASN A O 1
ATOM 2279 N N . ALA A 1 297 ? -5.363 7.405 19.636 1.00 95.88 297 ALA A N 1
ATOM 2280 C CA . ALA A 1 297 ? -4.685 6.483 20.551 1.00 95.88 297 ALA A CA 1
ATOM 2281 C C . ALA A 1 297 ? -5.535 5.252 20.943 1.00 95.88 297 ALA A C 1
ATOM 2283 O O . ALA A 1 297 ? -5.619 4.892 22.120 1.00 95.88 297 ALA A O 1
ATOM 2284 N N . ALA A 1 298 ? -6.169 4.608 19.955 1.00 96.94 298 ALA A N 1
ATOM 2285 C CA . ALA A 1 298 ? -6.973 3.398 20.146 1.00 96.94 298 ALA A CA 1
ATOM 2286 C C . ALA A 1 298 ? -6.240 2.138 19.656 1.00 96.94 298 ALA A C 1
ATOM 2288 O O . ALA A 1 298 ? -5.502 2.174 18.669 1.00 96.94 298 ALA A O 1
ATOM 2289 N N . THR A 1 299 ? -6.457 1.014 20.345 1.00 98.31 299 THR A N 1
ATOM 2290 C CA . THR A 1 299 ? -5.870 -0.290 19.986 1.00 98.31 299 THR A CA 1
ATOM 2291 C C . THR A 1 299 ? -6.961 -1.310 19.697 1.00 98.31 299 THR A C 1
ATOM 2293 O O . THR A 1 299 ? -7.781 -1.587 20.565 1.00 98.31 299 THR A O 1
ATOM 2296 N N . PHE A 1 300 ? -6.944 -1.890 18.504 1.00 98.69 300 PHE A N 1
ATOM 2297 C CA . PHE A 1 300 ? -7.728 -3.053 18.112 1.00 98.69 300 PHE A CA 1
ATOM 2298 C C . PHE A 1 300 ? -6.841 -4.289 18.238 1.00 98.69 300 PHE A C 1
ATOM 2300 O O . PHE A 1 300 ? -5.739 -4.313 17.688 1.00 98.69 300 PHE A O 1
ATOM 2307 N N . GLN A 1 301 ? -7.286 -5.296 18.982 1.00 98.12 301 GLN A N 1
ATOM 2308 C CA . GLN A 1 301 ? -6.488 -6.494 19.238 1.00 98.12 301 GLN A CA 1
ATOM 2309 C C . GLN A 1 301 ? -7.352 -7.728 19.508 1.00 98.12 301 GLN A C 1
ATOM 2311 O O . GLN A 1 301 ? -8.546 -7.609 19.787 1.00 98.12 301 GLN A O 1
ATOM 2316 N N . GLY A 1 302 ? -6.708 -8.892 19.484 1.00 95.00 302 GLY A N 1
ATOM 2317 C CA . GLY A 1 302 ? -7.309 -10.206 19.705 1.00 95.00 302 GLY A CA 1
ATOM 2318 C C . GLY A 1 302 ? -7.151 -11.097 18.477 1.00 95.00 302 GLY A C 1
ATOM 2319 O O . GLY A 1 302 ? -6.607 -10.662 17.465 1.00 95.00 302 GLY A O 1
ATOM 2320 N N . ASP A 1 303 ? -7.650 -12.327 18.577 1.00 95.44 303 ASP A N 1
ATOM 2321 C CA . ASP A 1 303 ? -7.598 -13.324 17.495 1.00 95.44 303 ASP A CA 1
ATOM 2322 C C . ASP A 1 303 ? -8.974 -13.526 16.828 1.00 95.44 303 ASP A C 1
ATOM 2324 O O . ASP A 1 303 ? -9.236 -14.541 16.179 1.00 95.44 303 ASP A O 1
ATOM 2328 N N . GLY A 1 304 ? -9.894 -12.583 17.043 1.00 98.19 304 GLY A N 1
ATOM 2329 C CA . GLY A 1 304 ? -11.263 -12.641 16.550 1.00 98.19 304 GLY A CA 1
ATOM 2330 C C . GLY A 1 304 ? -11.408 -12.368 15.052 1.00 98.19 304 GLY A C 1
ATOM 2331 O O . GLY A 1 304 ? -10.470 -11.980 14.349 1.00 98.19 304 GLY A O 1
ATOM 2332 N N . VAL A 1 305 ? -12.635 -12.567 14.569 1.00 98.88 305 VAL A N 1
ATOM 2333 C CA . VAL A 1 305 ? -12.981 -12.560 13.143 1.00 98.88 305 VAL A CA 1
ATOM 2334 C C . VAL A 1 305 ? -13.988 -11.454 12.831 1.00 98.88 305 VAL A C 1
ATOM 2336 O O . VAL A 1 305 ? -15.003 -11.318 13.510 1.00 98.88 305 VAL A O 1
ATOM 2339 N N . ILE A 1 306 ? -13.738 -10.696 11.767 1.00 98.88 306 ILE A N 1
ATOM 2340 C CA . ILE A 1 306 ? -14.698 -9.798 11.119 1.00 98.88 306 ILE A CA 1
ATOM 2341 C C . ILE A 1 306 ? -15.087 -10.447 9.785 1.00 98.88 306 ILE A C 1
ATOM 2343 O O . ILE A 1 306 ? -14.274 -10.511 8.865 1.00 98.88 306 ILE A O 1
ATOM 2347 N N . ASP A 1 307 ? -16.310 -10.967 9.697 1.00 98.81 307 ASP A N 1
ATOM 2348 C CA . ASP A 1 307 ? -16.813 -11.760 8.569 1.00 98.81 307 ASP A CA 1
ATOM 2349 C C . ASP A 1 307 ? -17.860 -10.977 7.768 1.00 98.81 307 ASP A C 1
ATOM 2351 O O . ASP A 1 307 ? -18.968 -10.726 8.245 1.00 98.81 307 ASP A O 1
ATOM 2355 N N . GLY A 1 308 ? -17.503 -10.566 6.552 1.00 98.38 308 GLY A N 1
ATOM 2356 C CA . GLY A 1 308 ? -18.341 -9.720 5.704 1.00 98.38 308 GLY A CA 1
ATOM 2357 C C . GLY A 1 308 ? -19.472 -10.442 4.967 1.00 98.38 308 GLY A C 1
ATOM 2358 O O . GLY A 1 308 ? -20.262 -9.775 4.311 1.00 98.38 308 GLY A O 1
ATOM 2359 N N . SER A 1 309 ? -19.590 -11.771 5.039 1.00 98.00 309 SER A N 1
ATOM 2360 C CA . SER A 1 309 ? -20.679 -12.507 4.363 1.00 98.00 309 SER A CA 1
ATOM 2361 C C . SER A 1 309 ? -20.846 -12.150 2.863 1.00 98.00 309 SER A C 1
ATOM 2363 O O . SER A 1 309 ? -21.959 -12.012 2.357 1.00 98.00 309 SER A O 1
ATOM 2365 N N . GLY A 1 310 ? -19.741 -11.956 2.134 1.00 97.81 310 GLY A N 1
ATOM 2366 C CA . GLY A 1 310 ? -19.729 -11.335 0.801 1.00 97.81 310 GLY A CA 1
ATOM 2367 C C . GLY A 1 310 ? -20.282 -12.156 -0.373 1.00 97.81 310 GLY A C 1
ATOM 2368 O O . GLY A 1 310 ? -20.425 -11.611 -1.464 1.00 97.81 310 GLY A O 1
ATOM 2369 N N . GLU A 1 311 ? -20.625 -13.434 -0.197 1.00 97.25 311 GLU A N 1
ATOM 2370 C CA . GLU A 1 311 ? -20.946 -14.350 -1.308 1.00 97.25 311 GLU A CA 1
ATOM 2371 C C . GLU A 1 311 ? -22.051 -13.832 -2.245 1.00 97.25 311 GLU A C 1
ATOM 2373 O O . GLU A 1 311 ? -21.872 -13.796 -3.468 1.00 97.25 311 GLU A O 1
ATOM 2378 N N . LYS A 1 312 ? -23.173 -13.367 -1.680 1.00 96.31 312 LYS A N 1
ATOM 2379 C CA . LYS A 1 312 ? -24.291 -12.813 -2.460 1.00 96.31 312 LYS A CA 1
ATOM 2380 C C . LYS A 1 312 ? -23.891 -11.530 -3.193 1.00 96.31 312 LYS A C 1
ATOM 2382 O O . LYS A 1 312 ? -24.213 -11.371 -4.368 1.00 96.31 312 LYS A O 1
ATOM 2387 N N . TRP A 1 313 ? -23.110 -10.660 -2.552 1.00 96.31 313 TRP A N 1
ATOM 2388 C CA . TRP A 1 313 ? -22.587 -9.437 -3.172 1.00 96.31 313 TRP A CA 1
ATOM 2389 C C . TRP A 1 313 ? -21.710 -9.737 -4.388 1.00 96.31 313 TRP A C 1
ATOM 2391 O O . TRP A 1 313 ? -21.827 -9.089 -5.430 1.00 96.31 313 TRP A O 1
ATOM 2401 N N . TRP A 1 314 ? -20.859 -10.758 -4.290 1.00 96.50 314 TRP A N 1
ATOM 2402 C CA . TRP A 1 314 ? -20.011 -11.186 -5.398 1.00 96.50 314 TRP A CA 1
ATOM 2403 C C . TRP A 1 314 ? -20.829 -11.761 -6.554 1.00 96.50 314 TRP A C 1
ATOM 2405 O O . TRP A 1 314 ? -20.537 -11.457 -7.713 1.00 96.50 314 TRP A O 1
ATOM 2415 N N . ALA A 1 315 ? -21.861 -12.557 -6.259 1.00 94.75 315 ALA A N 1
ATOM 2416 C CA . ALA A 1 315 ? -22.762 -13.123 -7.263 1.00 94.75 315 ALA A CA 1
ATOM 2417 C C . ALA A 1 315 ? -23.543 -12.042 -8.038 1.00 94.75 315 ALA A C 1
ATOM 2419 O O . ALA A 1 315 ? -23.821 -12.205 -9.230 1.00 94.75 315 ALA A O 1
ATOM 2420 N N . GLU A 1 316 ? -23.858 -10.920 -7.388 1.00 92.25 316 GLU A N 1
ATOM 2421 C CA . GLU A 1 316 ? -24.562 -9.786 -7.996 1.00 92.25 316 GLU A CA 1
ATOM 2422 C C . GLU A 1 316 ? -23.649 -8.759 -8.678 1.00 92.25 316 GLU A C 1
ATOM 2424 O O . GLU A 1 316 ? -24.131 -7.884 -9.406 1.00 92.25 316 GLU A O 1
ATOM 2429 N N . SER A 1 317 ? -22.332 -8.868 -8.495 1.00 93.19 317 SER A N 1
ATOM 2430 C CA . SER A 1 317 ? -21.363 -7.942 -9.075 1.00 93.19 317 SER A CA 1
ATOM 2431 C C . SER A 1 317 ? -21.383 -7.970 -10.603 1.00 93.19 317 SER A C 1
ATOM 2433 O O . SER A 1 317 ? -21.351 -9.031 -11.233 1.00 93.19 317 SER A O 1
ATOM 2435 N N . CYS A 1 318 ? -21.295 -6.790 -11.224 1.00 90.75 318 CYS A N 1
ATOM 2436 C CA . CYS A 1 318 ? -21.148 -6.668 -12.676 1.00 90.75 318 CYS A CA 1
ATOM 2437 C C . CYS A 1 318 ? -19.854 -7.310 -13.216 1.00 90.75 318 CYS A C 1
ATOM 2439 O O . CYS A 1 318 ? -19.723 -7.544 -14.421 1.00 90.75 318 CYS A O 1
ATOM 2441 N N . LYS A 1 319 ? -18.870 -7.585 -12.346 1.00 89.12 319 LYS A N 1
ATOM 2442 C CA . LYS A 1 319 ? -17.636 -8.282 -12.724 1.00 89.12 319 LYS A CA 1
ATOM 2443 C C . LYS A 1 319 ? -17.883 -9.782 -12.944 1.00 89.12 319 LYS A C 1
ATOM 2445 O O . LYS A 1 319 ? -17.281 -10.325 -13.865 1.00 89.12 319 LYS A O 1
ATOM 2450 N N . LYS A 1 320 ? -18.820 -10.403 -12.206 1.00 90.56 320 LYS A N 1
ATOM 2451 C CA . LYS A 1 320 ? -19.281 -11.790 -12.431 1.00 90.56 320 LYS A CA 1
ATOM 2452 C C . LYS A 1 320 ? -20.453 -11.871 -13.413 1.00 90.56 320 LYS A C 1
ATOM 2454 O O . LYS A 1 320 ? -20.469 -12.740 -14.278 1.00 90.56 320 LYS A O 1
ATOM 2459 N N . ASN A 1 321 ? -21.407 -10.943 -13.338 1.00 88.56 321 ASN A N 1
ATOM 2460 C CA . ASN A 1 321 ? -22.577 -10.911 -14.211 1.00 88.56 321 ASN A CA 1
ATOM 2461 C C . ASN A 1 321 ? -22.698 -9.570 -14.949 1.00 88.56 321 ASN A C 1
ATOM 2463 O O . ASN A 1 321 ? -23.270 -8.612 -14.436 1.00 88.56 321 ASN A O 1
ATOM 2467 N N . LYS A 1 322 ? -22.232 -9.524 -16.203 1.00 87.62 322 LYS A N 1
ATOM 2468 C CA . LYS A 1 322 ? -22.218 -8.310 -17.045 1.00 87.62 322 LYS A CA 1
ATOM 2469 C C . LYS A 1 322 ? -23.603 -7.707 -17.325 1.00 87.62 322 LYS A C 1
ATOM 2471 O O . LYS A 1 322 ? -23.673 -6.562 -17.755 1.00 87.62 322 LYS A O 1
ATOM 2476 N N . SER A 1 323 ? -24.694 -8.445 -17.087 1.00 89.44 323 SER A N 1
ATOM 2477 C CA . SER A 1 323 ? -26.064 -7.914 -17.208 1.00 89.44 323 SER A CA 1
ATOM 2478 C C . SER A 1 323 ? -26.487 -7.038 -16.020 1.00 89.44 323 SER A C 1
ATOM 2480 O O . SER A 1 323 ? -27.478 -6.313 -16.110 1.00 89.44 323 SER A O 1
ATOM 2482 N N . ARG A 1 324 ? -25.747 -7.086 -14.904 1.00 87.62 324 ARG A N 1
ATOM 2483 C CA . ARG A 1 324 ? -26.007 -6.281 -13.709 1.00 87.62 324 ARG A CA 1
ATOM 2484 C C . ARG A 1 324 ? -25.296 -4.925 -13.800 1.00 87.62 324 ARG A C 1
ATOM 2486 O O . ARG A 1 324 ? -24.180 -4.850 -14.318 1.00 87.62 324 ARG A O 1
ATOM 2493 N N . PRO A 1 325 ? -25.896 -3.844 -13.266 1.00 86.56 325 PRO A N 1
ATOM 2494 C CA . PRO A 1 325 ? -25.211 -2.562 -13.161 1.00 86.56 325 PRO A CA 1
ATOM 2495 C C . PRO A 1 325 ? -24.005 -2.675 -12.222 1.00 86.56 325 PRO A C 1
ATOM 2497 O O . PRO A 1 325 ? -24.082 -3.322 -11.179 1.00 86.56 325 PRO A O 1
ATOM 2500 N N . CYS A 1 326 ? -22.904 -2.003 -12.559 1.00 86.25 326 CYS A N 1
ATOM 2501 C CA . CYS A 1 326 ? -21.750 -1.912 -11.670 1.00 86.25 326 CYS A CA 1
ATOM 2502 C C . CYS A 1 326 ? -22.081 -1.025 -10.469 1.00 86.25 326 CYS A C 1
ATOM 2504 O O . CYS A 1 326 ? -22.058 0.202 -10.560 1.00 86.25 326 CYS A O 1
ATOM 2506 N N . LYS A 1 327 ? -22.410 -1.662 -9.345 1.00 88.06 327 LYS A N 1
ATOM 2507 C CA . LYS A 1 327 ? -22.648 -1.012 -8.058 1.00 88.06 327 LYS A CA 1
ATOM 2508 C C . LYS A 1 327 ? -21.498 -1.334 -7.113 1.00 88.06 327 LYS A C 1
ATOM 2510 O O . LYS A 1 327 ? -20.958 -2.435 -7.141 1.00 88.06 327 LYS A O 1
ATOM 2515 N N . GLY A 1 328 ? -21.115 -0.353 -6.302 1.00 90.94 328 GLY A N 1
ATOM 2516 C CA . GLY A 1 328 ? -20.199 -0.598 -5.194 1.00 90.94 328 GLY A CA 1
ATOM 2517 C C . GLY A 1 328 ? -20.887 -1.402 -4.095 1.00 90.94 328 GLY A C 1
ATOM 2518 O O . GLY A 1 328 ? -22.110 -1.350 -3.975 1.00 90.94 328 GLY A O 1
ATOM 2519 N N . ALA A 1 329 ? -20.090 -2.101 -3.299 1.00 95.69 329 ALA A N 1
ATOM 2520 C CA . ALA A 1 329 ? -20.546 -2.853 -2.142 1.00 95.69 329 ALA A CA 1
ATOM 2521 C C . ALA A 1 329 ? -19.831 -2.346 -0.869 1.00 95.69 329 ALA A C 1
ATOM 2523 O O . ALA A 1 329 ? -18.935 -1.491 -0.965 1.00 95.69 329 ALA A O 1
ATOM 2524 N N . PRO A 1 330 ? -20.269 -2.774 0.324 1.00 97.44 330 PRO A N 1
ATOM 2525 C CA . PRO A 1 330 ? -19.686 -2.327 1.582 1.00 97.44 330 PRO A CA 1
ATOM 2526 C C . PRO A 1 330 ? -18.226 -2.746 1.788 1.00 97.44 330 PRO A C 1
ATOM 2528 O O . PRO A 1 330 ? -17.846 -3.875 1.491 1.00 97.44 330 PRO A O 1
ATOM 2531 N N . THR A 1 331 ? -17.419 -1.850 2.359 1.00 98.31 331 THR A N 1
ATOM 2532 C CA . THR A 1 331 ? -16.134 -2.209 2.979 1.00 98.31 331 THR A CA 1
ATOM 2533 C C . THR A 1 331 ? -16.385 -2.795 4.364 1.00 98.31 331 THR A C 1
ATOM 2535 O O . THR A 1 331 ? -17.149 -2.211 5.140 1.00 98.31 331 THR A O 1
ATOM 2538 N N . ALA A 1 332 ? -15.720 -3.905 4.699 1.00 98.50 332 ALA A N 1
ATOM 2539 C CA . ALA A 1 332 ? -15.984 -4.611 5.949 1.00 98.50 332 ALA A CA 1
ATOM 2540 C C . ALA A 1 332 ? -15.517 -3.840 7.193 1.00 98.50 332 ALA A C 1
ATOM 2542 O O . ALA A 1 332 ? -16.311 -3.599 8.102 1.00 98.50 332 ALA A O 1
ATOM 2543 N N . PHE A 1 333 ? -14.253 -3.417 7.218 1.00 98.81 333 PHE A N 1
ATOM 2544 C CA . PHE A 1 333 ? -13.648 -2.712 8.345 1.00 98.81 333 PHE A CA 1
ATOM 2545 C C . PHE A 1 333 ? -12.969 -1.425 7.874 1.00 98.81 333 PHE A C 1
ATOM 2547 O O . PHE A 1 333 ? -12.117 -1.445 6.989 1.00 98.81 333 PHE A O 1
ATOM 2554 N N . THR A 1 334 ? -13.359 -0.284 8.440 1.00 98.88 334 THR A N 1
ATOM 2555 C CA . THR A 1 334 ? -12.823 1.034 8.071 1.00 98.88 334 THR A CA 1
ATOM 2556 C C . THR A 1 334 ? -12.323 1.781 9.301 1.00 98.88 334 THR A C 1
ATOM 2558 O O . THR A 1 334 ? -13.088 2.012 10.237 1.00 98.88 334 THR A O 1
ATOM 2561 N N . ILE A 1 335 ? -11.063 2.216 9.270 1.00 98.88 335 ILE A N 1
ATOM 2562 C CA . ILE A 1 335 ? -10.528 3.249 10.160 1.00 98.88 335 ILE A CA 1
ATOM 2563 C C . ILE A 1 335 ? -10.503 4.558 9.379 1.00 98.88 335 ILE A C 1
ATOM 2565 O O . ILE A 1 335 ? -9.790 4.676 8.381 1.00 98.88 335 ILE A O 1
ATOM 2569 N N . ASP A 1 336 ? -11.284 5.533 9.831 1.00 98.75 336 ASP A N 1
ATOM 2570 C CA . ASP A 1 336 ? -11.417 6.820 9.159 1.00 98.75 336 ASP A CA 1
ATOM 2571 C C . ASP A 1 336 ? -11.046 8.000 10.057 1.00 98.75 336 ASP A C 1
ATOM 2573 O O . ASP A 1 336 ? -11.381 8.018 11.242 1.00 98.75 336 ASP A O 1
ATOM 2577 N N . SER A 1 337 ? -10.429 9.037 9.490 1.00 98.62 337 SER A N 1
ATOM 2578 C CA . SER A 1 337 ? -10.221 10.328 10.163 1.00 98.62 337 SER A CA 1
ATOM 2579 C C . SER A 1 337 ? -9.633 10.181 11.578 1.00 98.62 337 SER A 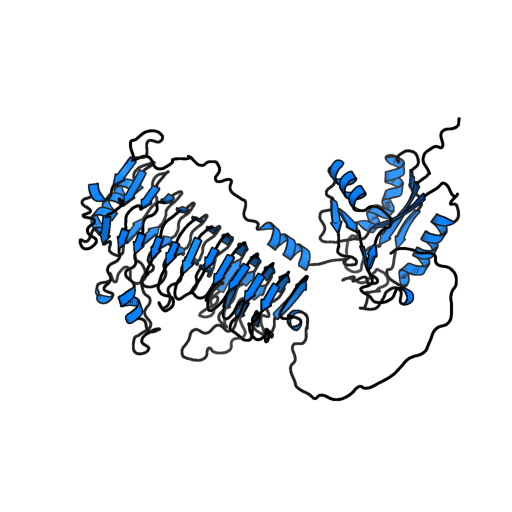C 1
ATOM 2581 O O . SER A 1 337 ? -10.116 10.816 12.519 1.00 98.62 337 SER A O 1
ATOM 2583 N N . SER A 1 338 ? -8.675 9.265 11.756 1.00 98.69 338 SER A N 1
ATOM 2584 C CA . SER A 1 338 ? -8.190 8.819 13.068 1.00 98.69 338 SER A CA 1
ATOM 2585 C C . SER A 1 338 ? -6.668 8.886 13.168 1.00 98.69 338 SER A C 1
ATOM 2587 O O . SER A 1 338 ? -5.967 8.846 12.158 1.00 98.69 338 SER A O 1
ATOM 2589 N N . SER A 1 339 ? -6.151 8.959 14.395 1.00 97.62 339 SER A N 1
ATOM 2590 C CA . SER A 1 339 ? -4.711 9.065 14.642 1.00 97.62 339 SER A CA 1
ATOM 2591 C C . SER A 1 339 ? -4.209 8.117 15.730 1.00 97.62 339 SER A C 1
ATOM 2593 O O . SER A 1 339 ? -4.926 7.812 16.685 1.00 97.62 339 SER A O 1
ATOM 2595 N N . ASN A 1 340 ? -2.951 7.681 15.625 1.00 96.25 340 ASN A N 1
ATOM 2596 C CA . ASN A 1 340 ? -2.295 6.806 16.609 1.00 96.25 340 ASN A CA 1
ATOM 2597 C C . ASN A 1 340 ? -3.050 5.484 16.824 1.00 96.25 340 ASN A C 1
ATOM 2599 O O . ASN A 1 340 ? -3.352 5.097 17.956 1.00 96.25 340 ASN A O 1
ATOM 2603 N N . ILE A 1 341 ? -3.395 4.809 15.731 1.00 98.56 341 ILE A N 1
ATOM 2604 C CA . ILE A 1 341 ? -4.183 3.574 15.763 1.00 98.56 341 ILE A CA 1
ATOM 2605 C C . ILE A 1 341 ? -3.260 2.365 15.685 1.00 98.56 341 ILE A C 1
ATOM 2607 O O . ILE A 1 341 ? -2.338 2.332 14.873 1.00 98.56 341 ILE A O 1
ATOM 2611 N N . ARG A 1 342 ? -3.522 1.355 16.515 1.00 98.62 342 ARG A N 1
ATOM 2612 C CA . ARG A 1 342 ? -2.866 0.044 16.440 1.00 98.62 342 ARG A CA 1
ATOM 2613 C C . ARG A 1 342 ? -3.905 -1.027 16.144 1.00 98.62 342 ARG A C 1
ATOM 2615 O O . ARG A 1 342 ? -4.947 -1.038 16.790 1.00 98.62 342 ARG A O 1
ATOM 2622 N N . VAL A 1 343 ? -3.626 -1.914 15.198 1.00 98.75 343 VAL A N 1
ATOM 2623 C CA . VAL A 1 343 ? -4.455 -3.078 14.863 1.00 98.75 343 VAL A CA 1
ATOM 2624 C C . VAL A 1 343 ? -3.564 -4.311 14.868 1.00 98.75 343 VAL A C 1
ATOM 2626 O O . VAL A 1 343 ? -2.600 -4.361 14.107 1.00 98.75 343 VAL A O 1
ATOM 2629 N N . LYS A 1 344 ? -3.866 -5.290 15.725 1.00 98.38 344 LYS A N 1
ATOM 2630 C CA . LYS A 1 344 ? -3.054 -6.501 15.884 1.00 98.38 344 LYS A CA 1
ATOM 2631 C C . LYS A 1 344 ? -3.892 -7.780 15.870 1.00 98.38 344 LYS A C 1
ATOM 2633 O O . LYS A 1 344 ? -4.907 -7.836 16.555 1.00 98.38 344 LYS A O 1
ATOM 2638 N N . GLY A 1 345 ? -3.449 -8.796 15.127 1.00 97.88 345 GLY A N 1
ATOM 2639 C CA . GLY A 1 345 ? -3.924 -10.190 15.233 1.00 97.88 345 GLY A CA 1
ATOM 2640 C C . GLY A 1 345 ? -5.287 -10.520 14.603 1.00 97.88 345 GLY A C 1
ATOM 2641 O O . GLY A 1 345 ? -5.616 -11.692 14.428 1.00 97.88 345 GLY A O 1
ATOM 2642 N N . LEU A 1 346 ? -6.075 -9.514 14.214 1.00 98.62 346 LEU A N 1
ATOM 2643 C CA . LEU A 1 346 ? -7.431 -9.730 13.702 1.00 98.62 346 LEU A CA 1
ATOM 2644 C C . LEU A 1 346 ? -7.458 -10.486 12.366 1.00 98.62 346 LEU A C 1
ATOM 2646 O O . LEU A 1 346 ? -6.609 -10.284 11.492 1.00 98.62 346 LEU A O 1
ATOM 2650 N N . THR A 1 347 ? -8.510 -11.285 12.176 1.00 98.88 347 THR A N 1
ATOM 2651 C CA . THR A 1 347 ? -8.861 -11.875 10.877 1.00 98.88 347 THR A CA 1
ATOM 2652 C C . THR A 1 347 ? -10.037 -11.122 10.258 1.00 98.88 347 THR A C 1
ATOM 2654 O O . THR A 1 347 ? -11.080 -10.977 10.889 1.00 98.88 347 THR A O 1
ATOM 2657 N N . ILE A 1 348 ? -9.895 -10.661 9.017 1.00 98.88 348 ILE A N 1
ATOM 2658 C CA . ILE A 1 348 ? -10.955 -9.989 8.255 1.00 98.88 348 ILE A CA 1
ATOM 2659 C C . ILE A 1 348 ? -11.217 -10.819 7.002 1.00 98.88 348 ILE A C 1
ATOM 2661 O O . ILE A 1 348 ? -10.343 -10.945 6.148 1.00 98.88 348 ILE A O 1
ATOM 2665 N N . GLN A 1 349 ? -12.403 -11.403 6.881 1.00 98.56 349 GLN A N 1
ATOM 2666 C CA . GLN A 1 349 ? -12.694 -12.361 5.819 1.00 98.56 349 GLN A CA 1
ATOM 2667 C C . GLN A 1 349 ? -13.992 -12.061 5.081 1.00 98.56 349 GLN A C 1
ATOM 2669 O O . GLN A 1 349 ? -14.894 -11.416 5.617 1.00 98.56 349 GLN A O 1
ATOM 2674 N N . ASN A 1 350 ? -14.077 -12.575 3.855 1.00 98.56 350 ASN A N 1
ATOM 2675 C CA . ASN A 1 350 ? -15.272 -12.572 3.016 1.00 98.56 350 ASN A CA 1
ATOM 2676 C C . ASN A 1 350 ? -15.939 -11.197 2.920 1.00 98.56 350 ASN A C 1
ATOM 2678 O O . ASN A 1 350 ? -17.162 -11.091 3.026 1.00 98.56 350 ASN A O 1
ATOM 2682 N N . SER A 1 351 ? -15.152 -10.133 2.755 1.00 98.25 351 SER A N 1
ATOM 2683 C CA . SER A 1 351 ? -15.735 -8.804 2.597 1.00 98.25 351 SER A CA 1
ATOM 2684 C C . SER A 1 351 ? -16.597 -8.718 1.338 1.00 98.25 351 SER A C 1
ATOM 2686 O O . SER A 1 351 ? -16.284 -9.300 0.301 1.00 98.25 351 SER A O 1
ATOM 2688 N N . GLN A 1 352 ? -17.689 -7.963 1.430 1.00 97.56 352 GLN A N 1
ATOM 2689 C CA . GLN A 1 352 ? -18.595 -7.682 0.323 1.00 97.56 352 GLN A CA 1
ATOM 2690 C C . GLN A 1 352 ? -17.873 -6.968 -0.831 1.00 97.56 352 GLN A C 1
ATOM 2692 O O . GLN A 1 352 ? -18.137 -7.251 -1.999 1.00 97.56 352 GLN A O 1
ATOM 2697 N N . GLN A 1 353 ? -16.953 -6.059 -0.493 1.00 96.25 353 GLN A N 1
ATOM 2698 C CA . GLN A 1 353 ? -15.993 -5.444 -1.404 1.00 96.25 353 GLN A CA 1
ATOM 2699 C C . GLN A 1 353 ? -14.617 -5.441 -0.727 1.00 96.25 353 GLN A C 1
ATOM 2701 O O . GLN A 1 353 ? -13.989 -6.484 -0.650 1.00 96.25 353 GLN A O 1
ATOM 2706 N N . MET A 1 354 ? -14.155 -4.325 -0.164 1.00 98.25 354 MET A N 1
ATOM 2707 C CA . MET A 1 354 ? -12.814 -4.220 0.425 1.00 98.25 354 MET A CA 1
ATOM 2708 C C . MET A 1 354 ? -12.791 -4.666 1.891 1.00 98.25 354 MET A C 1
ATOM 2710 O O . MET A 1 354 ? -13.652 -4.273 2.678 1.00 98.25 354 MET A O 1
ATOM 2714 N N . HIS A 1 355 ? -11.763 -5.408 2.302 1.00 98.81 355 HIS A N 1
ATOM 2715 C CA . HIS A 1 355 ? -11.682 -5.938 3.665 1.00 98.81 355 HIS A CA 1
ATOM 2716 C C . HIS A 1 355 ? -11.353 -4.859 4.691 1.00 98.81 355 HIS A C 1
ATOM 2718 O O . HIS A 1 355 ? -12.119 -4.660 5.635 1.00 98.81 355 HIS A O 1
ATOM 2724 N N . PHE A 1 356 ? -10.234 -4.160 4.510 1.00 98.81 356 PHE A N 1
ATOM 2725 C CA . PHE A 1 356 ? -9.740 -3.205 5.490 1.00 98.81 356 PHE A CA 1
ATOM 2726 C C . PHE A 1 356 ? -9.336 -1.886 4.832 1.00 98.81 356 PHE A C 1
ATOM 2728 O O . PHE A 1 356 ? -8.361 -1.829 4.093 1.00 98.81 356 PHE A O 1
ATOM 2735 N N . THR A 1 357 ? -10.057 -0.803 5.117 1.00 98.81 357 THR A N 1
ATOM 2736 C CA . THR A 1 357 ? -9.718 0.546 4.649 1.00 98.81 357 THR A CA 1
ATOM 2737 C C . THR A 1 357 ? -9.139 1.422 5.760 1.00 98.81 357 THR A C 1
ATOM 2739 O O . THR A 1 357 ? -9.702 1.521 6.849 1.00 98.81 357 THR A O 1
ATOM 2742 N N . ILE A 1 358 ? -8.048 2.120 5.442 1.00 98.88 358 ILE A N 1
ATOM 2743 C CA . ILE A 1 358 ? -7.463 3.213 6.218 1.00 98.88 358 ILE A CA 1
ATOM 2744 C C . ILE A 1 358 ? -7.643 4.492 5.405 1.00 98.88 358 ILE A C 1
ATOM 2746 O O . ILE A 1 358 ? -7.047 4.648 4.336 1.00 98.88 358 ILE A O 1
ATOM 2750 N N . ALA A 1 359 ? -8.489 5.390 5.897 1.00 98.69 359 ALA A N 1
ATOM 2751 C CA . ALA A 1 359 ? -8.856 6.622 5.215 1.00 98.69 359 ALA A CA 1
ATOM 2752 C C . ALA A 1 359 ? -8.570 7.841 6.095 1.00 98.69 359 ALA A C 1
ATOM 2754 O O . ALA A 1 359 ? -8.864 7.833 7.291 1.00 98.69 359 ALA A O 1
ATOM 2755 N N . ARG A 1 360 ? -8.010 8.907 5.503 1.00 98.62 360 ARG A N 1
ATOM 2756 C CA . ARG A 1 360 ? -7.837 10.222 6.158 1.00 98.62 360 ARG A CA 1
ATOM 2757 C C . ARG A 1 360 ? -7.159 10.146 7.532 1.00 98.62 360 ARG A C 1
ATOM 2759 O O . ARG A 1 360 ? -7.511 10.900 8.434 1.00 98.62 360 ARG A O 1
ATOM 2766 N N . SER A 1 361 ? -6.244 9.200 7.713 1.00 98.69 361 SER A N 1
ATOM 2767 C CA . SER A 1 361 ? -5.705 8.838 9.025 1.00 98.69 361 SER A CA 1
ATOM 2768 C C . SER A 1 361 ? -4.197 9.051 9.097 1.00 98.69 361 SER A C 1
ATOM 2770 O O . SER A 1 361 ? -3.511 9.075 8.078 1.00 98.69 361 SER A O 1
ATOM 2772 N N . GLU A 1 362 ? -3.678 9.196 10.311 1.00 96.50 362 GLU A N 1
ATOM 2773 C CA . GLU A 1 362 ? -2.263 9.475 10.566 1.00 96.50 362 GLU A CA 1
ATOM 2774 C C . GLU A 1 362 ? -1.704 8.534 11.633 1.00 96.50 362 GLU A C 1
ATOM 2776 O O . GLU A 1 362 ? -2.305 8.359 12.692 1.00 96.50 362 GLU A O 1
ATOM 2781 N N . THR A 1 363 ? -0.524 7.963 11.402 1.00 96.50 363 THR A N 1
ATOM 2782 C CA . THR A 1 363 ? 0.144 7.078 12.371 1.00 96.50 363 THR A CA 1
ATOM 2783 C C . THR A 1 363 ? -0.729 5.865 12.700 1.00 96.50 363 THR A C 1
ATOM 2785 O O . THR A 1 363 ? -1.352 5.767 13.762 1.00 96.50 363 THR A O 1
ATOM 2788 N N . VAL A 1 364 ? -0.788 4.928 11.755 1.00 98.56 364 VAL A N 1
ATOM 2789 C CA . VAL A 1 364 ? -1.547 3.675 11.882 1.00 98.56 364 VAL A CA 1
ATOM 2790 C C . VAL A 1 364 ? -0.584 2.496 11.783 1.00 98.56 364 VAL A C 1
ATOM 2792 O O . VAL A 1 364 ? 0.182 2.407 10.829 1.00 98.56 364 VAL A O 1
ATOM 2795 N N . ARG A 1 365 ? -0.610 1.591 12.764 1.00 98.38 365 ARG A N 1
ATOM 2796 C CA . ARG A 1 365 ? 0.222 0.380 12.807 1.00 98.38 365 ARG A CA 1
ATOM 2797 C C . ARG A 1 365 ? -0.662 -0.856 12.709 1.00 98.38 365 ARG A C 1
ATOM 2799 O O . ARG A 1 365 ? -1.574 -1.018 13.518 1.00 98.38 365 ARG A O 1
ATOM 2806 N N . ILE A 1 366 ? -0.405 -1.697 11.718 1.00 98.75 366 ILE A N 1
ATOM 2807 C CA . ILE A 1 366 ? -1.155 -2.919 11.424 1.00 98.75 366 ILE A CA 1
ATOM 2808 C C . ILE A 1 366 ? -0.170 -4.079 11.483 1.00 98.75 366 ILE A C 1
ATOM 2810 O O . ILE A 1 366 ? 0.770 -4.109 10.696 1.00 98.75 366 ILE A O 1
ATOM 2814 N N . THR A 1 367 ? -0.388 -5.033 12.381 1.00 98.25 367 THR A N 1
ATOM 2815 C CA . THR A 1 367 ? 0.559 -6.128 12.624 1.00 98.25 367 THR A CA 1
ATOM 2816 C C . THR A 1 367 ? -0.183 -7.454 12.732 1.00 98.25 367 THR A C 1
ATOM 2818 O O . THR A 1 367 ? -1.217 -7.528 13.391 1.00 98.25 367 THR A O 1
ATOM 2821 N N . GLU A 1 368 ? 0.332 -8.517 12.111 1.00 98.31 368 GLU A N 1
ATOM 2822 C CA . GLU A 1 368 ? -0.232 -9.877 12.235 1.00 98.31 368 GLU A CA 1
ATOM 2823 C C . GLU A 1 368 ? -1.706 -9.992 11.797 1.00 98.31 368 GLU A C 1
ATOM 2825 O O . GLU A 1 368 ? -2.428 -10.884 12.239 1.00 98.31 368 GLU A O 1
ATOM 2830 N N . VAL A 1 369 ? -2.170 -9.102 10.913 1.00 98.75 369 VAL A N 1
ATOM 2831 C CA . VAL A 1 369 ? -3.537 -9.159 10.385 1.00 98.75 369 VAL A CA 1
ATOM 2832 C C . VAL A 1 369 ? -3.629 -10.210 9.282 1.00 98.75 369 VAL A C 1
ATOM 2834 O O . VAL A 1 369 ? -2.740 -10.350 8.434 1.00 98.75 369 VAL A O 1
ATOM 2837 N N . ARG A 1 370 ? -4.736 -10.954 9.289 1.00 98.88 370 ARG A N 1
ATOM 2838 C CA . ARG A 1 370 ? -5.062 -11.952 8.268 1.00 98.88 370 ARG A CA 1
ATOM 2839 C C . ARG A 1 370 ? -6.258 -11.486 7.463 1.00 98.88 370 ARG A C 1
ATOM 2841 O O . ARG A 1 370 ? -7.285 -11.133 8.035 1.00 98.88 370 ARG A O 1
ATOM 2848 N N . VAL A 1 371 ? -6.133 -11.516 6.144 1.00 98.88 371 VAL A N 1
ATOM 2849 C CA . VAL A 1 371 ? -7.215 -11.162 5.230 1.00 98.88 371 VAL A CA 1
ATOM 2850 C C . VAL A 1 371 ? -7.456 -12.296 4.247 1.00 98.88 371 VAL A C 1
ATOM 2852 O O . VAL A 1 371 ? -6.503 -12.793 3.644 1.00 98.88 371 VAL A O 1
ATOM 2855 N N . SER A 1 372 ? -8.713 -12.715 4.089 1.00 98.62 372 SER A N 1
ATOM 2856 C CA . SER A 1 372 ? -9.043 -13.848 3.220 1.00 98.62 372 SER A CA 1
ATOM 2857 C C . SER A 1 372 ? -10.399 -13.743 2.521 1.00 98.62 372 SER A C 1
ATOM 2859 O O . SER A 1 372 ? -11.428 -13.591 3.177 1.00 98.62 372 SER A O 1
ATOM 2861 N N . ALA A 1 373 ? -10.407 -13.956 1.209 1.00 98.38 373 ALA A N 1
ATOM 2862 C CA . ALA A 1 373 ? -11.581 -14.233 0.384 1.00 98.38 373 ALA A CA 1
ATOM 2863 C C . ALA A 1 373 ? -11.189 -15.186 -0.769 1.00 98.38 373 ALA A C 1
ATOM 2865 O O . ALA A 1 373 ? -9.994 -15.368 -1.025 1.00 98.38 373 ALA A O 1
ATOM 2866 N N . PRO A 1 374 ? -12.152 -15.822 -1.464 1.00 97.75 374 PRO A N 1
ATOM 2867 C CA . PRO A 1 374 ? -11.863 -16.624 -2.655 1.00 97.75 374 PRO A CA 1
ATOM 2868 C C . PRO A 1 374 ? -11.083 -15.838 -3.723 1.00 97.75 374 PRO A C 1
ATOM 2870 O O . PRO A 1 374 ? -11.344 -14.664 -3.943 1.00 97.75 374 PRO A O 1
ATOM 2873 N N . GLY A 1 375 ? -10.153 -16.478 -4.439 1.00 96.06 375 GLY A N 1
ATOM 2874 C CA . GLY A 1 375 ? -9.340 -15.797 -5.465 1.00 96.06 375 GLY A CA 1
ATOM 2875 C C . GLY A 1 375 ? -10.136 -15.253 -6.663 1.00 96.06 375 GLY A C 1
ATOM 2876 O O . GLY A 1 375 ? -9.620 -14.453 -7.434 1.00 96.06 375 GLY A O 1
ATOM 2877 N N . ASP A 1 376 ? -11.394 -15.666 -6.825 1.00 95.06 376 ASP A N 1
ATOM 2878 C CA . ASP A 1 376 ? -12.321 -15.191 -7.854 1.00 95.06 376 ASP A CA 1
ATOM 2879 C C . ASP A 1 376 ? -13.365 -14.187 -7.311 1.00 95.06 376 ASP A C 1
ATOM 2881 O O . ASP A 1 376 ? -14.324 -13.848 -8.018 1.00 95.06 376 ASP A O 1
ATOM 2885 N N . SER A 1 377 ? -13.234 -13.722 -6.059 1.00 96.69 377 SER A N 1
ATOM 2886 C CA . SER A 1 377 ? -14.136 -12.719 -5.488 1.00 96.69 377 SER A CA 1
ATOM 2887 C C . SER A 1 377 ? -13.839 -11.324 -6.063 1.00 96.69 377 SER A C 1
ATOM 2889 O O . SER A 1 377 ? -12.722 -10.824 -5.947 1.00 96.69 377 SER A O 1
ATOM 2891 N N . PRO A 1 378 ? -14.815 -10.655 -6.698 1.00 94.62 378 PRO A N 1
ATOM 2892 C CA . PRO A 1 378 ? -14.565 -9.421 -7.426 1.00 94.62 378 PRO A CA 1
ATOM 2893 C C . PRO A 1 378 ? -14.354 -8.231 -6.486 1.00 94.62 378 PRO A C 1
ATOM 2895 O O . PRO A 1 378 ? -15.179 -7.984 -5.609 1.00 94.62 378 PRO A O 1
ATOM 2898 N N . ASN A 1 379 ? -13.322 -7.425 -6.756 1.00 94.31 379 ASN A N 1
ATOM 2899 C CA . ASN A 1 379 ? -13.055 -6.160 -6.057 1.00 94.31 379 ASN A CA 1
ATOM 2900 C C . ASN A 1 379 ? -12.856 -6.310 -4.548 1.00 94.31 379 ASN A C 1
ATOM 2902 O O . ASN A 1 379 ? -13.266 -5.444 -3.772 1.00 94.31 379 ASN A O 1
ATOM 2906 N N . THR A 1 380 ? -12.249 -7.427 -4.150 1.00 97.31 380 THR A N 1
ATOM 2907 C CA . THR A 1 380 ? -11.958 -7.722 -2.755 1.00 97.31 380 THR A CA 1
ATOM 2908 C C . THR A 1 380 ? -10.561 -7.311 -2.334 1.00 97.31 380 THR A C 1
ATOM 2910 O O . THR A 1 380 ? -9.751 -8.156 -1.958 1.00 97.31 380 THR A O 1
ATOM 2913 N N . ASP A 1 381 ? -10.261 -6.019 -2.391 1.00 98.31 381 ASP A N 1
ATOM 2914 C CA . ASP A 1 381 ? -8.982 -5.495 -1.921 1.00 98.31 381 ASP A CA 1
ATOM 2915 C C . ASP A 1 381 ? -8.761 -5.899 -0.450 1.00 98.31 381 ASP A C 1
ATOM 2917 O O . ASP A 1 381 ? -9.700 -5.934 0.359 1.00 98.31 381 ASP A O 1
ATOM 2921 N N . GLY A 1 382 ? -7.522 -6.235 -0.100 1.00 98.75 382 GLY A N 1
ATOM 2922 C CA . GLY A 1 382 ? -7.149 -6.630 1.249 1.00 98.75 382 GLY A CA 1
ATOM 2923 C C . GLY A 1 382 ? -7.047 -5.425 2.178 1.00 98.75 382 GLY A C 1
ATOM 2924 O O . GLY A 1 382 ? -7.966 -5.135 2.944 1.00 98.75 382 GLY A O 1
ATOM 2925 N N . ILE A 1 383 ? -5.924 -4.709 2.103 1.00 98.88 383 ILE A N 1
ATOM 2926 C CA . ILE A 1 383 ? -5.688 -3.473 2.857 1.00 98.88 383 ILE A CA 1
ATOM 2927 C C . ILE A 1 383 ? -5.639 -2.286 1.889 1.00 98.88 383 ILE A C 1
ATOM 2929 O O . ILE A 1 383 ? -4.722 -2.153 1.080 1.00 98.88 383 ILE A O 1
ATOM 2933 N N . HIS A 1 384 ? -6.617 -1.394 1.995 1.00 98.81 384 HIS A N 1
ATOM 2934 C CA . HIS A 1 384 ? -6.765 -0.207 1.162 1.00 98.81 384 HIS A CA 1
ATOM 2935 C C . HIS A 1 384 ? -6.375 1.058 1.934 1.00 98.81 384 HIS A C 1
ATOM 2937 O O . HIS A 1 384 ? -7.014 1.404 2.925 1.00 98.81 384 HIS A O 1
ATOM 2943 N N . ILE A 1 385 ? -5.348 1.775 1.476 1.00 98.88 385 ILE A N 1
ATOM 2944 C CA . ILE A 1 385 ? -4.817 2.975 2.131 1.00 98.88 385 ILE A CA 1
ATOM 2945 C C . ILE A 1 385 ? -5.070 4.194 1.246 1.00 98.88 385 ILE A C 1
ATOM 2947 O O . ILE A 1 385 ? -4.584 4.263 0.117 1.00 98.88 385 ILE A O 1
ATOM 2951 N N . THR A 1 386 ? -5.804 5.175 1.772 1.00 98.50 386 THR A N 1
ATOM 2952 C CA . THR A 1 386 ? -6.181 6.395 1.049 1.00 98.50 386 THR A CA 1
ATOM 2953 C C . THR A 1 386 ? -6.082 7.627 1.936 1.00 98.50 386 THR A C 1
ATOM 2955 O O . THR A 1 386 ? -6.452 7.592 3.112 1.00 98.50 386 THR A O 1
ATOM 2958 N N . GLN A 1 387 ? -5.598 8.741 1.386 1.00 97.88 387 GLN A N 1
ATOM 2959 C CA . GLN A 1 387 ? -5.511 10.033 2.075 1.00 97.88 387 GLN A CA 1
ATOM 2960 C C . GLN A 1 387 ? -4.833 9.961 3.457 1.00 97.88 387 GLN A C 1
ATOM 2962 O O . GLN A 1 387 ? -5.238 10.677 4.368 1.00 97.88 387 GLN A O 1
ATOM 2967 N N . SER A 1 388 ? -3.873 9.052 3.648 1.00 98.38 388 SER A N 1
ATOM 2968 C CA . SER A 1 388 ? -3.337 8.721 4.975 1.00 98.38 388 SER A CA 1
ATOM 2969 C C . SER A 1 388 ? -1.819 8.847 5.042 1.00 98.38 388 SER A C 1
ATOM 2971 O O . SER A 1 388 ? -1.118 8.625 4.051 1.00 98.38 388 SER A O 1
ATOM 2973 N N . THR A 1 389 ? -1.300 9.186 6.220 1.00 93.12 389 THR A N 1
ATOM 2974 C CA . THR A 1 389 ? 0.135 9.376 6.453 1.00 93.12 389 THR A CA 1
ATOM 2975 C C . THR A 1 389 ? 0.679 8.457 7.539 1.00 93.12 389 THR A C 1
ATOM 2977 O O . THR A 1 389 ? -0.018 8.126 8.497 1.00 93.12 389 THR A O 1
ATOM 2980 N N . ASN A 1 390 ? 1.943 8.047 7.410 1.00 94.69 390 ASN A N 1
ATOM 2981 C CA . ASN A 1 390 ? 2.646 7.244 8.419 1.00 94.69 390 ASN A CA 1
ATOM 2982 C C . ASN A 1 390 ? 1.913 5.928 8.751 1.00 94.69 390 ASN A C 1
ATOM 2984 O O . ASN A 1 390 ? 1.608 5.639 9.910 1.00 94.69 390 ASN A O 1
ATOM 2988 N N . VAL A 1 391 ? 1.599 5.135 7.725 1.00 98.56 391 VAL A N 1
ATOM 2989 C CA . VAL A 1 391 ? 0.954 3.823 7.892 1.00 98.56 391 VAL A CA 1
ATOM 2990 C C . VAL A 1 391 ? 2.006 2.729 7.791 1.00 98.56 391 VAL A C 1
ATOM 2992 O O . VAL A 1 391 ? 2.765 2.690 6.825 1.00 98.56 391 VAL A O 1
ATOM 2995 N N . VAL A 1 392 ? 2.038 1.826 8.768 1.00 98.44 392 VAL A N 1
ATOM 2996 C CA . VAL A 1 392 ? 2.946 0.676 8.787 1.00 98.44 392 VAL A CA 1
ATOM 2997 C C . VAL A 1 392 ? 2.132 -0.612 8.791 1.00 98.44 392 VAL A C 1
ATOM 2999 O O . VAL A 1 392 ? 1.251 -0.773 9.634 1.00 98.44 392 VAL A O 1
ATOM 3002 N N . VAL A 1 393 ? 2.434 -1.523 7.867 1.00 98.75 393 VAL A N 1
ATOM 3003 C CA . VAL A 1 393 ? 1.817 -2.853 7.765 1.00 98.75 393 VAL A CA 1
ATOM 3004 C C . VAL A 1 393 ? 2.896 -3.917 7.915 1.00 98.75 393 VAL A C 1
ATOM 3006 O O . VAL A 1 393 ? 3.837 -3.959 7.129 1.00 98.75 393 VAL A O 1
ATOM 3009 N N . GLN A 1 394 ? 2.776 -4.782 8.914 1.00 98.12 394 GLN A N 1
ATOM 3010 C CA . GLN A 1 394 ? 3.793 -5.769 9.256 1.00 98.12 394 GLN A CA 1
ATOM 3011 C C . GLN A 1 394 ? 3.214 -7.175 9.405 1.00 98.12 394 GLN A C 1
ATOM 3013 O O . GLN A 1 394 ? 2.103 -7.359 9.909 1.00 98.12 394 GLN A O 1
ATOM 3018 N N . ASN A 1 395 ? 3.990 -8.178 8.991 1.00 98.12 395 ASN A N 1
ATOM 3019 C CA . ASN A 1 395 ? 3.764 -9.598 9.286 1.00 98.12 395 ASN A CA 1
ATOM 3020 C C . ASN A 1 395 ? 2.341 -10.078 8.954 1.00 98.12 395 ASN A C 1
ATOM 3022 O O . ASN A 1 395 ? 1.733 -10.832 9.710 1.00 98.12 395 ASN A O 1
ATOM 3026 N N . SER A 1 396 ? 1.775 -9.584 7.853 1.00 98.69 396 SER A N 1
ATOM 3027 C CA . SER A 1 396 ? 0.369 -9.792 7.500 1.00 98.69 396 SER A CA 1
ATOM 3028 C C . SER A 1 396 ? 0.229 -10.766 6.330 1.00 98.69 396 SER A C 1
ATOM 3030 O O . SER A 1 396 ? 1.059 -10.784 5.416 1.00 98.69 396 SER A O 1
ATOM 3032 N N . LYS A 1 397 ? -0.834 -11.578 6.358 1.00 98.88 397 LYS A N 1
ATOM 3033 C CA . LYS A 1 397 ? -1.148 -12.561 5.310 1.00 98.88 397 LYS A CA 1
ATOM 3034 C C . LYS A 1 397 ? -2.452 -12.195 4.620 1.00 98.88 397 LYS A C 1
ATOM 3036 O O . LYS A 1 397 ? -3.474 -12.057 5.287 1.00 98.88 397 LYS A O 1
ATOM 3041 N N . ILE A 1 398 ? -2.415 -12.066 3.299 1.00 98.88 398 ILE A N 1
ATOM 3042 C CA . ILE A 1 398 ? -3.522 -11.546 2.500 1.00 98.88 398 ILE A CA 1
ATOM 3043 C C . ILE A 1 398 ? -3.745 -12.450 1.287 1.00 98.88 398 ILE A C 1
ATOM 3045 O O . ILE A 1 398 ? -2.839 -12.662 0.485 1.00 98.88 398 ILE A O 1
ATOM 3049 N N . SER A 1 399 ? -4.959 -12.970 1.151 1.00 98.38 399 SER A N 1
ATOM 3050 C CA . SER A 1 399 ? -5.373 -13.821 0.033 1.00 98.38 399 SER A CA 1
ATOM 3051 C C . SER A 1 399 ? -6.763 -13.388 -0.416 1.00 98.38 399 SER A C 1
ATOM 3053 O O . SER A 1 399 ? -7.719 -13.555 0.333 1.00 98.38 399 SER A O 1
ATOM 3055 N N . THR A 1 400 ? -6.902 -12.794 -1.595 1.00 97.62 400 THR A N 1
ATOM 3056 C CA . THR A 1 400 ? -8.185 -12.239 -2.059 1.00 97.62 400 THR A CA 1
ATOM 3057 C C . THR A 1 400 ? -8.319 -12.359 -3.579 1.00 97.62 400 THR A C 1
ATOM 3059 O O . THR A 1 400 ? -7.436 -12.897 -4.240 1.00 97.62 400 THR A O 1
ATOM 3062 N N . GLY A 1 401 ? -9.423 -11.876 -4.154 1.00 97.06 401 GLY A N 1
ATOM 3063 C CA . GLY A 1 401 ? -9.588 -11.749 -5.606 1.00 97.06 401 GLY A CA 1
ATOM 3064 C C . GLY A 1 401 ? -9.233 -10.375 -6.193 1.00 97.06 401 GLY A C 1
ATOM 3065 O O . GLY A 1 401 ? -9.573 -10.107 -7.341 1.00 97.06 401 GLY A O 1
ATOM 3066 N N . ASP A 1 402 ? -8.587 -9.483 -5.431 1.00 97.31 402 ASP A N 1
ATOM 3067 C CA . ASP A 1 402 ? -8.094 -8.189 -5.940 1.00 97.31 402 ASP A CA 1
ATOM 3068 C C . ASP A 1 402 ? -6.767 -7.805 -5.245 1.00 97.31 402 ASP A C 1
ATOM 3070 O O . ASP A 1 402 ? -6.032 -8.686 -4.800 1.00 97.31 402 ASP A O 1
ATOM 3074 N N . ASP A 1 403 ? -6.396 -6.524 -5.193 1.00 98.50 403 ASP A N 1
ATOM 3075 C CA . ASP A 1 403 ? -5.129 -6.057 -4.615 1.00 98.50 403 ASP A CA 1
ATOM 3076 C C . ASP A 1 403 ? -4.957 -6.542 -3.162 1.00 98.50 403 ASP A C 1
ATOM 3078 O O . ASP A 1 403 ? -5.830 -6.343 -2.320 1.00 98.50 403 ASP A O 1
ATOM 3082 N N . CYS A 1 404 ? -3.806 -7.133 -2.826 1.00 98.69 404 CYS A N 1
ATOM 3083 C CA . CYS A 1 404 ? -3.497 -7.477 -1.438 1.00 98.69 404 CYS A CA 1
ATOM 3084 C C . CYS A 1 404 ? -3.362 -6.205 -0.596 1.00 98.69 404 CYS A C 1
ATOM 3086 O O . CYS A 1 404 ? -3.963 -6.079 0.470 1.00 98.69 404 CYS A O 1
ATOM 3088 N N . ILE A 1 405 ? -2.582 -5.246 -1.099 1.00 98.88 405 ILE A N 1
ATOM 3089 C CA . ILE A 1 405 ? -2.473 -3.904 -0.532 1.00 98.88 405 ILE A CA 1
ATOM 3090 C C . ILE A 1 405 ? -2.565 -2.904 -1.678 1.00 98.88 405 ILE A C 1
ATOM 3092 O O . ILE A 1 405 ? -1.819 -3.006 -2.652 1.00 98.88 405 ILE A O 1
ATOM 3096 N N . SER A 1 406 ? -3.455 -1.926 -1.547 1.00 98.62 406 SER A N 1
ATOM 3097 C CA . SER A 1 406 ? -3.624 -0.840 -2.513 1.00 98.62 406 SER A CA 1
ATOM 3098 C C . SER A 1 406 ? -3.367 0.511 -1.844 1.00 98.62 406 SER A C 1
ATOM 3100 O O . SER A 1 406 ? -4.015 0.837 -0.847 1.00 98.62 406 SER A O 1
ATOM 3102 N N . ILE A 1 407 ? -2.457 1.310 -2.398 1.00 98.88 407 ILE A N 1
ATOM 3103 C CA . ILE A 1 407 ? -2.088 2.643 -1.905 1.00 98.88 407 ILE A CA 1
ATOM 3104 C C . ILE A 1 407 ? -2.558 3.674 -2.924 1.00 98.88 407 ILE A C 1
ATOM 3106 O O . ILE A 1 407 ? -2.067 3.711 -4.051 1.00 98.88 407 ILE A O 1
ATOM 3110 N N . VAL A 1 408 ? -3.507 4.522 -2.544 1.00 97.56 408 VAL A N 1
ATOM 3111 C CA . VAL A 1 408 ? -4.127 5.488 -3.460 1.00 97.56 408 VAL A CA 1
ATOM 3112 C C . VAL A 1 408 ? -3.893 6.934 -3.012 1.00 97.56 408 VAL A C 1
ATOM 3114 O O . VAL A 1 408 ? -3.088 7.208 -2.123 1.00 97.56 408 VAL A O 1
ATOM 3117 N N . ASN A 1 409 ? -4.556 7.871 -3.692 1.00 95.88 409 ASN A N 1
ATOM 3118 C CA . ASN A 1 409 ? -4.282 9.305 -3.649 1.00 95.88 409 ASN A CA 1
ATOM 3119 C C . ASN A 1 409 ? -4.120 9.901 -2.237 1.00 95.88 409 ASN A C 1
ATOM 3121 O O . ASN A 1 409 ? -4.819 9.523 -1.298 1.00 95.88 409 ASN A O 1
ATOM 3125 N N . ALA A 1 410 ? -3.251 10.908 -2.148 1.00 94.38 410 ALA A N 1
ATOM 3126 C CA . ALA A 1 410 ? -2.910 11.679 -0.959 1.00 94.38 410 ALA A CA 1
ATOM 3127 C C . ALA A 1 410 ? -2.357 10.823 0.193 1.00 94.38 410 ALA A C 1
ATOM 3129 O O . ALA A 1 410 ? -2.558 11.155 1.359 1.00 94.38 410 ALA A O 1
ATOM 3130 N N . SER A 1 411 ? -1.650 9.738 -0.137 1.00 97.06 411 SER A N 1
ATOM 3131 C CA . SER A 1 411 ? -1.013 8.863 0.852 1.00 97.06 411 SER A CA 1
ATOM 3132 C C . SER A 1 411 ? 0.500 9.063 0.878 1.00 97.06 411 SER A C 1
ATOM 3134 O O . SER A 1 411 ? 1.133 9.158 -0.176 1.00 97.06 411 SER A O 1
ATOM 3136 N N . SER A 1 412 ? 1.104 9.120 2.069 1.00 94.69 412 SER A N 1
ATOM 3137 C CA . SER A 1 412 ? 2.566 9.216 2.177 1.00 94.69 412 SER A CA 1
ATOM 3138 C C . SER A 1 412 ? 3.157 8.597 3.438 1.00 94.69 412 SER A C 1
ATOM 3140 O O . SER A 1 412 ? 2.495 8.508 4.465 1.00 94.69 412 SER A O 1
ATOM 3142 N N . GLY A 1 413 ? 4.418 8.169 3.375 1.00 91.69 413 GLY A N 1
ATOM 3143 C CA . GLY A 1 413 ? 5.075 7.513 4.511 1.00 91.69 413 GLY A CA 1
ATOM 3144 C C . GLY A 1 413 ? 4.448 6.151 4.806 1.00 91.69 413 GLY A C 1
ATOM 3145 O O . GLY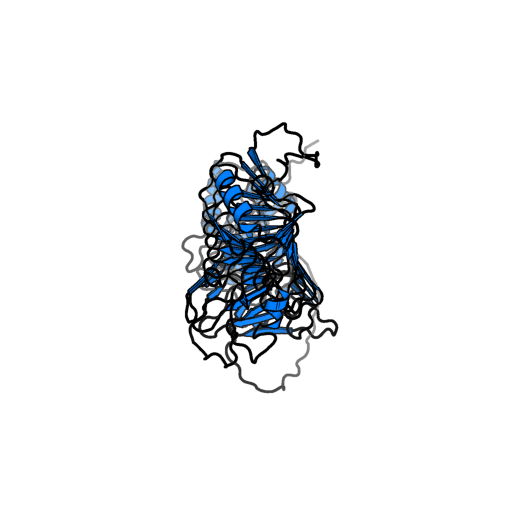 A 1 413 ? 4.031 5.886 5.931 1.00 91.69 413 GLY A O 1
ATOM 3146 N N . ILE A 1 414 ? 4.316 5.316 3.775 1.00 98.19 414 ILE A N 1
ATOM 3147 C CA . ILE A 1 414 ? 3.730 3.979 3.883 1.00 98.19 414 ILE A CA 1
ATOM 3148 C C . ILE A 1 414 ? 4.861 2.961 3.948 1.00 98.19 414 ILE A C 1
ATOM 3150 O O . ILE A 1 414 ? 5.684 2.900 3.039 1.00 98.19 414 ILE A O 1
ATOM 3154 N N . LYS A 1 415 ? 4.908 2.166 5.013 1.00 97.50 415 LYS A N 1
ATOM 3155 C CA . LYS A 1 415 ? 5.945 1.155 5.241 1.00 97.50 415 LYS A CA 1
ATOM 3156 C C . LYS A 1 415 ? 5.301 -0.222 5.345 1.00 97.50 415 LYS A C 1
ATOM 3158 O O . LYS A 1 415 ? 4.312 -0.394 6.051 1.00 97.50 415 LYS A O 1
ATOM 3163 N N . MET A 1 416 ? 5.844 -1.205 4.649 1.00 98.50 416 MET A N 1
ATOM 3164 C CA . MET A 1 416 ? 5.330 -2.571 4.626 1.00 98.50 416 MET A CA 1
ATOM 3165 C C . MET A 1 416 ? 6.485 -3.542 4.867 1.00 98.50 416 MET A C 1
ATOM 3167 O O . MET A 1 416 ? 7.499 -3.424 4.184 1.00 98.50 416 MET A O 1
ATOM 3171 N N . LYS A 1 417 ? 6.343 -4.485 5.812 1.00 97.62 417 LYS A N 1
ATOM 3172 C CA . LYS A 1 417 ? 7.361 -5.521 6.072 1.00 97.62 417 LYS A CA 1
ATOM 3173 C C . LYS A 1 417 ? 6.788 -6.898 6.358 1.00 97.62 417 LYS A C 1
ATOM 3175 O O . LYS A 1 417 ? 5.824 -7.019 7.104 1.00 97.62 417 LYS A O 1
ATOM 3180 N N . GLY A 1 418 ? 7.382 -7.947 5.800 1.00 97.69 418 GLY A N 1
ATOM 3181 C CA . GLY A 1 418 ? 6.949 -9.325 6.054 1.00 97.69 418 GLY A CA 1
ATOM 3182 C C . GLY A 1 418 ? 5.538 -9.604 5.530 1.00 97.69 418 GLY A C 1
ATOM 3183 O O . GLY A 1 418 ? 4.680 -10.089 6.266 1.00 97.69 418 GLY A O 1
ATOM 3184 N N . ILE A 1 419 ? 5.269 -9.256 4.270 1.00 98.81 419 ILE A N 1
ATOM 3185 C CA . ILE A 1 419 ? 3.943 -9.433 3.656 1.00 98.81 419 ILE A CA 1
ATOM 3186 C C . ILE A 1 419 ? 3.873 -10.764 2.907 1.00 98.81 419 ILE A C 1
ATOM 3188 O O . ILE A 1 419 ? 4.688 -11.024 2.027 1.00 98.81 419 ILE A O 1
ATOM 3192 N N . SER A 1 420 ? 2.867 -11.587 3.204 1.00 98.81 420 SER A N 1
ATOM 3193 C CA . SER A 1 420 ? 2.507 -12.749 2.384 1.00 98.81 420 SER A CA 1
ATOM 3194 C C . SER A 1 420 ? 1.232 -12.439 1.609 1.00 98.81 420 SER A C 1
ATOM 3196 O O . SER A 1 420 ? 0.198 -12.156 2.213 1.00 98.81 420 SER A O 1
ATOM 3198 N N . CYS A 1 421 ? 1.307 -12.468 0.283 1.00 98.75 421 CYS A N 1
ATOM 3199 C CA . CYS A 1 421 ? 0.218 -12.079 -0.607 1.00 98.75 421 CYS A CA 1
ATOM 3200 C C . CYS A 1 421 ? -0.025 -13.172 -1.650 1.00 98.75 421 CYS A C 1
ATOM 3202 O O . CYS A 1 421 ? 0.910 -13.593 -2.327 1.00 98.75 421 CYS A O 1
ATOM 3204 N N . GLY A 1 422 ? -1.260 -13.648 -1.782 1.00 95.94 422 GLY A N 1
ATOM 3205 C CA . GLY A 1 422 ? -1.574 -14.660 -2.787 1.00 95.94 422 GLY A CA 1
ATOM 3206 C C . GLY A 1 422 ? -2.677 -15.636 -2.393 1.00 95.94 422 GLY A C 1
ATOM 3207 O O . GLY A 1 422 ? -2.649 -16.134 -1.260 1.00 95.94 422 GLY A O 1
ATOM 3208 N N . PRO A 1 423 ? -3.626 -15.946 -3.298 1.00 97.31 423 PRO A N 1
ATOM 3209 C CA . PRO A 1 423 ? -3.859 -15.300 -4.604 1.00 97.31 423 PRO A CA 1
ATOM 3210 C C . PRO A 1 423 ? -4.315 -13.828 -4.471 1.00 97.31 423 PRO A C 1
ATOM 3212 O O . PRO A 1 423 ? -4.562 -13.357 -3.357 1.00 97.31 423 PRO A O 1
ATOM 3215 N N . GLY A 1 424 ? -4.379 -13.094 -5.592 1.00 97.12 424 GLY A N 1
ATOM 3216 C CA . GLY A 1 424 ? -4.825 -11.689 -5.659 1.00 97.12 424 GLY A CA 1
ATOM 3217 C C . GLY A 1 424 ? -4.154 -10.881 -6.778 1.00 97.12 424 GLY A C 1
ATOM 3218 O O . GLY A 1 424 ? -3.502 -11.439 -7.657 1.00 97.12 424 GLY A O 1
ATOM 3219 N N . HIS A 1 425 ? -4.264 -9.551 -6.748 1.00 98.00 425 HIS A N 1
ATOM 3220 C CA . HIS A 1 425 ? -3.660 -8.644 -7.738 1.00 98.00 425 HIS A CA 1
ATOM 3221 C C . HIS A 1 425 ? -2.303 -8.050 -7.324 1.00 98.00 425 HIS A C 1
ATOM 3223 O O . HIS A 1 425 ? -1.786 -7.189 -8.040 1.00 98.00 425 HIS A O 1
ATOM 3229 N N . GLY A 1 426 ? -1.714 -8.512 -6.217 1.00 98.44 426 GLY A N 1
ATOM 3230 C CA . GLY A 1 426 ? -0.403 -8.060 -5.743 1.00 98.44 426 GLY A CA 1
ATOM 3231 C C . GLY A 1 426 ? -0.451 -6.799 -4.881 1.00 98.44 426 GLY A C 1
ATOM 3232 O O . GLY A 1 426 ? -1.463 -6.493 -4.249 1.00 98.44 426 GLY A O 1
ATOM 3233 N N . ILE A 1 427 ? 0.667 -6.075 -4.838 1.00 98.81 427 ILE A N 1
ATOM 3234 C CA . ILE A 1 427 ? 0.815 -4.805 -4.116 1.00 98.81 427 ILE A CA 1
ATOM 3235 C C . ILE A 1 427 ? 0.760 -3.666 -5.132 1.00 98.81 427 ILE A C 1
ATOM 3237 O O . ILE A 1 427 ? 1.632 -3.554 -5.994 1.00 98.81 427 ILE A O 1
ATOM 3241 N N . SER A 1 428 ? -0.260 -2.814 -5.036 1.00 98.56 428 SER A N 1
ATOM 3242 C CA . SER A 1 428 ? -0.553 -1.794 -6.044 1.00 98.56 428 SER A CA 1
ATOM 3243 C C . SER A 1 428 ? -0.492 -0.375 -5.484 1.00 98.56 428 SER A C 1
ATOM 3245 O O . SER A 1 428 ? -1.138 -0.050 -4.493 1.00 98.56 428 SER A O 1
ATOM 3247 N N . ILE A 1 429 ? 0.193 0.521 -6.188 1.00 98.88 429 ILE A N 1
ATOM 3248 C CA . ILE A 1 429 ? 0.015 1.969 -6.072 1.00 98.88 429 ILE A CA 1
ATOM 3249 C C . ILE A 1 429 ? -0.970 2.407 -7.160 1.00 98.88 429 ILE A C 1
ATOM 3251 O O . ILE A 1 429 ? -0.715 2.250 -8.354 1.00 98.88 429 ILE A O 1
ATOM 3255 N N . GLY A 1 430 ? -2.103 2.966 -6.743 1.00 96.38 430 GLY A N 1
ATOM 3256 C CA . GLY A 1 430 ? -3.180 3.439 -7.603 1.00 96.38 430 GLY A CA 1
ATOM 3257 C C . GLY A 1 430 ? -4.430 2.549 -7.616 1.00 96.38 430 GLY A C 1
ATOM 3258 O O . GLY A 1 430 ? -4.568 1.626 -6.828 1.00 96.38 430 GLY A O 1
ATOM 3259 N N . SER A 1 431 ? -5.397 2.801 -8.498 1.00 96.69 431 SER A N 1
ATOM 3260 C CA . SER A 1 431 ? -5.278 3.717 -9.638 1.00 96.69 431 SER A CA 1
ATOM 3261 C C . SER A 1 431 ? -5.282 5.193 -9.246 1.00 96.69 431 SER A C 1
ATOM 3263 O O . SER A 1 431 ? -6.066 5.600 -8.391 1.00 96.69 431 SER A O 1
ATOM 3265 N N . LEU A 1 432 ? -4.434 5.994 -9.889 1.00 97.44 432 LEU A N 1
ATOM 3266 C CA . LEU A 1 432 ? -4.332 7.439 -9.661 1.00 97.44 432 LEU A CA 1
ATOM 3267 C C . LEU A 1 432 ? -4.733 8.231 -10.903 1.00 97.44 432 LEU A C 1
ATOM 3269 O O . LEU A 1 432 ? -4.536 7.765 -12.018 1.00 97.44 432 LEU A O 1
ATOM 3273 N N . GLY A 1 433 ? -5.250 9.444 -10.708 1.00 94.81 433 GLY A N 1
ATOM 3274 C CA . GLY A 1 433 ? -5.494 10.383 -11.807 1.00 94.81 433 GLY A CA 1
ATOM 3275 C C . GLY A 1 433 ? -6.784 10.163 -12.597 1.00 94.81 433 GLY A C 1
ATOM 3276 O O . GLY A 1 433 ? -6.937 10.742 -13.670 1.00 94.81 433 GLY A O 1
ATOM 3277 N N . LYS A 1 434 ? -7.702 9.330 -12.089 1.00 93.00 434 LYS A N 1
ATOM 3278 C CA . LYS A 1 434 ? -9.005 9.093 -12.721 1.00 93.00 434 LYS A CA 1
ATOM 3279 C C . LYS A 1 434 ? -9.767 10.411 -12.891 1.00 93.00 434 LYS A C 1
ATOM 3281 O O . LYS A 1 434 ? -9.701 11.266 -12.015 1.00 93.00 434 LYS A O 1
ATOM 3286 N N . ASP A 1 435 ? -10.506 10.558 -13.989 1.00 91.75 435 ASP A N 1
ATOM 3287 C CA . ASP A 1 435 ? -11.341 11.738 -14.266 1.00 91.75 435 ASP A CA 1
ATOM 3288 C C . ASP A 1 435 ? -10.536 13.053 -14.209 1.00 91.75 435 ASP A C 1
ATOM 3290 O O . ASP A 1 435 ? -10.989 14.072 -13.688 1.00 91.75 435 ASP A O 1
ATOM 3294 N N . ASN A 1 436 ? -9.300 13.008 -14.720 1.00 92.88 436 ASN A N 1
ATOM 3295 C CA . ASN A 1 436 ? -8.334 14.110 -14.742 1.00 92.88 436 ASN A CA 1
ATOM 3296 C C . ASN A 1 436 ? -7.981 14.653 -13.344 1.00 92.88 436 ASN A C 1
ATOM 3298 O O . ASN A 1 436 ? -7.545 15.797 -13.193 1.00 92.88 436 ASN A O 1
ATOM 3302 N N . SER A 1 437 ? -8.149 13.834 -12.301 1.00 93.56 437 SER A N 1
ATOM 3303 C CA . SER A 1 437 ? -7.819 14.216 -10.932 1.00 93.56 437 SER A CA 1
ATOM 3304 C C . SER A 1 437 ? -6.306 14.307 -10.704 1.00 93.56 437 SER A C 1
ATOM 3306 O O . SER A 1 437 ? -5.489 13.731 -11.427 1.00 93.56 437 SER A O 1
ATOM 3308 N N . THR A 1 438 ? -5.911 14.970 -9.619 1.00 92.81 438 THR A N 1
ATOM 3309 C CA . THR A 1 438 ? -4.527 14.926 -9.133 1.00 92.81 438 THR A CA 1
ATOM 3310 C C . THR A 1 438 ? -4.316 13.691 -8.256 1.00 92.81 438 THR A C 1
ATOM 3312 O O . THR A 1 438 ? -5.079 13.458 -7.319 1.00 92.81 438 THR A O 1
ATOM 3315 N N . GLY A 1 439 ? -3.295 12.894 -8.573 1.00 94.06 439 GLY A N 1
ATOM 3316 C CA . GLY A 1 439 ? -2.814 11.749 -7.807 1.00 94.06 439 GLY A CA 1
ATOM 3317 C C . GLY A 1 439 ? -1.465 12.045 -7.155 1.00 94.06 439 GLY A C 1
ATOM 3318 O O . GLY A 1 439 ? -0.514 12.377 -7.855 1.00 94.06 439 GLY A O 1
ATOM 3319 N N . ILE A 1 440 ? -1.372 11.930 -5.831 1.00 91.00 440 ILE A N 1
ATOM 3320 C CA . ILE A 1 440 ? -0.136 12.144 -5.069 1.00 91.00 440 ILE A CA 1
ATOM 3321 C C . ILE A 1 440 ? 0.113 10.944 -4.156 1.00 91.00 440 ILE A C 1
ATOM 3323 O O . ILE A 1 440 ? -0.683 10.687 -3.253 1.00 91.00 440 ILE A O 1
ATOM 3327 N N . VAL A 1 441 ? 1.218 10.233 -4.379 1.00 97.56 441 VAL A N 1
ATOM 3328 C CA . VAL A 1 441 ? 1.725 9.177 -3.489 1.00 97.56 441 VAL A CA 1
ATOM 3329 C C . VAL A 1 441 ? 3.237 9.332 -3.347 1.00 97.56 441 VAL A C 1
ATOM 3331 O O . VAL A 1 441 ? 3.936 9.538 -4.339 1.00 97.56 441 VAL A O 1
ATOM 3334 N N . THR A 1 442 ? 3.770 9.260 -2.125 1.00 93.88 442 THR A N 1
ATOM 3335 C CA . THR A 1 442 ? 5.226 9.349 -1.925 1.00 93.88 442 THR A CA 1
ATOM 3336 C C . THR A 1 442 ? 5.724 8.678 -0.651 1.00 93.88 442 THR A C 1
ATOM 3338 O O . THR A 1 442 ? 4.954 8.515 0.292 1.00 93.88 442 THR A O 1
ATOM 3341 N N . LYS A 1 443 ? 7.013 8.322 -0.593 1.00 90.56 443 LYS A N 1
ATOM 3342 C CA . LYS A 1 443 ? 7.648 7.661 0.559 1.00 90.56 443 LYS A CA 1
ATOM 3343 C C . LYS A 1 443 ? 6.967 6.330 0.875 1.00 90.56 443 LYS A C 1
ATOM 3345 O O . LYS A 1 443 ? 6.377 6.161 1.941 1.00 90.56 443 LYS A O 1
ATOM 3350 N N . VAL A 1 444 ? 6.987 5.426 -0.101 1.00 98.12 444 VAL A N 1
ATOM 3351 C CA . VAL A 1 444 ? 6.441 4.069 0.028 1.00 98.12 444 VAL A CA 1
ATOM 3352 C C . VAL A 1 444 ? 7.595 3.080 0.063 1.00 98.12 444 VAL A C 1
ATOM 3354 O O . VAL A 1 444 ? 8.401 3.056 -0.861 1.00 98.12 444 VAL A O 1
ATOM 3357 N N . VAL A 1 445 ? 7.659 2.258 1.105 1.00 97.06 445 VAL A N 1
ATOM 3358 C CA . VAL A 1 445 ? 8.666 1.206 1.252 1.00 97.06 445 VAL A CA 1
ATOM 3359 C C . VAL A 1 445 ? 7.967 -0.124 1.472 1.00 97.06 445 VAL A C 1
ATOM 3361 O O . VAL A 1 445 ? 7.138 -0.250 2.373 1.00 97.06 445 VAL A O 1
ATOM 3364 N N . LEU A 1 446 ? 8.308 -1.112 0.655 1.00 98.44 446 LEU A N 1
ATOM 3365 C CA . LEU A 1 446 ? 8.031 -2.522 0.899 1.00 98.44 446 LEU A CA 1
ATOM 3366 C C . LEU A 1 446 ? 9.368 -3.222 1.093 1.00 98.44 446 LEU A C 1
ATOM 3368 O O . LEU A 1 446 ? 10.135 -3.273 0.142 1.00 98.44 446 LEU A O 1
ATOM 3372 N N . ASP A 1 447 ? 9.608 -3.780 2.271 1.00 96.12 447 ASP A N 1
ATOM 3373 C CA . ASP A 1 447 ? 10.765 -4.625 2.563 1.00 96.12 447 ASP A CA 1
ATOM 3374 C C . ASP A 1 447 ? 10.282 -6.024 2.933 1.00 96.12 447 ASP A C 1
ATOM 3376 O O . ASP A 1 447 ? 9.487 -6.184 3.846 1.00 96.12 447 ASP A O 1
ATOM 3380 N N . THR A 1 448 ? 10.774 -7.064 2.272 1.00 98.06 448 THR A N 1
ATOM 3381 C CA . THR A 1 448 ? 10.454 -8.456 2.609 1.00 98.06 448 THR A CA 1
ATOM 3382 C C . THR A 1 448 ? 8.994 -8.795 2.307 1.00 98.06 448 THR A C 1
ATOM 3384 O O . THR A 1 448 ? 8.086 -8.628 3.127 1.00 98.06 448 THR A O 1
ATOM 3387 N N . ALA A 1 449 ? 8.758 -9.340 1.117 1.00 98.81 449 ALA A N 1
ATOM 3388 C CA . ALA A 1 449 ? 7.446 -9.840 0.726 1.00 98.81 449 ALA A CA 1
ATOM 3389 C C . ALA A 1 449 ? 7.541 -11.162 -0.033 1.00 98.81 449 ALA A C 1
ATOM 3391 O O . ALA A 1 449 ? 8.480 -11.393 -0.793 1.00 98.81 449 ALA A O 1
ATOM 3392 N N . PHE A 1 450 ? 6.541 -12.017 0.154 1.00 98.88 450 PHE A N 1
ATOM 3393 C CA . PHE A 1 450 ? 6.354 -13.240 -0.612 1.00 98.88 450 PHE A CA 1
ATOM 3394 C C . PHE A 1 450 ? 5.012 -13.187 -1.336 1.00 98.88 450 PHE A C 1
ATOM 3396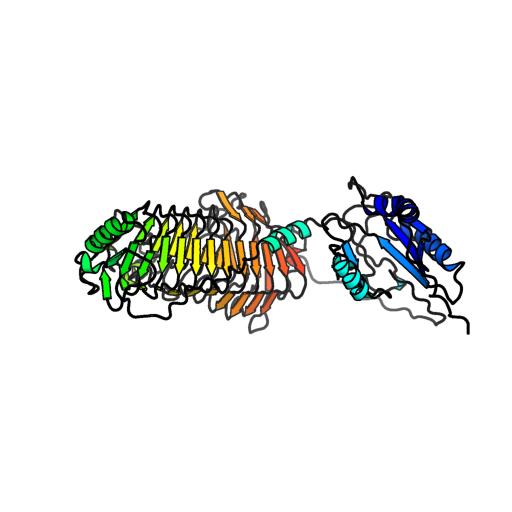 O O . PHE A 1 450 ? 3.958 -13.151 -0.694 1.00 98.88 450 PHE A O 1
ATOM 3403 N N . LEU A 1 451 ? 5.067 -13.152 -2.666 1.00 98.88 451 LEU A N 1
ATOM 3404 C CA . LEU A 1 451 ? 3.898 -13.109 -3.534 1.00 98.88 451 LEU A CA 1
ATOM 3405 C C . LEU A 1 451 ? 3.778 -14.431 -4.283 1.00 98.88 451 LEU A C 1
ATOM 3407 O O . LEU A 1 451 ? 4.748 -14.879 -4.891 1.00 98.88 451 LEU A O 1
ATOM 3411 N N . ARG A 1 452 ? 2.597 -15.047 -4.250 1.00 98.44 452 ARG A N 1
ATOM 3412 C CA . ARG A 1 452 ? 2.354 -16.320 -4.929 1.00 98.44 452 ARG A CA 1
ATOM 3413 C C . ARG A 1 452 ? 1.014 -16.343 -5.647 1.00 98.44 452 ARG A C 1
ATOM 3415 O O . ARG A 1 452 ? 0.011 -15.954 -5.059 1.00 98.44 452 ARG A O 1
ATOM 3422 N N . GLU A 1 453 ? 0.993 -16.857 -6.876 1.00 97.69 453 GLU A N 1
ATOM 3423 C CA . GLU A 1 453 ? -0.238 -17.048 -7.664 1.00 97.69 453 GLU A CA 1
ATOM 3424 C C . GLU A 1 453 ? -1.074 -15.751 -7.767 1.00 97.69 453 GLU A C 1
ATOM 3426 O O . GLU A 1 453 ? -2.306 -15.759 -7.706 1.00 97.69 453 GLU A O 1
ATOM 3431 N N . THR A 1 454 ? -0.396 -14.603 -7.878 1.00 98.56 454 THR A N 1
ATOM 3432 C CA . THR A 1 454 ? -1.025 -13.290 -8.061 1.00 98.56 454 THR A CA 1
ATOM 3433 C C . THR A 1 454 ? -0.963 -12.848 -9.520 1.00 98.56 454 THR A C 1
ATOM 3435 O O . THR A 1 454 ? -0.024 -13.167 -10.249 1.00 98.56 454 THR A O 1
ATOM 3438 N N . THR A 1 455 ? -1.929 -12.039 -9.962 1.00 97.94 455 THR A N 1
ATOM 3439 C CA . THR A 1 455 ? -1.921 -11.488 -11.331 1.00 97.94 455 THR A CA 1
ATOM 3440 C C . THR A 1 455 ? -0.839 -10.419 -11.517 1.00 97.94 455 THR A C 1
ATOM 3442 O O . THR A 1 455 ? -0.414 -10.136 -12.632 1.00 97.94 455 THR A O 1
ATOM 3445 N N . ASN A 1 456 ? -0.398 -9.770 -10.436 1.00 98.44 456 ASN A N 1
ATOM 3446 C CA . ASN A 1 456 ? 0.735 -8.847 -10.464 1.00 98.44 456 ASN A CA 1
ATOM 3447 C C . ASN A 1 456 ? 1.592 -9.024 -9.212 1.00 98.44 456 ASN A C 1
ATOM 3449 O O . ASN A 1 456 ? 1.101 -9.488 -8.181 1.00 98.44 456 ASN A O 1
ATOM 3453 N N . GLY A 1 457 ? 2.859 -8.632 -9.299 1.00 98.62 457 GLY A N 1
ATOM 3454 C CA . GLY A 1 457 ? 3.747 -8.541 -8.154 1.00 98.62 457 GLY A CA 1
ATOM 3455 C C . GLY A 1 457 ? 3.628 -7.170 -7.491 1.00 98.62 457 GLY A C 1
ATOM 3456 O O . GLY A 1 457 ? 2.707 -6.917 -6.714 1.00 98.62 457 GLY A O 1
ATOM 3457 N N . VAL A 1 458 ? 4.548 -6.271 -7.837 1.00 98.88 458 VAL A N 1
ATOM 3458 C CA . VAL A 1 458 ? 4.520 -4.856 -7.442 1.00 98.88 458 VAL A CA 1
ATOM 3459 C C . VAL A 1 458 ? 4.111 -3.992 -8.634 1.00 98.88 458 VAL A C 1
ATOM 3461 O O . VAL A 1 458 ? 4.692 -4.077 -9.718 1.00 98.88 458 VAL A O 1
ATOM 3464 N N . ARG A 1 459 ? 3.066 -3.180 -8.450 1.00 98.62 459 ARG A N 1
ATOM 3465 C CA . ARG A 1 459 ? 2.384 -2.467 -9.535 1.00 98.62 459 ARG A CA 1
ATOM 3466 C C . ARG A 1 459 ? 2.204 -0.984 -9.241 1.00 98.62 459 ARG A C 1
ATOM 3468 O O . ARG A 1 459 ? 1.773 -0.618 -8.154 1.00 98.62 459 ARG A O 1
ATOM 3475 N N . ILE A 1 460 ? 2.403 -0.133 -10.244 1.00 98.81 460 ILE A N 1
ATOM 3476 C CA . ILE A 1 460 ? 1.975 1.273 -10.244 1.00 98.81 460 ILE A CA 1
ATOM 3477 C C . ILE A 1 460 ? 1.033 1.481 -11.430 1.00 98.81 460 ILE A C 1
ATOM 3479 O O . ILE A 1 460 ? 1.423 1.242 -12.568 1.00 98.81 460 ILE A O 1
ATOM 3483 N N . LYS A 1 461 ? -0.210 1.908 -11.181 1.00 97.69 461 LYS A N 1
ATOM 3484 C CA . LYS A 1 461 ? -1.240 2.085 -12.220 1.00 97.69 461 LYS A CA 1
ATOM 3485 C C . LYS A 1 461 ? -1.849 3.486 -12.170 1.00 97.69 461 LYS A C 1
ATOM 3487 O O . LYS A 1 461 ? -2.320 3.929 -11.119 1.00 97.69 461 LYS A O 1
ATOM 3492 N N . THR A 1 462 ? -1.872 4.197 -13.293 1.00 97.44 462 THR A N 1
ATOM 3493 C CA . THR A 1 462 ? -2.441 5.552 -13.378 1.00 97.44 462 THR A CA 1
ATOM 3494 C C . THR A 1 462 ? -3.290 5.713 -14.629 1.00 97.44 462 THR A C 1
ATOM 3496 O O . THR A 1 462 ? -2.983 5.137 -15.665 1.00 97.44 462 THR A O 1
ATOM 3499 N N . TRP A 1 463 ? -4.351 6.509 -14.530 1.00 95.38 463 TRP A N 1
ATOM 3500 C CA . TRP A 1 463 ? -5.196 6.871 -15.661 1.00 95.38 463 TRP A CA 1
ATOM 3501 C C . TRP A 1 463 ? -4.525 7.968 -16.489 1.00 95.38 463 TRP A C 1
ATOM 3503 O O . TRP A 1 463 ? -3.918 8.895 -15.939 1.00 95.38 463 TRP A O 1
ATOM 3513 N N . GLN A 1 464 ? -4.707 7.901 -17.806 1.00 92.88 464 GLN A N 1
ATOM 3514 C CA . GLN A 1 464 ? -4.423 9.034 -18.683 1.00 92.88 464 GLN A CA 1
ATOM 3515 C C . GLN A 1 464 ? -5.325 10.221 -18.319 1.00 92.88 464 GLN A C 1
ATOM 3517 O O . GLN A 1 464 ? -6.444 10.044 -17.837 1.00 92.88 464 GLN A O 1
ATOM 3522 N N . GLY A 1 465 ? -4.835 11.437 -18.540 1.00 92.06 465 GLY A N 1
ATOM 3523 C CA . GLY A 1 465 ? -5.524 12.676 -18.186 1.00 92.06 465 GLY A CA 1
ATOM 3524 C C . GLY A 1 465 ? -5.170 13.209 -16.793 1.00 92.06 465 GLY A C 1
ATOM 3525 O O . GLY A 1 465 ? -5.277 14.413 -16.545 1.00 92.06 465 GLY A O 1
ATOM 3526 N N . GLY A 1 466 ? -4.693 12.341 -15.895 1.00 93.38 466 GLY A N 1
ATOM 3527 C CA . GLY A 1 466 ? -4.338 12.687 -14.520 1.00 93.38 466 GLY A CA 1
ATOM 3528 C C . GLY A 1 466 ? -3.169 13.670 -14.376 1.00 93.38 466 GLY A C 1
ATOM 3529 O O . GLY A 1 466 ? -2.430 13.951 -15.316 1.00 93.38 466 GLY A O 1
ATOM 3530 N N . SER A 1 467 ? -2.980 14.180 -13.157 1.00 92.31 467 SER A N 1
ATOM 3531 C CA . SER A 1 467 ? -1.875 15.079 -12.776 1.00 92.31 467 SER A CA 1
ATOM 3532 C C . SER A 1 467 ? -1.279 14.694 -11.416 1.00 92.31 467 SER A C 1
ATOM 3534 O O . SER A 1 467 ? -1.828 13.846 -10.720 1.00 92.31 467 SER A O 1
ATOM 3536 N N . GLY A 1 468 ? -0.177 15.317 -10.992 1.00 93.44 468 GLY A N 1
ATOM 3537 C CA . GLY A 1 468 ? 0.476 15.023 -9.707 1.00 93.44 468 GLY A CA 1
ATOM 3538 C C . GLY A 1 468 ? 1.680 14.096 -9.861 1.00 93.44 468 GLY A C 1
ATOM 3539 O O . GLY A 1 468 ? 2.356 14.151 -10.889 1.00 93.44 468 GLY A O 1
ATOM 3540 N N . TYR A 1 469 ? 1.981 13.291 -8.838 1.00 94.19 469 TYR A N 1
ATOM 3541 C CA . TYR A 1 469 ? 3.167 12.437 -8.840 1.00 94.19 469 TYR A CA 1
ATOM 3542 C C . TYR A 1 469 ? 3.067 11.160 -7.989 1.00 94.19 469 TYR A C 1
ATOM 3544 O O . TYR A 1 469 ? 2.417 11.124 -6.943 1.00 94.19 469 TYR A O 1
ATOM 3552 N N . VAL A 1 470 ? 3.815 10.142 -8.411 1.00 98.12 470 VAL A N 1
ATOM 3553 C CA . VAL A 1 470 ? 4.277 9.013 -7.596 1.00 98.12 470 VAL A CA 1
ATOM 3554 C C . VAL A 1 470 ? 5.796 9.092 -7.530 1.00 98.12 470 VAL A C 1
ATOM 3556 O O . VAL A 1 470 ? 6.449 9.030 -8.572 1.00 98.12 470 VAL A O 1
ATOM 3559 N N . ARG A 1 471 ? 6.365 9.260 -6.332 1.00 91.56 471 ARG A N 1
ATOM 3560 C CA . ARG A 1 471 ? 7.827 9.310 -6.175 1.00 91.56 471 ARG A CA 1
ATOM 3561 C C . ARG A 1 471 ? 8.347 8.826 -4.836 1.00 91.56 471 ARG A C 1
ATOM 3563 O O . ARG A 1 471 ? 7.598 8.809 -3.861 1.00 91.56 471 ARG A O 1
ATOM 3570 N N . SER A 1 472 ? 9.636 8.526 -4.772 1.00 87.88 472 SER A N 1
ATOM 3571 C CA . SER A 1 472 ? 10.299 8.039 -3.561 1.00 87.88 472 SER A CA 1
ATOM 3572 C C . SER A 1 472 ? 9.670 6.710 -3.116 1.00 87.88 472 SER A C 1
ATOM 3574 O O . SER A 1 472 ? 9.060 6.613 -2.047 1.00 87.88 472 SER A O 1
ATOM 3576 N N . VAL A 1 473 ? 9.723 5.709 -4.001 1.00 97.56 473 VAL A N 1
ATOM 3577 C CA . VAL A 1 473 ? 9.164 4.366 -3.784 1.00 97.56 473 VAL A CA 1
ATOM 3578 C C . VAL A 1 473 ? 10.282 3.330 -3.841 1.00 97.56 473 VAL A C 1
ATOM 3580 O O . VAL A 1 473 ? 11.038 3.306 -4.809 1.00 97.56 473 VAL A O 1
ATOM 3583 N N . ARG A 1 474 ? 10.360 2.451 -2.840 1.00 96.38 474 ARG A N 1
ATOM 3584 C CA . ARG A 1 474 ? 11.295 1.321 -2.793 1.00 96.38 474 ARG A CA 1
ATOM 3585 C C . ARG A 1 474 ? 10.527 0.019 -2.579 1.00 96.38 474 ARG A C 1
ATOM 3587 O O . ARG A 1 474 ? 9.842 -0.142 -1.573 1.00 96.38 474 ARG A O 1
ATOM 3594 N N . PHE A 1 475 ? 10.660 -0.906 -3.521 1.00 98.69 475 PHE A N 1
ATOM 3595 C CA . PHE A 1 475 ? 10.248 -2.297 -3.368 1.00 98.69 475 PHE A CA 1
ATOM 3596 C C . PHE A 1 475 ? 11.501 -3.149 -3.225 1.00 98.69 475 PHE A C 1
ATOM 3598 O O . PHE A 1 475 ? 12.320 -3.189 -4.144 1.00 98.69 475 PHE A O 1
ATOM 3605 N N . GLU A 1 476 ? 11.663 -3.820 -2.090 1.00 95.75 476 GLU A N 1
ATOM 3606 C CA . GLU A 1 476 ? 12.857 -4.597 -1.806 1.00 95.75 476 GLU A CA 1
ATOM 3607 C C . GLU A 1 476 ? 12.610 -5.946 -1.137 1.00 95.75 476 GLU A C 1
ATOM 3609 O O . GLU A 1 476 ? 11.619 -6.151 -0.433 1.00 95.75 476 GLU A O 1
ATOM 3614 N N . ASN A 1 477 ? 13.551 -6.869 -1.357 1.00 97.00 477 ASN A N 1
ATOM 3615 C CA . ASN A 1 477 ? 13.547 -8.213 -0.779 1.00 97.00 477 ASN A CA 1
ATOM 3616 C C . ASN A 1 477 ? 12.231 -8.953 -1.088 1.00 97.00 477 ASN A C 1
ATOM 3618 O O . ASN A 1 477 ? 11.563 -9.495 -0.206 1.00 97.00 477 ASN A O 1
ATOM 3622 N N . VAL A 1 478 ? 11.829 -8.951 -2.361 1.00 98.88 478 VAL A N 1
ATOM 3623 C CA . VAL A 1 478 ? 10.560 -9.541 -2.805 1.00 98.88 478 VAL A CA 1
ATOM 3624 C C . VAL A 1 478 ? 10.814 -10.876 -3.493 1.00 98.88 478 VAL A C 1
ATOM 3626 O O . VAL A 1 478 ? 11.541 -10.952 -4.482 1.00 98.88 478 VAL A O 1
ATOM 3629 N N . ARG A 1 479 ? 10.176 -11.937 -2.996 1.00 98.81 479 ARG A N 1
ATOM 3630 C CA . ARG A 1 479 ? 10.167 -13.260 -3.625 1.00 98.81 479 ARG A CA 1
ATOM 3631 C C . ARG A 1 479 ? 8.819 -13.516 -4.294 1.00 98.81 479 ARG A C 1
ATOM 3633 O O . ARG A 1 479 ? 7.780 -13.316 -3.669 1.00 98.81 479 ARG A O 1
ATOM 3640 N N . MET A 1 480 ? 8.842 -13.991 -5.533 1.00 98.62 480 MET A N 1
ATOM 3641 C CA . MET A 1 480 ? 7.646 -14.264 -6.332 1.00 98.62 480 MET A CA 1
ATOM 3642 C C . MET A 1 480 ? 7.580 -15.730 -6.780 1.00 98.62 480 MET A C 1
ATOM 3644 O O . MET A 1 480 ? 8.596 -16.321 -7.143 1.00 98.62 480 MET A O 1
ATOM 3648 N N . GLU A 1 481 ? 6.390 -16.323 -6.751 1.00 98.56 481 GLU A N 1
ATOM 3649 C CA . GLU A 1 481 ? 6.120 -17.686 -7.224 1.00 98.56 481 GLU A CA 1
ATOM 3650 C C . GLU A 1 481 ? 4.862 -17.681 -8.095 1.00 98.56 481 GLU A C 1
ATOM 3652 O O . GLU A 1 481 ? 3.767 -17.370 -7.631 1.00 98.56 481 GLU A O 1
ATOM 3657 N N . ASP A 1 482 ? 5.030 -17.996 -9.373 1.00 97.62 482 ASP A N 1
ATOM 3658 C CA . ASP A 1 482 ? 3.956 -18.091 -10.364 1.00 97.62 482 ASP A CA 1
ATOM 3659 C C . ASP A 1 482 ? 3.111 -16.808 -10.451 1.00 97.62 482 ASP A C 1
ATOM 3661 O O . ASP A 1 482 ? 1.883 -16.834 -10.541 1.00 97.62 482 ASP A O 1
ATOM 3665 N N . VAL A 1 483 ? 3.794 -15.660 -10.418 1.00 98.50 483 VAL A N 1
ATOM 3666 C CA . VAL A 1 483 ? 3.176 -14.335 -10.531 1.00 98.50 483 VAL A CA 1
ATOM 3667 C C . VAL A 1 483 ? 3.048 -13.942 -12.000 1.00 98.50 483 VAL A C 1
ATOM 3669 O O . VAL A 1 483 ? 4.027 -13.935 -12.742 1.00 98.50 483 VAL A O 1
ATOM 3672 N N . GLU A 1 484 ? 1.855 -13.561 -12.447 1.00 97.88 484 GLU A N 1
ATOM 3673 C CA . GLU A 1 484 ? 1.637 -13.265 -13.868 1.00 97.88 484 GLU A CA 1
ATOM 3674 C C . GLU A 1 484 ? 2.434 -12.041 -14.335 1.00 97.88 484 GLU A C 1
ATOM 3676 O O . GLU A 1 484 ? 3.225 -12.164 -15.263 1.00 97.88 484 GLU A O 1
ATOM 3681 N N . ASN A 1 485 ? 2.315 -10.890 -13.667 1.00 97.88 485 ASN A N 1
ATOM 3682 C CA . ASN A 1 485 ? 3.048 -9.665 -14.020 1.00 97.88 485 ASN A CA 1
ATOM 3683 C C . ASN A 1 485 ? 3.908 -9.169 -12.834 1.00 97.88 485 ASN A C 1
ATOM 3685 O O . ASN A 1 485 ? 3.434 -8.341 -12.051 1.00 97.88 485 ASN A O 1
ATOM 3689 N N . PRO A 1 486 ? 5.147 -9.669 -12.649 1.00 98.44 486 PRO A N 1
ATOM 3690 C CA . PRO A 1 486 ? 5.980 -9.389 -11.476 1.00 98.44 486 PRO A CA 1
ATOM 3691 C C . PRO A 1 486 ? 6.209 -7.902 -11.176 1.00 98.44 486 PRO A C 1
ATOM 3693 O O . PRO A 1 486 ? 5.929 -7.450 -10.067 1.00 98.44 486 PRO A O 1
ATOM 3696 N N . ILE A 1 487 ? 6.702 -7.127 -12.144 1.00 98.75 487 ILE A N 1
ATOM 3697 C CA . ILE A 1 487 ? 6.968 -5.693 -11.980 1.00 98.75 487 ILE A CA 1
ATOM 3698 C C . ILE A 1 487 ? 6.256 -4.941 -13.094 1.00 98.75 487 ILE A C 1
ATOM 3700 O O . ILE A 1 487 ? 6.513 -5.179 -14.275 1.00 98.75 487 ILE A O 1
ATOM 3704 N N . ILE A 1 488 ? 5.370 -4.014 -12.730 1.00 98.44 488 ILE A N 1
ATOM 3705 C CA . ILE A 1 488 ? 4.590 -3.272 -13.720 1.00 98.44 488 ILE A CA 1
ATOM 3706 C C . ILE A 1 488 ? 4.382 -1.802 -13.340 1.00 98.44 488 ILE A C 1
ATOM 3708 O O . ILE A 1 488 ? 3.903 -1.471 -12.257 1.00 98.44 488 ILE A O 1
ATOM 3712 N N . ILE A 1 489 ? 4.682 -0.916 -14.285 1.00 98.75 489 ILE A N 1
ATOM 3713 C CA . ILE A 1 489 ? 4.218 0.469 -14.319 1.00 98.75 489 ILE A CA 1
ATOM 3714 C C . ILE A 1 489 ? 3.312 0.614 -15.542 1.00 98.75 489 ILE A C 1
ATOM 3716 O O . ILE A 1 489 ? 3.728 0.315 -16.659 1.00 98.75 489 ILE A O 1
ATOM 3720 N N . ASP A 1 490 ? 2.077 1.058 -15.327 1.00 97.50 490 ASP A N 1
ATOM 3721 C CA . ASP A 1 490 ? 1.073 1.252 -16.371 1.00 97.50 490 ASP A CA 1
ATOM 3722 C C . ASP A 1 490 ? 0.398 2.624 -16.228 1.00 97.50 490 ASP A C 1
ATOM 3724 O O . ASP A 1 490 ? -0.512 2.806 -15.413 1.00 97.50 490 ASP A O 1
ATOM 3728 N N . GLN A 1 491 ? 0.846 3.602 -17.020 1.00 96.38 491 GLN A N 1
ATOM 3729 C CA . GLN A 1 491 ? 0.201 4.917 -17.119 1.00 96.38 491 GLN A CA 1
ATOM 3730 C C . GLN A 1 491 ? -0.981 4.949 -18.107 1.00 96.38 491 GLN A C 1
ATOM 3732 O O . GLN A 1 491 ? -1.593 6.003 -18.293 1.00 96.38 491 GLN A O 1
ATOM 3737 N N . PHE A 1 492 ? -1.326 3.810 -18.715 1.00 94.62 492 PHE A N 1
ATOM 3738 C CA . PHE A 1 492 ? -2.436 3.651 -19.657 1.00 94.62 492 PHE A CA 1
ATOM 3739 C C . PHE A 1 492 ? -3.596 2.850 -19.050 1.00 94.62 492 PHE A C 1
ATOM 3741 O O . PHE A 1 492 ? -4.422 2.288 -19.773 1.00 94.62 492 PHE A O 1
ATOM 3748 N N . TYR A 1 493 ? -3.676 2.798 -17.716 1.00 92.94 493 TYR A N 1
ATOM 3749 C CA . TYR A 1 493 ? -4.687 2.016 -17.019 1.00 92.94 493 TYR A CA 1
ATOM 3750 C C . TYR A 1 493 ? -6.100 2.469 -17.403 1.00 92.94 493 TYR A C 1
ATOM 3752 O O . TYR A 1 493 ? -6.445 3.650 -17.304 1.00 92.94 493 TYR A O 1
ATOM 3760 N N . CYS A 1 494 ? -6.930 1.505 -17.799 1.00 87.94 494 CYS A N 1
ATOM 3761 C CA . CYS A 1 494 ? -8.293 1.741 -18.249 1.00 87.94 494 CYS A CA 1
ATOM 3762 C C . CYS A 1 494 ? -9.216 0.596 -17.805 1.00 87.94 494 CYS A C 1
ATOM 3764 O O . CYS A 1 494 ? -9.315 -0.432 -18.470 1.00 87.94 494 CYS A O 1
ATOM 3766 N N . ASP A 1 495 ? -9.924 0.774 -16.685 1.00 83.62 495 ASP A N 1
ATOM 3767 C CA . ASP A 1 495 ? -11.006 -0.134 -16.258 1.00 83.62 495 ASP A CA 1
ATOM 3768 C C . ASP A 1 495 ? -12.357 0.369 -16.784 1.00 83.62 495 ASP A C 1
ATOM 3770 O O . ASP A 1 495 ? -13.222 0.818 -16.027 1.00 83.62 495 ASP A O 1
ATOM 3774 N N . SER A 1 496 ? -12.501 0.370 -18.110 1.00 77.19 496 SER A N 1
ATOM 3775 C CA . SER A 1 496 ? -13.717 0.776 -18.817 1.00 77.19 496 SER A CA 1
ATOM 3776 C C . SER A 1 496 ? -14.056 -0.237 -19.914 1.00 77.19 496 SER A C 1
ATOM 3778 O O . SER A 1 496 ? -13.150 -0.756 -20.567 1.00 77.19 496 SER A O 1
ATOM 3780 N N . PRO A 1 497 ? -15.349 -0.534 -20.155 1.00 70.75 497 PRO A N 1
ATOM 3781 C CA . PRO A 1 497 ? -15.757 -1.366 -21.287 1.00 70.75 497 PRO A CA 1
ATOM 3782 C C . PRO A 1 497 ? -15.491 -0.692 -22.642 1.00 70.75 497 PRO A C 1
ATOM 3784 O O . PRO A 1 497 ? -15.427 -1.377 -23.659 1.00 70.75 497 PRO A O 1
ATOM 3787 N N . THR A 1 498 ? -15.354 0.636 -22.666 1.00 78.50 498 THR A N 1
ATOM 3788 C CA . THR A 1 498 ? -14.918 1.399 -23.838 1.00 78.50 498 THR A CA 1
ATOM 3789 C C . THR A 1 498 ? -13.453 1.770 -23.694 1.00 78.50 498 THR A C 1
ATOM 3791 O O . THR A 1 498 ? -13.005 2.108 -22.598 1.00 78.50 498 THR A O 1
ATOM 3794 N N . THR A 1 499 ? -12.720 1.765 -24.805 1.00 79.38 499 THR A N 1
ATOM 3795 C CA . THR A 1 499 ? -11.336 2.242 -24.845 1.00 79.38 499 THR A CA 1
ATOM 3796 C C . THR A 1 499 ? -11.263 3.665 -24.299 1.00 79.38 499 THR A C 1
ATOM 3798 O O . THR A 1 499 ? -12.027 4.532 -24.725 1.00 79.38 499 THR A O 1
ATOM 3801 N N . CYS A 1 500 ? -10.377 3.890 -23.330 1.00 83.38 500 CYS A N 1
ATOM 3802 C CA . CYS A 1 500 ? -10.126 5.223 -22.804 1.00 83.38 500 CYS A CA 1
ATOM 3803 C C . CYS A 1 500 ? -9.492 6.091 -23.894 1.00 83.38 500 CYS A C 1
ATOM 3805 O O . CYS A 1 500 ? -8.649 5.622 -24.659 1.00 83.38 500 CYS A O 1
ATOM 3807 N N . GLU A 1 501 ? -9.911 7.351 -23.971 1.00 84.56 501 GLU A N 1
ATOM 3808 C CA . GLU A 1 501 ? -9.324 8.297 -24.913 1.00 84.56 501 GLU A CA 1
ATOM 3809 C C . GLU A 1 501 ? -7.865 8.568 -24.546 1.00 84.56 501 GLU A C 1
ATOM 3811 O O . GLU A 1 501 ? -7.520 8.743 -23.373 1.00 84.56 501 GLU A O 1
ATOM 3816 N N . THR A 1 502 ? -7.004 8.623 -25.561 1.00 85.19 502 THR A N 1
ATOM 3817 C CA . THR A 1 502 ? -5.612 9.019 -25.376 1.00 85.19 502 THR A CA 1
ATOM 3818 C C . THR A 1 502 ? -5.565 10.472 -24.920 1.00 85.19 502 THR A C 1
ATOM 3820 O O . THR A 1 502 ? -6.087 11.361 -25.591 1.00 85.19 502 THR A O 1
ATOM 3823 N N . GLN A 1 503 ? -4.911 10.720 -23.789 1.00 88.75 503 GLN A N 1
ATOM 3824 C CA . GLN A 1 503 ? -4.720 12.062 -23.244 1.00 88.75 503 GLN A CA 1
ATOM 3825 C C . GLN A 1 503 ? -3.233 12.335 -23.023 1.00 88.75 503 GLN A C 1
ATOM 3827 O O . GLN A 1 503 ? -2.450 11.415 -22.791 1.00 88.75 503 GLN A O 1
ATOM 3832 N N . THR A 1 504 ? -2.850 13.610 -23.093 1.00 88.31 504 THR A N 1
ATOM 3833 C CA . THR A 1 504 ? -1.451 14.058 -23.006 1.00 88.31 504 THR A CA 1
ATOM 3834 C C . THR A 1 504 ? -1.013 14.437 -21.593 1.00 88.31 504 THR A C 1
ATOM 3836 O O . THR A 1 504 ? 0.161 14.726 -21.385 1.00 88.31 504 THR A O 1
ATOM 3839 N N . SER A 1 505 ? -1.910 14.482 -20.610 1.00 89.56 505 SER A N 1
ATOM 3840 C CA . SER A 1 505 ? -1.533 14.602 -19.198 1.00 89.56 505 SER A CA 1
ATOM 3841 C C . SER A 1 505 ? -1.475 13.223 -18.547 1.00 89.56 505 SER A C 1
ATOM 3843 O O . SER A 1 505 ? -2.247 12.328 -18.888 1.00 89.56 505 SER A O 1
ATOM 3845 N N . ALA A 1 506 ? -0.550 13.047 -17.609 1.00 92.31 506 ALA A N 1
ATOM 3846 C CA . ALA A 1 506 ? -0.463 11.860 -16.771 1.00 92.31 506 ALA A CA 1
ATOM 3847 C C . ALA A 1 506 ? 0.152 12.216 -15.410 1.00 92.31 506 ALA A C 1
ATOM 3849 O O . ALA A 1 506 ? 0.799 13.254 -15.237 1.00 92.31 506 ALA A O 1
ATOM 3850 N N . VAL A 1 507 ? -0.045 11.337 -14.429 1.00 96.31 507 VAL A N 1
ATOM 3851 C CA . VAL A 1 507 ? 0.611 11.426 -13.117 1.00 96.31 507 VAL A CA 1
ATOM 3852 C C . VAL A 1 507 ? 2.102 11.143 -13.301 1.00 96.31 507 VAL A C 1
ATOM 3854 O O . VAL A 1 507 ? 2.447 10.066 -13.775 1.00 96.31 507 VAL A O 1
ATOM 3857 N N . LYS A 1 508 ? 2.996 12.062 -12.914 1.00 95.75 508 LYS A N 1
ATOM 3858 C CA . LYS A 1 508 ? 4.448 11.864 -13.075 1.00 95.75 508 LYS A CA 1
ATOM 3859 C C . LYS A 1 508 ? 4.947 10.723 -12.187 1.00 95.75 508 LYS A C 1
ATOM 3861 O O . LYS A 1 508 ? 4.699 10.743 -10.987 1.00 95.75 508 LYS A O 1
ATOM 3866 N N . ILE A 1 509 ? 5.684 9.765 -12.740 1.00 98.31 509 ILE A N 1
ATOM 3867 C CA . ILE A 1 509 ? 6.277 8.664 -11.970 1.00 98.31 509 ILE A CA 1
ATOM 3868 C C . ILE A 1 509 ? 7.795 8.809 -12.008 1.00 98.31 509 ILE A C 1
ATOM 3870 O O . ILE A 1 509 ? 8.383 8.858 -13.087 1.00 98.31 509 ILE A O 1
ATOM 3874 N N . SER A 1 510 ? 8.431 8.906 -10.841 1.00 92.75 510 SER A N 1
ATOM 3875 C CA . SER A 1 510 ? 9.889 9.018 -10.767 1.00 92.75 510 SER A CA 1
ATOM 3876 C C . SER A 1 510 ? 10.475 8.498 -9.463 1.00 92.75 510 SER A C 1
ATOM 3878 O O . SER A 1 510 ? 9.763 8.457 -8.471 1.00 92.75 510 SER A O 1
ATOM 3880 N N . GLN A 1 511 ? 11.776 8.205 -9.420 1.00 86.81 511 GLN A N 1
ATOM 3881 C CA . GLN A 1 511 ? 12.473 7.764 -8.198 1.00 86.81 511 GLN A CA 1
ATOM 3882 C C . GLN A 1 511 ? 11.851 6.475 -7.633 1.00 86.81 511 GLN A C 1
ATOM 3884 O O . GLN A 1 511 ? 11.341 6.443 -6.505 1.00 86.81 511 GLN A O 1
ATOM 3889 N N . ILE A 1 512 ? 11.827 5.434 -8.469 1.00 97.12 512 ILE A N 1
ATOM 3890 C CA . ILE A 1 512 ? 11.256 4.123 -8.143 1.00 97.12 512 ILE A CA 1
ATOM 3891 C C . ILE A 1 512 ? 12.381 3.094 -8.139 1.00 97.12 512 ILE A C 1
ATOM 3893 O O . ILE A 1 512 ? 12.988 2.852 -9.178 1.00 97.12 512 ILE A O 1
ATOM 3897 N N . MET A 1 513 ? 12.638 2.471 -6.994 1.00 93.62 513 MET A N 1
ATOM 3898 C CA . MET A 1 513 ? 13.654 1.435 -6.845 1.00 93.62 513 MET A CA 1
ATOM 3899 C C . MET A 1 513 ? 13.019 0.059 -6.672 1.00 93.62 513 MET A C 1
ATOM 3901 O O . MET A 1 513 ? 12.141 -0.135 -5.831 1.00 93.62 513 MET A O 1
ATOM 3905 N N . TYR A 1 514 ? 13.533 -0.899 -7.433 1.00 98.19 514 TYR A N 1
ATOM 3906 C CA . TYR A 1 514 ? 13.265 -2.324 -7.305 1.00 98.19 514 TYR A CA 1
ATOM 3907 C C . TYR A 1 514 ? 14.579 -3.019 -6.939 1.00 98.19 514 TYR A C 1
ATOM 3909 O O . TYR A 1 514 ? 15.515 -3.022 -7.739 1.00 98.19 514 TYR A O 1
ATOM 3917 N N . ARG A 1 515 ? 14.672 -3.576 -5.727 1.00 94.25 515 ARG A N 1
ATOM 3918 C CA . ARG A 1 515 ? 15.919 -4.131 -5.178 1.00 94.25 515 ARG A CA 1
ATOM 3919 C C . ARG A 1 515 ? 15.745 -5.559 -4.666 1.00 94.25 515 ARG A C 1
ATOM 3921 O O . ARG A 1 515 ? 14.805 -5.836 -3.936 1.00 94.25 515 ARG A O 1
ATOM 3928 N N . ASN A 1 516 ? 16.667 -6.467 -4.976 1.00 94.06 516 ASN A N 1
ATOM 3929 C CA . ASN A 1 516 ? 16.635 -7.855 -4.492 1.00 94.06 516 ASN A CA 1
ATOM 3930 C C . ASN A 1 516 ? 15.269 -8.527 -4.747 1.00 94.06 516 ASN A C 1
ATOM 3932 O O . ASN A 1 516 ? 14.627 -9.038 -3.824 1.00 94.06 516 ASN A O 1
ATOM 3936 N N . ILE A 1 517 ? 14.791 -8.476 -5.992 1.00 98.75 517 ILE A N 1
ATOM 3937 C CA . ILE A 1 517 ? 13.524 -9.098 -6.394 1.00 98.75 517 ILE A CA 1
ATOM 3938 C C . ILE A 1 517 ? 13.835 -10.370 -7.169 1.00 98.75 517 ILE A C 1
ATOM 3940 O O . ILE A 1 517 ? 14.574 -10.326 -8.145 1.00 98.75 517 ILE A O 1
ATOM 3944 N N . SER A 1 518 ? 13.279 -11.507 -6.761 1.00 98.38 518 SER A N 1
ATOM 3945 C CA . SER A 1 518 ? 13.516 -12.775 -7.456 1.00 98.38 518 SER A CA 1
ATOM 3946 C C . SER A 1 518 ? 12.280 -13.656 -7.521 1.00 98.38 518 SER A C 1
ATOM 3948 O O . SER A 1 518 ? 11.415 -13.566 -6.651 1.00 98.38 518 SER A O 1
ATOM 3950 N N . GLY A 1 519 ? 12.181 -14.526 -8.525 1.00 97.81 519 GLY A N 1
ATOM 3951 C CA . GLY A 1 519 ? 11.048 -15.444 -8.606 1.00 97.81 519 GLY A CA 1
ATOM 3952 C C . GLY A 1 519 ? 10.681 -15.914 -10.002 1.00 97.81 519 GLY A C 1
ATOM 3953 O O . GLY A 1 519 ? 11.437 -15.726 -10.952 1.00 97.81 519 GLY A O 1
ATOM 3954 N N . THR A 1 520 ? 9.496 -16.515 -10.105 1.00 98.19 520 THR A N 1
ATOM 3955 C CA . THR A 1 520 ? 8.948 -17.013 -11.370 1.00 98.19 520 THR A CA 1
ATOM 3956 C C . THR A 1 520 ? 7.773 -16.180 -11.865 1.00 98.19 520 THR A C 1
ATOM 3958 O O . THR A 1 520 ? 6.972 -15.665 -11.078 1.00 98.19 520 THR A O 1
ATOM 3961 N N . THR A 1 521 ? 7.661 -16.069 -13.190 1.00 98.06 521 THR A N 1
ATOM 3962 C CA . THR A 1 521 ? 6.521 -15.467 -13.875 1.00 98.06 521 THR A CA 1
ATOM 3963 C C . THR A 1 521 ? 5.781 -16.452 -14.769 1.00 98.06 521 THR A C 1
ATOM 3965 O O . THR A 1 521 ? 6.373 -17.393 -15.298 1.00 98.06 521 THR A O 1
ATOM 3968 N N . THR A 1 522 ? 4.481 -16.221 -14.963 1.00 96.88 522 THR A N 1
ATOM 3969 C CA . THR A 1 522 ? 3.660 -16.964 -15.931 1.00 96.88 522 THR A CA 1
ATOM 3970 C C . THR A 1 522 ? 3.413 -16.194 -17.234 1.00 96.88 522 THR A C 1
ATOM 3972 O O . THR A 1 522 ? 3.007 -16.805 -18.227 1.00 96.88 522 THR A O 1
ATOM 3975 N N . SER A 1 523 ? 3.701 -14.886 -17.290 1.00 95.75 523 SER A N 1
ATOM 3976 C CA . SER A 1 523 ? 3.577 -14.089 -18.517 1.00 95.75 523 SER A CA 1
ATOM 3977 C C . SER A 1 523 ? 4.903 -13.975 -19.274 1.00 95.75 523 SER A C 1
ATOM 3979 O O . SER A 1 523 ? 5.963 -14.359 -18.790 1.00 95.75 523 SER A O 1
ATOM 3981 N N . LYS A 1 524 ? 4.842 -13.459 -20.507 1.00 94.81 524 LYS A N 1
ATOM 3982 C CA . LYS A 1 524 ? 6.032 -13.203 -21.333 1.00 94.81 524 LYS A CA 1
ATOM 3983 C C . LYS A 1 524 ? 6.917 -12.091 -20.750 1.00 94.81 524 LYS A C 1
ATOM 3985 O O . LYS A 1 524 ? 8.140 -12.186 -20.802 1.00 94.81 524 LYS A O 1
ATOM 3990 N N . ASN A 1 525 ? 6.293 -11.040 -20.220 1.00 96.31 525 ASN A N 1
ATOM 3991 C CA . ASN A 1 525 ? 6.991 -9.852 -19.742 1.00 96.31 525 ASN A CA 1
ATOM 3992 C C . ASN A 1 525 ? 7.060 -9.891 -18.216 1.00 96.31 525 ASN A C 1
ATOM 3994 O O . ASN A 1 525 ? 6.080 -9.561 -17.549 1.00 96.31 525 ASN A O 1
ATOM 3998 N N . ALA A 1 526 ? 8.220 -10.240 -17.659 1.00 97.19 526 ALA A N 1
ATOM 3999 C CA . ALA A 1 526 ? 8.408 -10.184 -16.209 1.00 97.19 526 ALA A CA 1
ATOM 4000 C C . ALA A 1 526 ? 8.421 -8.737 -15.694 1.00 97.19 526 ALA A C 1
ATOM 4002 O O . ALA A 1 526 ? 7.958 -8.454 -14.588 1.00 97.19 526 ALA A O 1
ATOM 4003 N N . MET A 1 527 ? 8.944 -7.820 -16.510 1.00 98.31 527 MET A N 1
ATOM 4004 C CA . MET A 1 527 ? 9.014 -6.395 -16.213 1.00 98.31 527 MET A CA 1
ATOM 4005 C C . MET A 1 527 ? 8.348 -5.599 -17.336 1.00 98.31 527 MET A C 1
ATOM 4007 O O . MET A 1 527 ? 8.674 -5.771 -18.511 1.00 98.31 527 MET A O 1
ATOM 4011 N N . LYS A 1 528 ? 7.401 -4.725 -16.988 1.00 98.31 528 LYS A N 1
ATOM 4012 C CA . LYS A 1 528 ? 6.680 -3.881 -17.947 1.00 98.31 528 LYS A CA 1
ATOM 4013 C C . LYS A 1 528 ? 6.616 -2.436 -17.462 1.00 98.31 528 LYS A C 1
ATOM 4015 O O . LYS A 1 528 ? 5.907 -2.134 -16.510 1.00 98.31 528 LYS A O 1
ATOM 4020 N N . PHE A 1 529 ? 7.280 -1.530 -18.166 1.00 98.44 529 PHE A N 1
ATOM 4021 C CA . PHE A 1 529 ? 7.268 -0.092 -17.905 1.00 98.44 529 PHE A CA 1
ATOM 4022 C C . PHE A 1 529 ? 6.586 0.630 -19.069 1.00 98.44 529 PHE A C 1
ATOM 4024 O O . PHE A 1 529 ? 7.212 0.913 -20.084 1.00 98.44 529 PHE A O 1
ATOM 4031 N N . ALA A 1 530 ? 5.283 0.877 -18.955 1.00 97.44 530 ALA A N 1
ATOM 4032 C CA . ALA A 1 530 ? 4.485 1.555 -19.970 1.00 97.44 530 ALA A CA 1
ATOM 4033 C C . ALA A 1 530 ? 4.108 2.962 -19.491 1.00 97.44 530 ALA A C 1
ATOM 4035 O O . ALA A 1 530 ? 3.178 3.128 -18.696 1.00 97.44 530 ALA A O 1
ATOM 4036 N N . CYS A 1 531 ? 4.839 3.962 -19.978 1.00 97.25 531 CYS A N 1
ATOM 4037 C CA . CYS A 1 531 ? 4.704 5.354 -19.566 1.00 97.25 531 CYS A CA 1
ATOM 4038 C C . CYS A 1 531 ? 4.279 6.259 -20.734 1.00 97.25 531 CYS A C 1
ATOM 4040 O O . CYS A 1 531 ? 4.398 5.883 -21.892 1.00 97.25 531 CYS A O 1
ATOM 4042 N N . SER A 1 532 ? 3.738 7.436 -20.432 1.00 94.62 532 SER A N 1
ATOM 4043 C CA . SER A 1 532 ? 3.239 8.412 -21.399 1.00 94.62 532 SER A CA 1
ATOM 4044 C C . SER A 1 532 ? 4.390 9.142 -22.084 1.00 94.62 532 SER A C 1
ATOM 4046 O O . SER A 1 532 ? 5.250 9.687 -21.397 1.00 94.62 532 SER A O 1
ATOM 4048 N N . ASP A 1 533 ? 4.348 9.286 -23.410 1.00 90.31 533 ASP A N 1
ATOM 4049 C CA . ASP A 1 533 ? 5.340 10.068 -24.170 1.00 90.31 533 ASP A CA 1
ATOM 4050 C C . ASP A 1 533 ? 5.468 11.520 -23.676 1.00 90.31 533 ASP A C 1
ATOM 4052 O O . ASP A 1 533 ? 6.544 12.114 -23.683 1.00 90.31 533 ASP A O 1
ATOM 4056 N N . SER A 1 534 ? 4.356 12.107 -23.230 1.00 89.44 534 SER A N 1
ATOM 4057 C CA . SER A 1 534 ? 4.296 13.487 -22.739 1.00 89.44 534 SER A CA 1
ATOM 4058 C C . SER A 1 534 ? 4.752 13.657 -21.288 1.00 89.44 534 SER A C 1
ATOM 4060 O O . SER A 1 534 ? 5.099 14.765 -20.879 1.00 89.44 534 SER A O 1
ATOM 4062 N N . VAL A 1 535 ? 4.711 12.584 -20.494 1.00 91.94 535 VAL A N 1
ATOM 4063 C CA . VAL A 1 535 ? 5.100 12.571 -19.077 1.00 91.94 535 VAL A CA 1
ATOM 4064 C C . VAL A 1 535 ? 5.834 11.252 -18.804 1.00 91.94 535 VAL A C 1
ATOM 4066 O O . VAL A 1 535 ? 5.296 10.387 -18.103 1.00 91.94 535 VAL A O 1
ATOM 4069 N N . PRO A 1 536 ? 7.036 11.077 -19.387 1.00 93.94 536 PRO A N 1
ATOM 4070 C CA . PRO A 1 536 ? 7.780 9.831 -19.293 1.00 93.94 536 PRO A CA 1
ATOM 4071 C C . PRO A 1 536 ? 8.143 9.512 -17.843 1.00 93.94 536 PRO A C 1
ATOM 4073 O O . PRO A 1 536 ? 8.312 10.410 -17.007 1.00 93.94 536 PRO A O 1
ATOM 4076 N N . CYS A 1 537 ? 8.287 8.223 -17.547 1.00 96.75 537 CYS A N 1
ATOM 4077 C CA . CYS A 1 537 ? 8.819 7.790 -16.262 1.00 96.75 537 CYS A CA 1
ATOM 4078 C C . CYS A 1 537 ? 10.329 8.024 -16.226 1.00 96.75 537 CYS A C 1
ATOM 4080 O O . CYS A 1 537 ? 11.018 7.746 -17.206 1.00 96.75 537 CYS A O 1
ATOM 4082 N N . SER A 1 538 ? 10.858 8.493 -15.099 1.00 89.12 538 SER A N 1
ATOM 4083 C CA . SER A 1 538 ? 12.293 8.762 -14.960 1.00 89.12 538 SER A CA 1
ATOM 4084 C C . SER A 1 538 ? 12.858 8.202 -13.662 1.00 89.12 538 SER A C 1
ATOM 4086 O O . SER A 1 538 ? 12.157 8.088 -12.659 1.00 89.12 538 SER A O 1
ATOM 4088 N N . ASN A 1 539 ? 14.152 7.910 -13.648 1.00 83.31 539 ASN A N 1
ATOM 4089 C CA . ASN A 1 539 ? 14.863 7.427 -12.469 1.00 83.31 539 ASN A CA 1
ATOM 4090 C C . ASN A 1 539 ? 14.229 6.145 -11.892 1.00 83.31 539 ASN A C 1
ATOM 4092 O O . ASN A 1 539 ? 13.907 6.054 -10.702 1.00 83.31 539 ASN A O 1
ATOM 4096 N N . ILE A 1 540 ? 13.985 5.176 -12.774 1.00 92.06 540 ILE A N 1
ATOM 4097 C CA . ILE A 1 540 ? 13.686 3.798 -12.386 1.00 92.06 540 ILE A CA 1
ATOM 4098 C C . ILE A 1 540 ? 15.017 3.096 -12.107 1.00 92.06 540 ILE A C 1
ATOM 4100 O O . ILE A 1 540 ? 15.913 3.117 -12.945 1.00 92.06 540 ILE A O 1
ATOM 4104 N N . ILE A 1 541 ? 15.150 2.476 -10.941 1.00 87.19 541 ILE A N 1
ATOM 4105 C CA . ILE A 1 541 ? 16.381 1.815 -10.509 1.00 87.19 541 ILE A CA 1
ATOM 4106 C C . ILE A 1 541 ? 16.100 0.328 -10.334 1.00 87.19 541 ILE A C 1
ATOM 4108 O O . ILE A 1 541 ? 15.201 -0.048 -9.578 1.00 87.19 541 ILE A O 1
ATOM 4112 N N . LEU A 1 542 ? 16.884 -0.512 -11.005 1.00 88.44 542 LEU A N 1
ATOM 4113 C CA . LEU A 1 542 ? 16.853 -1.965 -10.844 1.00 88.44 542 LEU A CA 1
ATOM 4114 C C . LEU A 1 542 ? 18.147 -2.433 -10.173 1.00 88.44 542 LEU A C 1
ATOM 4116 O O . LEU A 1 542 ? 19.240 -2.154 -10.655 1.00 88.44 542 LEU A O 1
ATOM 4120 N N . SER A 1 543 ? 18.040 -3.164 -9.069 1.00 87.12 543 SER A N 1
ATOM 4121 C CA . SER A 1 543 ? 19.200 -3.713 -8.366 1.00 87.12 543 SER A CA 1
ATOM 4122 C C . SER A 1 543 ? 18.949 -5.160 -7.973 1.00 87.12 543 SER A C 1
ATOM 4124 O O . SER A 1 543 ? 18.023 -5.435 -7.216 1.00 87.12 543 SER A O 1
ATOM 4126 N N . ASN A 1 544 ? 19.759 -6.101 -8.462 1.00 85.25 544 ASN A N 1
ATOM 4127 C CA . ASN A 1 544 ? 19.609 -7.531 -8.147 1.00 85.25 544 ASN A CA 1
ATOM 4128 C C . ASN A 1 544 ? 18.174 -8.052 -8.386 1.00 85.25 544 ASN A C 1
ATOM 4130 O O . ASN A 1 544 ? 17.531 -8.601 -7.486 1.00 85.25 544 ASN A O 1
ATOM 4134 N N . VAL A 1 545 ? 17.655 -7.842 -9.594 1.00 96.44 545 VAL A N 1
ATOM 4135 C CA . VAL A 1 545 ? 16.364 -8.365 -10.050 1.00 96.44 545 VAL A CA 1
ATOM 4136 C C . VAL A 1 545 ? 16.610 -9.625 -10.880 1.00 96.44 545 VAL A C 1
ATOM 4138 O O . VAL A 1 545 ? 17.307 -9.564 -11.884 1.00 96.44 545 VAL A O 1
ATOM 4141 N N . ASN A 1 546 ? 16.060 -10.769 -10.472 1.00 96.75 546 ASN A N 1
ATOM 4142 C CA . ASN A 1 546 ? 16.188 -12.039 -11.188 1.00 96.75 546 ASN A CA 1
ATOM 4143 C C . ASN A 1 546 ? 14.838 -12.763 -11.303 1.00 96.75 546 ASN A C 1
ATOM 4145 O O . ASN A 1 546 ? 14.422 -13.484 -10.393 1.00 96.75 546 ASN A O 1
ATOM 4149 N N . LEU A 1 547 ? 14.150 -12.549 -12.417 1.00 98.25 547 LEU A N 1
ATOM 4150 C CA . LEU A 1 547 ? 12.825 -13.082 -12.701 1.00 98.25 547 LEU A CA 1
ATOM 4151 C C . LEU A 1 547 ? 12.892 -14.014 -13.904 1.00 98.25 547 LEU A C 1
ATOM 4153 O O . LEU A 1 547 ? 13.350 -13.623 -14.973 1.00 98.25 547 LEU A O 1
ATOM 4157 N N . GLU A 1 548 ? 12.392 -15.231 -13.737 1.00 96.12 548 GLU A N 1
ATOM 4158 C CA . GLU A 1 548 ? 12.457 -16.267 -14.763 1.00 96.12 548 GLU A CA 1
ATOM 4159 C C . GLU A 1 548 ? 11.067 -16.762 -15.148 1.00 96.12 548 GLU A C 1
ATOM 4161 O O . GLU A 1 548 ? 10.123 -16.743 -14.359 1.00 96.12 548 GLU A O 1
ATOM 4166 N N . LYS A 1 549 ? 10.945 -17.268 -16.370 1.00 94.56 549 LYS A N 1
ATOM 4167 C CA . LYS A 1 549 ? 9.787 -18.042 -16.812 1.00 94.56 549 LYS A CA 1
ATOM 4168 C C . LYS A 1 549 ? 10.215 -19.494 -16.990 1.00 94.56 549 LYS A C 1
ATOM 4170 O O . LYS A 1 549 ? 11.340 -19.747 -17.408 1.00 94.56 549 LYS A O 1
ATOM 4175 N N . THR A 1 550 ? 9.330 -20.455 -16.720 1.00 86.62 550 THR A N 1
ATOM 4176 C CA . THR A 1 550 ? 9.661 -21.897 -16.752 1.00 86.62 550 THR A CA 1
ATOM 4177 C C . THR A 1 550 ? 10.235 -22.376 -18.091 1.00 86.62 550 THR A C 1
ATOM 4179 O O . THR A 1 550 ? 11.019 -23.318 -18.121 1.00 86.62 550 THR A O 1
ATOM 4182 N N . ASP A 1 551 ? 9.851 -21.745 -19.202 1.00 87.31 551 ASP A N 1
ATOM 4183 C CA . ASP A 1 551 ? 10.344 -22.066 -20.549 1.00 87.31 551 ASP A CA 1
ATOM 4184 C C . ASP A 1 551 ? 11.611 -21.279 -20.951 1.00 87.31 551 ASP A C 1
ATOM 4186 O O . ASP A 1 551 ? 12.092 -21.423 -22.074 1.00 87.31 551 ASP A O 1
ATOM 4190 N N . GLY A 1 552 ? 12.148 -20.443 -20.055 1.00 82.50 552 GLY A N 1
ATOM 4191 C CA . GLY A 1 552 ? 13.305 -19.577 -20.287 1.00 82.50 552 GLY A CA 1
ATOM 4192 C C . GLY A 1 552 ? 13.022 -18.333 -21.139 1.00 82.50 552 GLY A C 1
ATOM 4193 O O . GLY A 1 552 ? 13.924 -17.525 -21.346 1.00 82.50 552 GLY A O 1
ATOM 4194 N N . THR A 1 553 ? 11.793 -18.146 -21.634 1.00 88.50 553 THR A N 1
ATOM 4195 C CA . THR A 1 553 ? 11.415 -17.004 -22.483 1.00 88.50 553 THR A CA 1
ATOM 4196 C C . THR A 1 553 ? 10.830 -15.874 -21.642 1.00 88.50 553 THR A C 1
ATOM 4198 O O . THR A 1 553 ? 9.618 -15.758 -21.460 1.00 88.50 553 THR A O 1
ATOM 4201 N N . VAL A 1 554 ? 11.705 -15.035 -21.094 1.00 95.06 554 VAL A N 1
ATOM 4202 C CA . VAL A 1 554 ? 11.317 -13.912 -20.236 1.00 95.06 554 VAL A CA 1
ATOM 4203 C C . VAL A 1 554 ? 11.893 -12.603 -20.776 1.00 95.06 554 VAL A C 1
ATOM 4205 O O . VAL A 1 554 ? 13.062 -12.537 -21.147 1.00 95.06 554 VAL A O 1
ATOM 4208 N N . GLU A 1 555 ? 11.055 -11.571 -20.871 1.00 96.38 555 GLU A N 1
ATOM 4209 C CA . GLU A 1 555 ? 11.405 -10.283 -21.482 1.00 96.38 555 GLU A CA 1
ATOM 4210 C C . GLU A 1 555 ? 11.078 -9.090 -20.569 1.00 96.38 555 GLU A C 1
ATOM 4212 O O . GLU A 1 555 ? 10.257 -9.176 -19.646 1.00 96.38 555 GLU A O 1
ATOM 4217 N N . THR A 1 556 ? 11.711 -7.958 -20.878 1.00 97.31 556 THR A N 1
ATOM 4218 C CA . THR A 1 556 ? 11.380 -6.637 -20.335 1.00 97.31 556 THR A CA 1
ATOM 4219 C C . THR A 1 556 ? 10.767 -5.779 -21.432 1.00 97.31 556 THR A C 1
ATOM 4221 O O . THR A 1 556 ? 11.301 -5.698 -22.536 1.00 97.31 556 THR A O 1
ATOM 4224 N N . TYR A 1 557 ? 9.673 -5.092 -21.117 1.00 97.62 557 TYR A N 1
ATOM 4225 C CA . TYR A 1 557 ? 9.065 -4.088 -21.984 1.00 97.62 557 TYR A CA 1
ATOM 4226 C C . TYR A 1 557 ? 9.263 -2.690 -21.396 1.00 97.62 557 TYR A C 1
ATOM 4228 O O . TYR A 1 557 ? 8.893 -2.461 -20.244 1.00 97.62 557 TYR A O 1
ATOM 4236 N N . CYS A 1 558 ? 9.755 -1.745 -22.199 1.00 96.75 558 CYS A N 1
ATOM 4237 C CA . CYS A 1 558 ? 9.816 -0.326 -21.850 1.00 96.75 558 CYS A CA 1
ATOM 4238 C C . CYS A 1 558 ? 9.141 0.528 -22.928 1.00 96.75 558 CYS A C 1
ATOM 4240 O O . CYS A 1 558 ? 9.304 0.284 -24.122 1.00 96.75 558 CYS A O 1
ATOM 4242 N N . HIS A 1 559 ? 8.431 1.568 -22.507 1.00 96.25 559 HIS A N 1
ATOM 4243 C CA . HIS A 1 559 ? 7.921 2.629 -23.365 1.00 96.25 559 HIS A CA 1
ATOM 4244 C C . HIS A 1 559 ? 7.930 3.946 -22.585 1.00 96.25 559 HIS A C 1
ATOM 4246 O O . HIS A 1 559 ? 7.351 4.010 -21.499 1.00 96.25 559 HIS A O 1
ATOM 4252 N N . ALA A 1 560 ? 8.618 4.957 -23.130 1.00 94.88 560 ALA A N 1
ATOM 4253 C CA . ALA A 1 560 ? 8.805 6.278 -22.524 1.00 94.88 560 ALA A CA 1
ATOM 4254 C C . ALA A 1 560 ? 9.249 6.220 -21.045 1.00 94.88 560 ALA A C 1
ATOM 4256 O O . ALA A 1 560 ? 8.743 6.947 -20.188 1.00 94.88 560 ALA A O 1
ATOM 4257 N N . ALA A 1 561 ? 10.181 5.320 -20.732 1.00 94.88 561 ALA A N 1
ATOM 4258 C CA . ALA A 1 561 ? 10.675 5.083 -19.383 1.00 94.88 561 ALA A CA 1
ATOM 4259 C C . ALA A 1 561 ? 12.204 5.117 -19.373 1.00 94.88 561 ALA A C 1
ATOM 4261 O O . ALA A 1 561 ? 12.834 4.461 -20.196 1.00 94.88 561 ALA A O 1
ATOM 4262 N N . GLN A 1 562 ? 12.779 5.863 -18.431 1.00 88.00 562 GLN A N 1
ATOM 4263 C CA . GLN A 1 562 ? 14.220 6.008 -18.266 1.00 88.00 562 GLN A CA 1
ATOM 4264 C C . GLN A 1 562 ? 14.662 5.541 -16.878 1.00 88.00 562 GLN A C 1
ATOM 4266 O O . GLN A 1 562 ? 14.020 5.832 -15.862 1.00 88.00 562 GLN A O 1
ATOM 4271 N N . GLY A 1 563 ? 15.793 4.850 -16.834 1.00 83.56 563 GLY A N 1
ATOM 4272 C CA . GLY A 1 563 ? 16.357 4.300 -15.617 1.00 83.56 563 GLY A CA 1
ATOM 4273 C C . GLY A 1 563 ? 17.705 3.636 -15.847 1.00 83.56 563 GLY A C 1
ATOM 4274 O O . GLY A 1 563 ? 18.267 3.701 -16.937 1.00 83.56 563 GLY A O 1
ATOM 4275 N N . PHE A 1 564 ? 18.209 2.969 -14.818 1.00 78.75 564 PHE A N 1
ATOM 4276 C CA . PHE A 1 564 ? 19.422 2.167 -14.909 1.00 78.75 564 PHE A CA 1
ATOM 4277 C C . PHE A 1 564 ? 19.333 0.937 -14.007 1.00 78.75 564 PHE A C 1
ATOM 4279 O O . PHE A 1 564 ? 18.519 0.864 -13.081 1.00 78.75 564 PHE A O 1
ATOM 4286 N N . GLY A 1 565 ? 20.171 -0.050 -14.311 1.00 75.31 565 GLY A N 1
ATOM 4287 C CA . GLY A 1 565 ? 20.295 -1.279 -13.544 1.00 75.31 565 GLY A CA 1
ATOM 4288 C C . GLY A 1 565 ? 21.727 -1.494 -13.069 1.00 75.31 565 GLY A C 1
ATOM 4289 O O . GLY A 1 565 ? 22.662 -1.156 -13.790 1.00 75.31 565 GLY A O 1
ATOM 4290 N N . TYR A 1 566 ? 21.903 -2.075 -11.884 1.00 72.00 566 TYR A N 1
ATOM 4291 C CA . TYR A 1 566 ? 23.208 -2.524 -11.391 1.00 72.00 566 TYR A CA 1
ATOM 4292 C C . TYR A 1 566 ? 23.097 -3.857 -10.640 1.00 72.00 566 TYR A C 1
ATOM 4294 O O . TYR A 1 566 ? 22.055 -4.206 -10.082 1.00 72.00 566 TYR A O 1
ATOM 4302 N N . GLY A 1 567 ? 24.183 -4.631 -10.628 1.00 77.31 567 GLY A N 1
ATOM 4303 C CA . GLY A 1 567 ? 24.148 -6.020 -10.168 1.00 77.31 567 GLY A CA 1
ATOM 4304 C C . GLY A 1 567 ? 23.450 -6.937 -11.177 1.00 77.31 567 GLY A C 1
ATOM 4305 O O . GLY A 1 567 ? 23.524 -6.717 -12.384 1.00 77.31 567 GLY A O 1
ATOM 4306 N N . ILE A 1 568 ? 22.790 -7.991 -10.695 1.00 82.12 568 ILE A N 1
ATOM 4307 C CA . ILE A 1 568 ? 22.071 -8.926 -11.575 1.00 82.12 568 ILE A CA 1
ATOM 4308 C C . ILE A 1 568 ? 20.744 -8.288 -12.000 1.00 82.12 568 ILE A C 1
ATOM 4310 O O . ILE A 1 568 ? 19.937 -7.944 -11.144 1.00 82.12 568 ILE A O 1
ATOM 4314 N N . VAL A 1 569 ? 20.500 -8.153 -13.304 1.00 89.44 569 VAL A N 1
ATOM 4315 C CA . VAL A 1 569 ? 19.198 -7.743 -13.853 1.00 89.44 569 VAL A CA 1
ATOM 4316 C C . VAL A 1 569 ? 18.803 -8.730 -14.948 1.00 89.44 569 VAL A C 1
ATOM 4318 O O . VAL A 1 569 ? 19.339 -8.705 -16.054 1.00 89.44 569 VAL A O 1
ATOM 4321 N N . HIS A 1 570 ? 17.893 -9.638 -14.611 1.00 92.00 570 HIS A N 1
ATOM 4322 C CA . HIS A 1 570 ? 17.352 -10.658 -15.497 1.00 92.00 570 HIS A CA 1
ATOM 4323 C C . HIS A 1 570 ? 15.814 -10.688 -15.392 1.00 92.00 570 HIS A C 1
ATOM 4325 O O . HIS A 1 570 ? 15.302 -10.770 -14.271 1.00 92.00 570 HIS A O 1
ATOM 4331 N N . PRO A 1 571 ? 15.069 -10.623 -16.516 1.00 96.19 571 PRO A N 1
ATOM 4332 C CA . PRO A 1 571 ? 15.542 -10.354 -17.885 1.00 96.19 571 PRO A CA 1
ATOM 4333 C C . PRO A 1 571 ? 16.284 -9.017 -18.020 1.00 96.19 571 PRO A C 1
ATOM 4335 O O . PRO A 1 571 ? 16.113 -8.129 -17.186 1.00 96.19 571 PRO A O 1
ATOM 4338 N N . SER A 1 572 ? 17.094 -8.870 -19.079 1.00 92.62 572 SER A N 1
ATOM 4339 C CA . SER A 1 572 ? 17.777 -7.596 -19.358 1.00 92.62 572 SER A CA 1
ATOM 4340 C C . SER A 1 572 ? 16.760 -6.456 -19.489 1.00 92.62 572 SER A C 1
ATOM 4342 O O . SER A 1 572 ? 15.664 -6.649 -20.022 1.00 92.62 572 SER A O 1
ATOM 4344 N N . ALA A 1 573 ? 17.130 -5.271 -19.008 1.00 91.56 573 ALA A N 1
ATOM 4345 C CA . ALA A 1 573 ? 16.325 -4.053 -19.041 1.00 91.56 573 ALA A CA 1
ATOM 4346 C C . ALA A 1 573 ? 17.040 -2.903 -19.774 1.00 91.56 573 ALA A C 1
ATOM 4348 O O . ALA A 1 573 ? 16.843 -1.736 -19.435 1.00 91.56 573 ALA A O 1
ATOM 4349 N N . ASP A 1 574 ? 17.849 -3.219 -20.792 1.00 86.69 574 ASP A N 1
ATOM 4350 C CA . ASP A 1 574 ? 18.617 -2.237 -21.583 1.00 86.69 574 ASP A CA 1
ATOM 4351 C C . ASP A 1 574 ? 17.737 -1.131 -22.200 1.00 86.69 574 ASP A C 1
ATOM 4353 O O . ASP A 1 574 ? 18.189 -0.012 -22.427 1.00 86.69 574 ASP A O 1
ATOM 4357 N N . CYS A 1 575 ? 16.442 -1.398 -22.395 1.00 89.69 575 CYS A N 1
ATOM 4358 C CA . CYS A 1 575 ? 15.479 -0.404 -22.864 1.00 89.69 575 CYS A CA 1
ATOM 4359 C C . CYS A 1 575 ? 15.240 0.775 -21.901 1.00 89.69 575 CYS A C 1
ATOM 4361 O O . CYS A 1 575 ? 14.631 1.760 -22.310 1.00 89.69 575 CYS A O 1
ATOM 4363 N N . LEU A 1 576 ? 15.695 0.702 -20.642 1.00 84.81 576 LEU A N 1
ATOM 4364 C CA . LEU A 1 576 ? 15.639 1.822 -19.694 1.00 84.81 576 LEU A CA 1
ATOM 4365 C C . LEU A 1 576 ? 16.788 2.825 -19.877 1.00 84.81 576 LEU A C 1
ATOM 4367 O O . LEU A 1 576 ? 16.642 3.982 -19.480 1.00 84.81 576 LEU A O 1
ATOM 4371 N N . THR A 1 577 ? 17.918 2.405 -20.453 1.00 71.88 577 THR A N 1
ATOM 4372 C CA . THR A 1 577 ? 19.112 3.252 -20.628 1.00 71.88 577 THR A CA 1
ATOM 4373 C C . THR A 1 577 ? 19.197 3.868 -22.025 1.00 71.88 577 THR A C 1
ATOM 4375 O O . THR A 1 577 ? 19.877 4.879 -22.211 1.00 71.88 577 THR A O 1
ATOM 4378 N N . SER A 1 578 ? 18.487 3.310 -23.009 1.00 55.88 578 SER A N 1
ATOM 4379 C CA . SER A 1 578 ? 18.423 3.850 -24.366 1.00 55.88 578 SER A CA 1
ATOM 4380 C C . SER A 1 578 ? 17.548 5.107 -24.424 1.00 55.88 578 SER A C 1
ATOM 4382 O O . SER A 1 578 ? 16.335 5.032 -24.241 1.00 55.88 578 SER A O 1
ATOM 4384 N N . SER A 1 579 ? 18.132 6.260 -24.756 1.00 43.12 579 SER A N 1
ATOM 4385 C CA . SER A 1 579 ? 17.410 7.517 -25.029 1.00 43.12 579 SER A CA 1
ATOM 4386 C C . SER A 1 579 ? 16.626 7.523 -26.354 1.00 43.12 579 SER A C 1
ATOM 4388 O O . SER A 1 579 ? 16.180 8.577 -26.807 1.00 43.12 579 SER A O 1
ATOM 4390 N N . ASP A 1 580 ? 16.448 6.367 -26.990 1.00 38.16 580 ASP A N 1
ATOM 4391 C CA . ASP A 1 580 ? 15.912 6.261 -28.344 1.00 38.16 580 ASP A CA 1
ATOM 4392 C C . ASP A 1 580 ? 14.385 6.161 -28.349 1.00 38.16 580 ASP A C 1
ATOM 4394 O O . ASP A 1 580 ? 13.780 5.139 -28.668 1.00 38.16 580 ASP A O 1
ATOM 4398 N N . ASN A 1 581 ? 13.741 7.293 -28.075 1.00 37.41 581 ASN A N 1
ATOM 4399 C CA . ASN A 1 581 ? 12.400 7.548 -28.587 1.00 37.41 581 ASN A CA 1
ATOM 4400 C C . ASN A 1 581 ? 12.489 7.934 -30.075 1.00 37.41 581 ASN A C 1
ATOM 4402 O O . ASN A 1 581 ? 12.471 9.115 -30.414 1.00 37.41 581 ASN A O 1
ATOM 4406 N N . ASN A 1 582 ? 12.596 6.932 -30.956 1.00 28.55 582 ASN A N 1
ATOM 4407 C CA . ASN A 1 582 ? 12.041 6.951 -32.318 1.00 28.55 582 ASN A CA 1
ATOM 4408 C C . ASN A 1 582 ? 12.104 5.550 -32.957 1.00 28.55 582 ASN A C 1
ATOM 4410 O O . ASN A 1 582 ? 13.153 5.088 -33.396 1.00 28.55 582 ASN A O 1
ATOM 4414 N N . PHE A 1 583 ? 10.955 4.884 -33.059 1.00 31.36 583 PHE A N 1
ATOM 4415 C CA . PHE A 1 583 ? 10.787 3.652 -33.834 1.00 31.36 583 PHE A CA 1
ATOM 4416 C C . PHE A 1 583 ? 10.735 3.956 -35.341 1.00 31.36 583 PHE A C 1
ATOM 4418 O O . PHE A 1 583 ? 9.892 4.744 -35.766 1.00 31.36 583 PHE A O 1
ATOM 4425 N N . ALA A 1 584 ? 11.510 3.238 -36.157 1.00 24.55 584 ALA A N 1
ATOM 4426 C CA . ALA A 1 584 ? 11.051 2.709 -37.446 1.00 24.55 584 ALA A CA 1
ATOM 4427 C C . ALA A 1 584 ? 12.015 1.619 -37.943 1.00 24.55 584 ALA A C 1
ATOM 4429 O O . ALA A 1 584 ? 13.228 1.793 -37.928 1.00 24.55 584 ALA A O 1
ATOM 4430 N N . ALA A 1 585 ? 11.448 0.492 -38.369 1.00 30.58 585 ALA A N 1
ATOM 4431 C CA . ALA A 1 585 ? 12.131 -0.663 -38.941 1.00 30.58 585 ALA A CA 1
ATOM 4432 C C . ALA A 1 585 ? 13.181 -0.306 -40.008 1.00 30.58 585 ALA A C 1
ATOM 4434 O O . ALA A 1 585 ? 12.921 0.586 -40.811 1.00 30.58 585 ALA A O 1
ATOM 4435 N N . LEU A 1 586 ? 14.277 -1.078 -40.081 1.00 25.36 586 LEU A N 1
ATOM 4436 C CA . LEU A 1 586 ? 14.866 -1.585 -41.332 1.00 25.36 586 LEU A CA 1
ATOM 4437 C C . LEU A 1 586 ? 16.018 -2.577 -41.062 1.00 25.36 586 LEU A C 1
ATOM 4439 O O . LEU A 1 586 ? 17.042 -2.233 -40.490 1.00 25.36 586 LEU A O 1
ATOM 4443 N N . ASP A 1 587 ? 15.754 -3.802 -41.508 1.00 24.50 587 ASP A N 1
ATOM 4444 C CA . ASP A 1 587 ? 16.608 -4.785 -42.184 1.00 24.50 587 ASP A CA 1
ATOM 4445 C C . ASP A 1 587 ? 17.975 -5.231 -41.625 1.00 24.50 587 ASP A C 1
ATOM 4447 O O . ASP A 1 587 ? 18.915 -4.470 -41.412 1.00 24.50 587 ASP A O 1
ATOM 4451 N N . GLN A 1 588 ? 18.087 -6.556 -41.516 1.00 30.20 588 GLN A N 1
ATOM 4452 C CA . GLN A 1 588 ? 19.320 -7.306 -41.324 1.00 30.20 588 GLN A CA 1
ATOM 4453 C C . GLN A 1 588 ? 20.110 -7.300 -42.635 1.00 30.20 588 GLN A C 1
ATOM 4455 O O . GLN A 1 588 ? 19.656 -7.900 -43.602 1.00 30.20 588 GLN A O 1
ATOM 4460 N N . THR A 1 589 ? 21.301 -6.699 -42.679 1.00 25.53 589 THR A N 1
ATOM 4461 C CA . THR A 1 589 ? 22.470 -7.205 -43.434 1.00 25.53 589 THR A CA 1
ATOM 4462 C C . THR A 1 589 ? 23.654 -6.238 -43.342 1.00 25.53 589 THR A C 1
ATOM 4464 O O . THR A 1 589 ? 23.469 -5.030 -43.393 1.00 25.53 589 THR A O 1
ATOM 4467 N N . GLN A 1 590 ? 24.868 -6.810 -43.338 1.00 26.61 590 GLN A N 1
ATOM 4468 C CA . GLN A 1 590 ? 26.198 -6.163 -43.337 1.00 26.61 590 GLN A CA 1
ATOM 4469 C C . GLN A 1 590 ? 26.635 -5.744 -41.920 1.00 26.61 590 GLN A C 1
ATOM 4471 O O . GLN A 1 590 ? 25.969 -4.962 -41.266 1.00 26.61 590 GLN A O 1
ATOM 4476 N N . VAL A 1 591 ? 27.706 -6.289 -41.334 1.00 25.61 591 VAL A N 1
ATOM 4477 C CA . VAL A 1 591 ? 29.082 -6.268 -41.851 1.00 25.61 591 VAL A CA 1
ATOM 4478 C C . VAL A 1 591 ? 29.864 -7.520 -41.413 1.00 25.61 591 VAL A C 1
ATOM 4480 O O . VAL A 1 591 ? 29.863 -7.898 -40.244 1.00 25.61 591 VAL A O 1
ATOM 4483 N N . LEU A 1 592 ? 30.536 -8.135 -42.388 1.00 24.08 592 LEU A N 1
ATOM 4484 C CA . LEU A 1 592 ? 31.617 -9.112 -42.253 1.00 24.08 592 LEU A CA 1
ATOM 4485 C C . LEU A 1 592 ? 32.969 -8.374 -42.293 1.00 24.08 592 LEU A C 1
ATOM 4487 O O . LEU A 1 592 ? 33.114 -7.430 -43.064 1.00 24.08 592 LEU A O 1
ATOM 4491 N N . GLU A 1 593 ? 33.924 -8.916 -41.531 1.00 24.28 593 GLU A N 1
ATOM 4492 C CA . GLU A 1 593 ? 35.389 -8.905 -41.724 1.00 24.28 593 GLU A CA 1
ATOM 4493 C C . GLU A 1 593 ? 36.188 -7.597 -41.564 1.00 24.28 593 GLU A C 1
ATOM 4495 O O . GLU A 1 593 ? 36.040 -6.647 -42.327 1.00 24.28 593 GLU A O 1
ATOM 4500 N N . LEU A 1 594 ? 37.180 -7.632 -40.657 1.00 25.14 594 LEU A N 1
ATOM 4501 C CA . LEU A 1 594 ? 38.602 -7.625 -41.048 1.00 25.14 594 LEU A CA 1
ATOM 4502 C C . LEU A 1 594 ? 39.536 -8.022 -39.885 1.00 25.14 594 LEU A C 1
ATOM 4504 O O . LEU A 1 594 ? 39.367 -7.607 -38.741 1.00 25.14 594 LEU A O 1
ATOM 4508 N N . GLU A 1 595 ? 40.505 -8.871 -40.228 1.00 23.78 595 GLU A N 1
ATOM 4509 C CA . GLU A 1 595 ? 41.430 -9.621 -39.374 1.00 23.78 595 GLU A CA 1
ATOM 4510 C C . GLU A 1 595 ? 42.746 -8.879 -39.019 1.00 23.78 595 GLU A C 1
ATOM 4512 O O . GLU A 1 595 ? 43.259 -8.074 -39.790 1.00 23.78 595 GLU A O 1
ATOM 4517 N N . THR A 1 596 ? 43.302 -9.253 -37.855 1.00 25.38 596 THR A N 1
ATOM 4518 C CA . THR A 1 596 ? 44.716 -9.532 -37.474 1.00 25.38 596 THR A CA 1
ATOM 4519 C C . THR A 1 596 ? 45.914 -8.738 -38.033 1.00 25.38 596 THR A C 1
ATOM 4521 O O . THR A 1 596 ? 46.161 -8.782 -39.232 1.00 25.38 596 THR A O 1
ATOM 4524 N N . VAL A 1 597 ? 46.821 -8.291 -37.133 1.00 23.89 597 VAL A N 1
ATOM 4525 C CA . VAL A 1 597 ? 48.305 -8.356 -37.289 1.00 23.89 597 VAL A CA 1
ATOM 4526 C C . VAL A 1 597 ? 49.008 -8.551 -35.918 1.00 23.89 597 VAL A C 1
ATOM 4528 O O . VAL A 1 597 ? 48.579 -8.000 -34.910 1.00 23.89 597 VAL A O 1
ATOM 4531 N N . GLN A 1 598 ? 50.077 -9.365 -35.905 1.00 23.81 598 GLN A N 1
ATOM 4532 C CA . GLN A 1 598 ? 50.884 -9.874 -34.775 1.00 23.81 598 GLN A CA 1
ATOM 4533 C C . GLN A 1 598 ? 51.954 -8.925 -34.172 1.00 23.81 598 GLN A C 1
ATOM 4535 O O . GLN A 1 598 ? 52.499 -8.056 -34.847 1.00 23.81 598 GLN A O 1
ATOM 4540 N N . LEU A 1 599 ? 52.302 -9.238 -32.910 1.00 27.03 599 LEU A N 1
ATOM 4541 C CA . LEU A 1 599 ? 53.389 -8.763 -32.023 1.00 27.03 599 LEU A CA 1
ATOM 4542 C C . LEU A 1 599 ? 54.831 -8.921 -32.560 1.00 27.03 599 LEU A C 1
ATOM 4544 O O . LEU A 1 599 ? 55.100 -9.831 -33.348 1.00 27.03 599 LEU A O 1
ATOM 4548 N N . PRO A 1 600 ? 55.792 -8.170 -31.972 1.00 25.81 600 PRO A N 1
ATOM 4549 C CA . PRO A 1 600 ? 56.929 -8.840 -31.318 1.00 25.81 600 PRO A CA 1
ATOM 4550 C C . PRO A 1 600 ? 57.438 -8.224 -29.982 1.00 25.81 600 PRO A C 1
ATOM 4552 O O . PRO A 1 600 ? 57.712 -7.035 -29.879 1.00 25.81 600 PRO A O 1
ATOM 4555 N N . THR A 1 601 ? 57.629 -9.134 -29.012 1.00 25.50 601 THR A N 1
ATOM 4556 C CA . THR A 1 601 ? 58.704 -9.316 -27.994 1.00 25.50 601 THR A CA 1
ATOM 4557 C C . THR A 1 601 ? 59.156 -8.219 -27.006 1.00 25.50 601 THR A C 1
ATOM 4559 O O . THR A 1 601 ? 59.847 -7.274 -27.367 1.00 25.50 601 THR A O 1
ATOM 4562 N N . GLU A 1 602 ? 58.870 -8.526 -25.727 1.00 29.78 602 GLU A N 1
ATOM 4563 C CA . GLU A 1 602 ? 59.610 -8.352 -24.454 1.00 29.78 602 GLU A CA 1
ATOM 4564 C C . GLU A 1 602 ? 60.803 -7.377 -24.371 1.00 29.78 602 GLU A C 1
ATOM 4566 O O . GLU A 1 602 ? 61.860 -7.640 -24.939 1.00 29.78 602 GLU A O 1
ATOM 4571 N N . GLN A 1 603 ? 60.713 -6.398 -23.455 1.00 24.55 603 GLN A N 1
ATOM 4572 C CA . GLN A 1 603 ? 61.494 -6.408 -22.202 1.00 24.55 603 GLN A CA 1
ATOM 4573 C C . GLN A 1 603 ? 61.120 -5.264 -21.230 1.00 24.55 603 GLN A C 1
ATOM 4575 O O . GLN A 1 603 ? 60.969 -4.115 -21.623 1.00 24.55 603 GLN A O 1
ATOM 4580 N N . HIS A 1 604 ? 61.087 -5.630 -19.941 1.00 23.14 604 HIS A N 1
ATOM 4581 C CA . HIS A 1 604 ? 61.046 -4.816 -18.714 1.00 23.14 604 HIS A CA 1
ATOM 4582 C C . HIS A 1 604 ? 59.719 -4.165 -18.275 1.00 23.14 604 HIS A C 1
ATOM 4584 O O . HIS A 1 604 ? 59.360 -3.050 -18.625 1.00 23.14 604 HIS A O 1
ATOM 4590 N N . ILE A 1 605 ? 59.059 -4.902 -17.376 1.00 26.73 605 ILE A N 1
ATOM 4591 C CA . ILE A 1 605 ? 57.933 -4.526 -16.518 1.00 26.73 605 ILE A CA 1
ATOM 4592 C C . ILE A 1 605 ? 58.386 -3.513 -15.455 1.00 26.73 605 ILE A C 1
ATOM 4594 O O . ILE A 1 605 ? 59.296 -3.817 -14.683 1.00 26.73 605 ILE A O 1
ATOM 4598 N N . VAL A 1 606 ? 57.670 -2.389 -15.339 1.00 22.00 606 VAL A N 1
ATOM 4599 C CA . VAL A 1 606 ? 57.470 -1.644 -14.083 1.00 22.00 606 VAL A CA 1
ATOM 4600 C C . VAL A 1 606 ? 56.014 -1.167 -14.053 1.00 22.00 606 VAL A C 1
ATOM 4602 O O . VAL A 1 606 ? 55.576 -0.434 -14.932 1.00 22.00 606 VAL A O 1
ATOM 4605 N N . HIS A 1 607 ? 55.262 -1.640 -13.060 1.00 22.80 607 HIS A N 1
ATOM 4606 C CA . HIS A 1 607 ? 53.890 -1.229 -12.757 1.00 22.80 607 HIS A CA 1
ATOM 4607 C C . HIS A 1 607 ? 53.832 0.225 -12.265 1.00 22.80 607 HIS A C 1
ATOM 4609 O O . HIS A 1 607 ? 54.591 0.580 -11.365 1.00 22.80 607 HIS A O 1
ATOM 4615 N N . THR A 1 608 ? 52.846 0.999 -12.725 1.00 24.73 608 THR A N 1
ATOM 4616 C CA . THR A 1 608 ? 52.332 2.174 -12.002 1.00 24.73 608 THR A CA 1
ATOM 4617 C C . THR A 1 608 ? 50.810 2.200 -12.062 1.00 24.73 608 THR A C 1
ATOM 4619 O O . THR A 1 608 ? 50.216 2.068 -13.127 1.00 24.73 608 THR A O 1
ATOM 4622 N N . GLU A 1 609 ? 50.219 2.289 -10.875 1.00 26.22 609 GLU A N 1
ATOM 4623 C CA . GLU A 1 609 ? 48.790 2.359 -10.584 1.00 26.22 609 GLU A CA 1
ATOM 4624 C C . GLU A 1 609 ? 48.227 3.724 -11.008 1.00 26.22 609 GLU A C 1
ATOM 4626 O O . GLU A 1 609 ? 48.795 4.760 -10.654 1.00 26.22 609 GLU A O 1
ATOM 4631 N N . LEU A 1 610 ? 47.092 3.707 -11.705 1.00 28.86 610 LEU A N 1
ATOM 4632 C CA . LEU A 1 610 ? 45.940 4.521 -11.333 1.00 28.86 610 LEU A CA 1
ATOM 4633 C C . LEU A 1 610 ? 44.831 3.557 -10.932 1.00 28.86 610 LEU A C 1
ATOM 4635 O O . LEU A 1 610 ? 44.670 2.533 -11.643 1.00 28.86 610 LEU A O 1
#

Organism: NCBI:txid412675

Radius of gyration: 32.13 Å; chains: 1; bounding box: 106×49×82 Å